Protein AF-A0A958Y8F9-F1 (afdb_monomer_lite)

Structure (mmCIF, N/CA/C/O backbone):
data_AF-A0A958Y8F9-F1
#
_entry.id   AF-A0A958Y8F9-F1
#
loop_
_atom_site.group_PDB
_atom_site.id
_atom_site.type_symbol
_atom_site.label_atom_id
_atom_site.label_alt_id
_atom_site.label_comp_id
_atom_site.label_asym_id
_atom_site.label_entity_id
_atom_site.label_seq_id
_atom_site.pdbx_PDB_ins_code
_atom_site.Cartn_x
_atom_site.Cartn_y
_atom_site.Cartn_z
_atom_site.occupancy
_atom_site.B_iso_or_equiv
_atom_site.auth_seq_id
_atom_site.auth_comp_id
_atom_site.auth_asym_id
_atom_site.auth_atom_id
_atom_site.pdbx_PDB_model_num
ATOM 1 N N . PHE A 1 1 ? 10.062 -0.574 -19.301 1.00 94.81 1 PHE A N 1
ATOM 2 C CA . PHE A 1 1 ? 9.870 -0.902 -20.731 1.00 94.81 1 PHE A CA 1
ATOM 3 C C . PHE A 1 1 ? 10.629 -2.159 -21.139 1.00 94.81 1 PHE A C 1
ATOM 5 O O . PHE A 1 1 ? 10.006 -3.208 -21.161 1.00 94.81 1 PHE A O 1
ATOM 12 N N . LEU A 1 2 ? 11.949 -2.104 -21.381 1.00 96.88 2 LEU A N 1
ATOM 13 C CA . LEU A 1 2 ? 12.707 -3.241 -21.937 1.00 96.88 2 LEU A CA 1
ATOM 14 C C . LEU A 1 2 ? 12.516 -4.544 -21.148 1.00 96.88 2 LEU A C 1
ATOM 16 O O . LEU A 1 2 ? 12.259 -5.566 -21.776 1.00 96.88 2 LEU A O 1
ATOM 20 N N . LYS A 1 3 ? 12.509 -4.477 -19.801 1.00 95.75 3 LYS A N 1
ATOM 21 C CA . LYS A 1 3 ? 12.249 -5.624 -18.908 1.00 95.75 3 LYS A CA 1
ATOM 22 C C . LYS A 1 3 ? 11.084 -6.507 -19.364 1.00 95.75 3 LYS A C 1
ATOM 24 O O . LYS A 1 3 ? 11.204 -7.717 -19.262 1.00 95.75 3 LYS A O 1
ATOM 29 N N . TYR A 1 4 ? 9.992 -5.895 -19.828 1.00 94.12 4 TYR A N 1
ATOM 30 C CA . TYR A 1 4 ? 8.734 -6.577 -20.150 1.00 94.12 4 TYR A CA 1
ATOM 31 C C . TYR A 1 4 ? 8.487 -6.755 -21.656 1.00 94.12 4 TYR A C 1
ATOM 33 O O . TYR A 1 4 ? 7.526 -7.411 -22.034 1.00 94.12 4 TYR A O 1
ATOM 41 N N . TYR A 1 5 ? 9.298 -6.127 -22.517 1.00 95.06 5 TYR A N 1
ATOM 42 C CA . TYR A 1 5 ? 9.046 -6.077 -23.964 1.00 95.06 5 TYR A CA 1
ATOM 43 C C . TYR A 1 5 ? 10.156 -6.728 -24.794 1.00 95.06 5 TYR A C 1
ATOM 45 O O . TYR A 1 5 ? 9.873 -7.260 -25.864 1.00 95.06 5 TYR A O 1
ATOM 53 N N . HIS A 1 6 ? 11.415 -6.689 -24.350 1.00 96.88 6 HIS A N 1
ATOM 54 C CA . HIS A 1 6 ? 12.536 -7.162 -25.161 1.00 96.88 6 HIS A CA 1
ATOM 55 C C . HIS A 1 6 ? 12.620 -8.701 -25.157 1.00 96.88 6 HIS A C 1
ATOM 57 O O . HIS A 1 6 ? 12.839 -9.286 -24.089 1.00 96.88 6 HIS A O 1
ATOM 63 N N . PRO A 1 7 ? 12.558 -9.384 -26.318 1.00 95.12 7 PRO A N 1
ATOM 64 C CA . PRO A 1 7 ? 12.546 -10.848 -26.376 1.00 95.12 7 PRO A CA 1
ATOM 65 C C . PRO A 1 7 ? 13.726 -11.542 -25.691 1.00 95.12 7 PRO A C 1
ATOM 67 O O . PRO A 1 7 ? 13.540 -12.565 -25.036 1.00 95.12 7 PRO A O 1
ATOM 70 N N . ALA A 1 8 ? 14.940 -10.993 -25.793 1.00 96.19 8 ALA A N 1
ATOM 71 C CA . ALA A 1 8 ? 16.106 -11.589 -25.137 1.00 96.19 8 ALA A CA 1
ATOM 72 C C . ALA A 1 8 ? 16.047 -11.494 -23.598 1.00 96.19 8 ALA A C 1
ATOM 74 O O . ALA A 1 8 ? 16.482 -12.411 -22.903 1.00 96.19 8 ALA A O 1
ATOM 75 N N . ILE A 1 9 ? 15.457 -10.422 -23.056 1.00 96.31 9 ILE A N 1
ATOM 76 C CA . ILE A 1 9 ? 15.274 -10.259 -21.607 1.00 96.31 9 ILE A CA 1
ATOM 77 C C . ILE A 1 9 ? 14.148 -11.174 -21.125 1.00 96.31 9 ILE A C 1
ATOM 79 O O . ILE A 1 9 ? 14.299 -11.845 -20.106 1.00 96.31 9 ILE A O 1
ATOM 83 N N . ALA A 1 10 ? 13.050 -11.260 -21.881 1.00 95.44 10 ALA A N 1
ATOM 84 C CA . ALA A 1 10 ? 11.926 -12.141 -21.577 1.00 95.44 10 ALA A CA 1
ATOM 85 C C . ALA A 1 10 ? 12.329 -13.623 -21.500 1.00 95.44 10 ALA A C 1
ATOM 87 O O . ALA A 1 10 ? 11.713 -14.379 -20.756 1.00 95.44 10 ALA A O 1
ATOM 88 N N . LYS A 1 11 ? 13.389 -14.038 -22.207 1.00 95.69 11 LYS A N 1
ATOM 89 C CA . LYS A 1 11 ? 13.972 -15.390 -22.113 1.00 95.69 11 LYS A CA 1
ATOM 90 C C . LYS A 1 11 ? 14.815 -15.629 -20.852 1.00 95.69 11 LYS A C 1
ATOM 92 O O . LYS A 1 11 ? 15.145 -16.773 -20.569 1.00 95.69 11 LYS A O 1
ATOM 97 N N . GLY A 1 12 ? 15.159 -14.580 -20.103 1.00 95.12 12 GLY A N 1
ATOM 98 C CA . GLY A 1 12 ? 16.028 -14.670 -18.926 1.00 95.12 12 GLY A CA 1
ATOM 99 C C . GLY A 1 12 ? 17.527 -14.628 -19.241 1.00 95.12 12 GLY A C 1
ATOM 100 O O . GLY A 1 12 ? 18.334 -14.929 -18.369 1.00 95.12 12 GLY A O 1
ATOM 101 N N . ASN A 1 13 ? 17.926 -14.229 -20.457 1.00 94.75 13 ASN A N 1
ATOM 102 C CA . ASN A 1 13 ? 19.340 -14.220 -20.871 1.00 94.75 13 ASN A CA 1
ATOM 103 C C . ASN A 1 13 ? 20.192 -13.172 -20.134 1.00 94.75 13 ASN A C 1
ATOM 105 O O . ASN A 1 13 ? 21.416 -13.263 -20.118 1.00 94.75 13 ASN A O 1
ATOM 109 N N . TYR A 1 14 ? 19.548 -12.166 -19.544 1.00 96.00 14 TYR A N 1
ATOM 110 C CA . TYR A 1 14 ? 20.197 -11.062 -18.847 1.00 96.00 14 TYR A CA 1
ATOM 111 C C . TYR A 1 14 ? 19.684 -11.008 -17.424 1.00 96.00 14 TYR A C 1
ATOM 113 O O . TYR A 1 14 ? 18.471 -11.035 -17.241 1.00 96.00 14 TYR A O 1
ATOM 121 N N . ASN A 1 15 ? 20.575 -10.838 -16.444 1.00 96.56 15 ASN A N 1
ATOM 122 C CA . ASN A 1 15 ? 20.192 -10.346 -15.122 1.00 96.56 15 ASN A CA 1
ATOM 123 C C . ASN A 1 15 ? 19.896 -8.845 -15.238 1.00 96.56 15 ASN A C 1
ATOM 125 O O . ASN A 1 15 ? 20.815 -8.035 -15.386 1.00 96.56 15 ASN A O 1
ATOM 129 N N . TRP A 1 16 ? 18.615 -8.486 -15.204 1.00 96.50 16 TRP A N 1
ATOM 130 C CA . TRP A 1 16 ? 18.174 -7.138 -15.542 1.00 96.50 16 TRP A CA 1
ATOM 131 C C . TRP A 1 16 ? 18.500 -6.095 -14.470 1.00 96.50 16 TRP A C 1
ATOM 133 O O . TRP A 1 16 ? 18.643 -4.913 -14.776 1.00 96.50 16 TRP A O 1
ATOM 143 N N . ASP A 1 17 ? 18.668 -6.521 -13.221 1.00 96.81 17 ASP A N 1
ATOM 144 C CA . ASP A 1 17 ? 19.103 -5.626 -12.151 1.00 96.81 17 ASP A CA 1
ATOM 145 C C . ASP A 1 17 ? 20.574 -5.246 -12.336 1.00 96.81 17 ASP A C 1
ATOM 147 O O . ASP A 1 17 ? 20.952 -4.087 -12.199 1.00 96.81 17 ASP A O 1
ATOM 151 N N . TYR A 1 18 ? 21.414 -6.208 -12.723 1.00 96.38 18 TYR A N 1
ATOM 152 C CA . TYR A 1 18 ? 22.830 -5.943 -12.972 1.00 96.38 18 TYR A CA 1
ATOM 153 C C . TYR A 1 18 ? 23.041 -5.122 -14.243 1.00 96.38 18 TYR A C 1
ATOM 155 O O . TYR A 1 18 ? 23.964 -4.314 -14.290 1.00 96.38 18 TYR A O 1
ATOM 163 N N . GLU A 1 19 ? 22.175 -5.267 -15.247 1.00 96.81 19 GLU A N 1
ATOM 164 C CA . GLU A 1 19 ? 22.177 -4.380 -16.413 1.00 96.81 19 GLU A CA 1
ATOM 165 C C . GLU A 1 19 ? 21.947 -2.913 -16.026 1.00 96.81 19 GLU A C 1
ATOM 167 O O . GLU A 1 19 ? 22.653 -2.040 -16.533 1.00 96.81 19 GLU A O 1
ATOM 172 N N . LEU A 1 20 ? 21.052 -2.631 -15.067 1.00 96.19 20 LEU A N 1
ATOM 173 C CA . LEU A 1 20 ? 20.892 -1.278 -14.523 1.00 96.19 20 LEU A CA 1
ATOM 174 C C . LEU A 1 20 ? 22.217 -0.759 -13.940 1.00 96.19 20 LEU A C 1
ATOM 176 O O . LEU A 1 20 ? 22.653 0.345 -14.267 1.00 96.19 20 LEU A O 1
ATOM 180 N N . PHE A 1 21 ? 22.894 -1.561 -13.117 1.00 97.06 21 PHE A N 1
ATOM 181 C CA . PHE A 1 21 ? 24.167 -1.166 -12.507 1.00 97.06 21 PHE A CA 1
ATOM 182 C C . PHE A 1 21 ? 25.304 -1.002 -13.524 1.00 97.06 21 PHE A C 1
ATOM 184 O O . PHE A 1 21 ? 26.185 -0.170 -13.317 1.00 97.06 21 PHE A O 1
ATOM 191 N N . ARG A 1 22 ? 25.281 -1.743 -14.639 1.00 96.25 22 ARG A N 1
ATOM 192 C CA . ARG A 1 22 ? 26.258 -1.604 -15.731 1.00 96.25 22 ARG A CA 1
ATOM 193 C C . ARG A 1 22 ? 26.073 -0.308 -16.516 1.00 96.25 22 ARG A C 1
ATOM 195 O O . ARG A 1 22 ? 27.069 0.325 -16.863 1.00 96.25 22 ARG A O 1
ATOM 202 N N . ILE A 1 23 ? 24.832 0.100 -16.800 1.00 96.00 23 ILE A N 1
ATOM 203 C CA . ILE A 1 23 ? 24.584 1.300 -17.612 1.00 96.00 23 ILE A CA 1
ATOM 204 C C . ILE A 1 23 ? 24.716 2.604 -16.815 1.00 96.00 23 ILE A C 1
ATOM 206 O O . ILE A 1 23 ? 25.220 3.596 -17.350 1.00 96.00 23 ILE A O 1
ATOM 210 N N . LEU A 1 24 ? 24.296 2.620 -15.544 1.00 94.50 24 LEU A N 1
ATOM 211 C CA . LEU A 1 24 ? 24.206 3.847 -14.742 1.00 94.50 24 LEU A CA 1
ATOM 212 C C . LEU A 1 24 ? 25.508 4.677 -14.699 1.00 94.50 24 LEU A C 1
ATOM 214 O O . LEU A 1 24 ? 25.417 5.889 -14.906 1.00 94.50 24 LEU A O 1
ATOM 218 N N . PRO A 1 25 ? 26.714 4.100 -14.504 1.00 95.19 25 PRO A N 1
ATOM 219 C CA . PRO A 1 25 ? 27.955 4.877 -14.461 1.00 95.19 25 PRO A CA 1
ATOM 220 C C . PRO A 1 25 ? 28.260 5.639 -15.753 1.00 95.19 25 PRO A C 1
ATOM 222 O O . PRO A 1 25 ? 28.817 6.733 -15.705 1.00 95.19 25 PRO A O 1
ATOM 225 N N . ASN A 1 26 ? 27.913 5.074 -16.912 1.00 96.31 26 ASN A N 1
ATOM 226 C CA . ASN A 1 26 ? 28.088 5.750 -18.197 1.00 96.31 26 ASN A CA 1
ATOM 227 C C . ASN A 1 26 ? 26.972 6.765 -18.433 1.00 96.31 26 ASN A C 1
ATOM 229 O O . ASN A 1 26 ? 27.249 7.870 -18.889 1.00 96.31 26 ASN A O 1
ATOM 233 N N . TYR A 1 27 ? 25.740 6.431 -18.043 1.00 95.69 27 TYR A N 1
ATOM 234 C CA . TYR A 1 27 ? 24.600 7.338 -18.137 1.00 95.69 27 TYR A CA 1
ATOM 235 C C . TYR A 1 27 ? 24.816 8.627 -17.331 1.00 95.69 27 TYR A C 1
ATOM 237 O O . TYR A 1 27 ? 24.486 9.707 -17.801 1.00 95.69 27 TYR A O 1
ATOM 245 N N . GLN A 1 28 ? 25.440 8.547 -16.152 1.00 94.31 28 GLN A N 1
ATOM 246 C CA . GLN A 1 28 ? 25.761 9.722 -15.329 1.00 94.31 28 GLN A CA 1
ATOM 247 C C . GLN A 1 28 ? 26.819 10.653 -15.944 1.00 94.31 28 GLN A C 1
ATOM 249 O O . GLN A 1 28 ? 26.894 11.818 -15.564 1.00 94.31 28 GLN A O 1
ATOM 254 N N . LYS A 1 29 ? 27.651 10.159 -16.869 1.00 96.75 29 LYS A N 1
ATOM 255 C CA . LYS A 1 29 ? 28.723 10.943 -17.515 1.00 96.75 29 LYS A CA 1
ATOM 256 C C . LYS A 1 29 ? 28.253 11.697 -18.760 1.00 96.75 29 LYS A C 1
ATOM 258 O O . LYS A 1 29 ? 29.002 12.523 -19.281 1.00 96.75 29 LYS A O 1
ATOM 263 N N . VAL A 1 30 ? 27.055 11.383 -19.245 1.00 97.50 30 VAL A N 1
ATOM 264 C CA . VAL A 1 30 ? 26.439 12.003 -20.418 1.00 97.50 30 VAL A CA 1
ATOM 265 C C . VAL A 1 30 ? 26.217 13.495 -20.178 1.00 97.50 30 VAL A C 1
ATOM 267 O O . VAL A 1 30 ? 25.724 13.894 -19.124 1.00 97.50 30 VAL A O 1
ATOM 270 N N . LYS A 1 31 ? 26.539 14.325 -21.173 1.00 96.81 31 LYS A N 1
ATOM 271 C CA . LYS A 1 31 ? 26.487 15.791 -21.038 1.00 96.81 31 LYS A CA 1
ATOM 272 C C . LYS A 1 31 ? 25.236 16.427 -21.634 1.00 96.81 31 LYS A C 1
ATOM 274 O O . LYS A 1 31 ? 24.924 17.572 -21.319 1.00 96.81 31 LYS A O 1
ATOM 279 N N . ASN A 1 32 ? 24.547 15.729 -22.532 1.00 96.69 32 ASN A N 1
ATOM 280 C CA . ASN A 1 32 ? 23.395 16.252 -23.263 1.00 96.69 32 ASN A CA 1
ATOM 281 C C . ASN A 1 32 ? 22.471 15.121 -23.753 1.00 96.69 32 ASN A C 1
ATOM 283 O O . ASN A 1 32 ? 22.809 13.940 -23.695 1.00 96.69 32 ASN A O 1
ATOM 287 N N . ASN A 1 33 ? 21.290 15.491 -24.255 1.00 96.75 33 ASN A N 1
ATOM 288 C CA . ASN A 1 33 ? 20.277 14.530 -24.702 1.00 96.75 33 ASN A CA 1
ATOM 289 C C . ASN A 1 33 ? 20.721 13.674 -25.900 1.00 96.75 33 ASN A C 1
ATOM 291 O O . ASN A 1 33 ? 20.252 12.548 -26.024 1.00 96.75 33 ASN A O 1
ATOM 295 N N . LEU A 1 34 ? 21.608 14.177 -26.765 1.00 96.75 34 LEU A N 1
ATOM 296 C CA . LEU A 1 34 ? 22.082 13.416 -27.923 1.00 96.75 34 LEU A CA 1
ATOM 297 C C . LEU A 1 34 ? 22.986 12.263 -27.475 1.00 96.75 34 LEU A C 1
ATOM 299 O O . LEU A 1 34 ? 22.702 11.112 -27.788 1.00 96.75 34 LEU A O 1
ATOM 303 N N . GLU A 1 35 ? 23.995 12.563 -26.654 1.00 98.00 35 GLU A N 1
ATOM 304 C CA . GLU A 1 35 ? 24.877 11.557 -26.044 1.00 98.00 35 GLU A CA 1
ATOM 305 C C . GLU A 1 35 ? 24.084 10.529 -25.215 1.00 98.00 35 GLU A C 1
ATOM 307 O O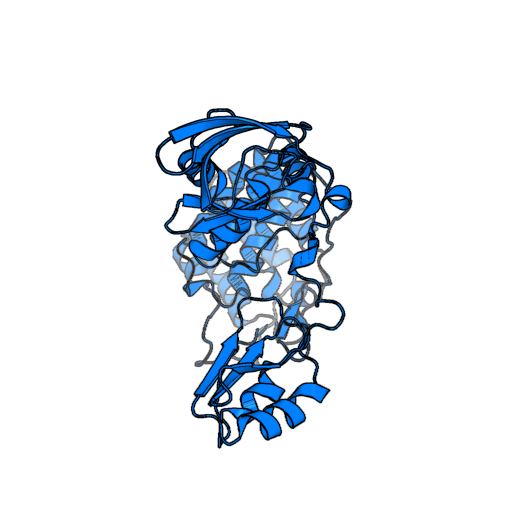 . GLU A 1 35 ? 24.391 9.336 -25.237 1.00 98.00 35 GLU A O 1
ATOM 312 N N . ARG A 1 36 ? 23.030 10.971 -24.507 1.00 97.88 36 ARG A N 1
ATOM 313 C CA . ARG A 1 36 ? 22.116 10.082 -23.769 1.00 97.88 36 ARG A CA 1
ATOM 314 C C . ARG A 1 36 ? 21.470 9.074 -24.708 1.00 97.88 36 ARG A C 1
ATOM 316 O O . ARG A 1 36 ? 21.454 7.879 -24.422 1.00 97.88 36 ARG A O 1
ATOM 323 N N . ASP A 1 37 ? 20.893 9.570 -25.795 1.00 98.50 37 ASP A N 1
ATOM 324 C CA . ASP A 1 37 ? 20.107 8.750 -26.704 1.00 98.50 37 ASP A CA 1
ATOM 325 C C . ASP A 1 37 ? 20.999 7.786 -27.489 1.00 98.50 37 ASP A C 1
ATOM 327 O O . ASP A 1 37 ? 20.625 6.629 -27.666 1.00 98.50 37 ASP A O 1
ATOM 331 N N . GLU A 1 38 ? 22.201 8.216 -27.882 1.00 98.31 38 GLU A N 1
ATOM 332 C CA . GLU A 1 38 ? 23.221 7.352 -28.486 1.00 98.31 38 GLU A CA 1
ATOM 333 C C . GLU A 1 38 ? 23.656 6.232 -27.533 1.00 98.31 38 GLU A C 1
ATOM 335 O O . GLU A 1 38 ? 23.702 5.065 -27.928 1.00 98.31 38 GLU A O 1
ATOM 340 N N . LEU A 1 39 ? 23.911 6.554 -26.258 1.00 98.44 39 LEU A N 1
ATOM 341 C CA . LEU A 1 39 ? 24.232 5.557 -25.236 1.00 98.44 39 LEU A CA 1
ATOM 342 C C . LEU A 1 39 ? 23.103 4.528 -25.077 1.00 98.44 39 LEU A C 1
ATOM 344 O O . LEU A 1 39 ? 23.373 3.327 -25.030 1.00 98.44 39 LEU A O 1
ATOM 348 N N . LEU A 1 40 ? 21.847 4.981 -25.002 1.00 98.31 40 LEU A N 1
ATOM 349 C CA . LEU A 1 40 ? 20.686 4.103 -24.840 1.00 98.31 40 LEU A CA 1
ATOM 350 C C . LEU A 1 40 ? 20.463 3.206 -26.063 1.00 98.31 40 LEU A C 1
ATOM 352 O O . LEU A 1 40 ? 20.200 2.019 -25.891 1.00 98.31 40 LEU A O 1
ATOM 356 N N . VAL A 1 41 ? 20.602 3.736 -27.283 1.00 98.38 41 VAL A N 1
ATOM 357 C CA . VAL A 1 41 ? 20.508 2.940 -28.519 1.00 98.38 41 VAL A CA 1
ATOM 358 C C . VAL A 1 41 ? 21.595 1.869 -28.553 1.00 98.38 41 VAL A C 1
ATOM 360 O O . VAL A 1 41 ? 21.291 0.700 -28.782 1.00 98.38 41 VAL A O 1
ATOM 363 N N . ASN A 1 42 ? 22.846 2.237 -28.266 1.00 98.00 42 ASN A N 1
ATOM 364 C CA . ASN A 1 42 ? 23.960 1.288 -28.244 1.00 98.00 42 ASN A CA 1
ATOM 365 C C . ASN A 1 42 ? 23.765 0.201 -27.183 1.00 98.00 42 ASN A C 1
ATOM 367 O O . ASN A 1 42 ? 24.003 -0.974 -27.454 1.00 98.00 42 ASN A O 1
ATOM 371 N N . TRP A 1 43 ? 23.296 0.571 -25.988 1.00 98.00 43 TRP A N 1
ATOM 372 C CA . TRP A 1 43 ? 22.978 -0.403 -24.948 1.00 98.00 43 TRP A CA 1
ATOM 373 C C . TRP A 1 43 ? 21.880 -1.370 -25.389 1.00 98.00 43 TRP A C 1
ATOM 375 O O . TRP A 1 43 ? 22.066 -2.574 -25.255 1.00 98.00 43 TRP A O 1
ATOM 385 N N . ILE A 1 44 ? 20.787 -0.866 -25.972 1.00 98.06 44 ILE A N 1
ATOM 386 C CA . ILE A 1 44 ? 19.691 -1.703 -26.475 1.00 98.06 44 ILE A CA 1
ATOM 387 C C . ILE A 1 44 ? 20.187 -2.676 -27.551 1.00 98.06 44 ILE A C 1
ATOM 389 O O . ILE A 1 44 ? 19.886 -3.862 -27.470 1.00 98.06 44 ILE A O 1
ATOM 393 N N . ASN A 1 45 ? 20.981 -2.211 -28.516 1.00 96.38 45 ASN A N 1
ATOM 394 C CA . ASN A 1 45 ? 21.507 -3.064 -29.587 1.00 96.38 45 ASN A CA 1
ATOM 395 C C . ASN A 1 45 ? 22.407 -4.194 -29.050 1.00 96.38 45 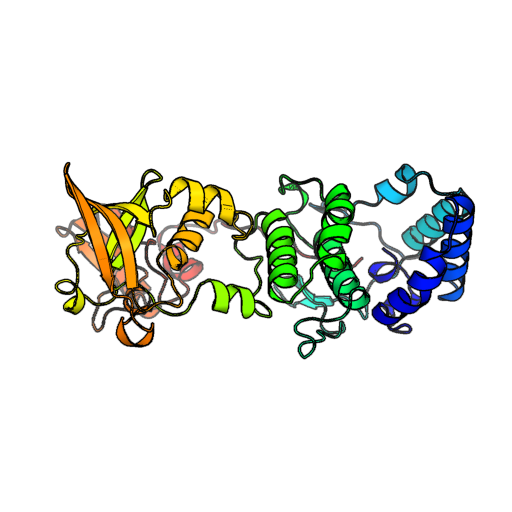ASN A C 1
ATOM 397 O O . ASN A 1 45 ? 22.432 -5.290 -29.607 1.00 96.38 45 ASN A O 1
ATOM 401 N N . ASN A 1 46 ? 23.102 -3.963 -27.932 1.00 96.31 46 ASN A N 1
ATOM 402 C CA . ASN A 1 46 ? 23.939 -4.971 -27.275 1.00 96.31 46 ASN A CA 1
ATOM 403 C C . ASN A 1 46 ? 23.136 -6.038 -26.500 1.00 96.31 46 ASN A C 1
ATOM 405 O O . ASN A 1 46 ? 23.716 -7.027 -26.045 1.00 96.31 46 ASN A O 1
ATOM 409 N N . LEU A 1 47 ? 21.813 -5.880 -26.359 1.00 96.00 47 LEU A N 1
ATOM 410 C CA . LEU A 1 47 ? 20.926 -6.887 -25.755 1.00 96.00 47 LEU A CA 1
ATOM 411 C C . LEU A 1 47 ? 20.542 -8.016 -26.730 1.00 96.00 47 LEU A C 1
ATOM 413 O O . LEU A 1 47 ? 19.806 -8.936 -26.358 1.00 96.00 47 LEU A O 1
ATOM 417 N N . GLY A 1 48 ? 21.039 -7.951 -27.966 1.00 93.12 48 GLY A N 1
ATOM 418 C CA . GLY A 1 48 ? 20.789 -8.921 -29.024 1.00 93.12 48 GLY A CA 1
ATOM 419 C C . GLY A 1 48 ? 19.737 -8.459 -30.030 1.00 93.12 48 GLY A C 1
ATOM 420 O O . GLY A 1 48 ? 18.953 -7.545 -29.780 1.00 93.12 48 GLY A O 1
ATOM 421 N N . GLU A 1 49 ? 19.732 -9.115 -31.188 1.00 92.94 49 GLU A N 1
ATOM 422 C CA . GLU A 1 49 ? 18.816 -8.800 -32.281 1.00 92.94 49 GLU A CA 1
ATOM 423 C C . GLU A 1 49 ? 17.361 -9.153 -31.932 1.00 92.94 49 GLU A C 1
ATOM 425 O O . GLU A 1 49 ? 17.067 -10.173 -31.298 1.00 92.94 49 GLU A O 1
ATOM 430 N N . VAL A 1 50 ? 16.441 -8.280 -32.351 1.00 96.00 50 VAL A N 1
ATOM 431 C CA . VAL A 1 50 ? 14.999 -8.461 -32.181 1.00 96.00 50 VAL A CA 1
ATOM 432 C C . VAL A 1 50 ? 14.389 -8.824 -33.531 1.00 96.00 50 VAL A C 1
ATOM 434 O O . VAL A 1 50 ? 14.224 -7.982 -34.415 1.00 96.00 50 VAL A O 1
ATOM 437 N N . GLU A 1 51 ? 14.036 -10.096 -33.671 1.00 94.44 51 GLU A N 1
ATOM 438 C CA . GLU A 1 51 ? 13.393 -10.623 -34.874 1.00 94.44 51 GLU A CA 1
ATOM 439 C C . GLU A 1 51 ? 11.990 -10.031 -35.087 1.00 94.44 51 GLU A C 1
ATOM 441 O O . GLU A 1 51 ? 11.241 -9.870 -34.116 1.00 94.44 51 GLU A O 1
ATOM 446 N N . PRO A 1 52 ? 11.575 -9.766 -36.342 1.00 95.06 52 PRO A N 1
ATOM 447 C CA . PRO A 1 52 ? 10.220 -9.329 -36.644 1.00 95.06 52 PRO A CA 1
ATOM 448 C C . PRO A 1 52 ? 9.153 -10.314 -36.148 1.00 95.06 52 PRO A C 1
ATOM 450 O O . PRO A 1 52 ? 9.112 -11.482 -36.550 1.00 95.06 52 PRO A O 1
ATOM 453 N N . CYS A 1 53 ? 8.223 -9.836 -35.325 1.00 91.56 53 CYS A N 1
ATOM 454 C CA . CYS A 1 53 ? 7.145 -10.654 -34.790 1.00 91.56 53 CYS A CA 1
ATOM 455 C C . CYS A 1 53 ? 5.943 -10.668 -35.740 1.00 91.56 53 CYS A C 1
ATOM 457 O O . CYS A 1 53 ? 5.123 -9.754 -35.759 1.00 91.56 53 CYS A O 1
ATOM 459 N N . ARG A 1 54 ? 5.803 -11.743 -36.523 1.00 88.56 54 ARG A N 1
ATOM 460 C CA . ARG A 1 54 ? 4.722 -11.877 -37.523 1.00 88.56 54 ARG A CA 1
ATOM 461 C C . ARG A 1 54 ? 3.364 -12.271 -36.936 1.00 88.56 54 ARG A C 1
ATOM 463 O O . ARG A 1 54 ? 2.354 -12.172 -37.622 1.00 88.56 54 ARG A O 1
ATOM 470 N N . SER A 1 55 ? 3.345 -12.755 -35.697 1.00 88.31 55 SER A N 1
ATOM 471 C CA . SER A 1 55 ? 2.158 -13.294 -35.020 1.00 88.31 55 SER A CA 1
ATOM 472 C C . SER A 1 55 ? 1.823 -12.568 -33.716 1.00 88.31 55 SER A C 1
ATOM 474 O O . SER A 1 55 ? 0.974 -13.043 -32.957 1.00 88.31 55 SER A O 1
ATOM 476 N N . CYS A 1 56 ? 2.476 -11.431 -33.446 1.00 89.81 56 CYS A N 1
ATOM 477 C CA . CYS A 1 56 ? 2.221 -10.658 -32.241 1.00 89.81 56 CYS A CA 1
ATOM 478 C C . CYS A 1 56 ? 0.791 -10.124 -32.247 1.00 89.81 56 CYS A C 1
ATOM 480 O O . CYS A 1 56 ? 0.362 -9.435 -33.170 1.00 89.81 56 CYS A O 1
ATOM 482 N N . LYS A 1 57 ? 0.046 -10.445 -31.193 1.00 86.94 57 LYS A N 1
ATOM 483 C CA . LYS A 1 57 ? -1.325 -9.980 -31.006 1.00 86.94 57 LYS A CA 1
ATOM 484 C C . LYS A 1 57 ? -1.330 -8.555 -30.478 1.00 86.94 57 LYS A C 1
ATOM 486 O O . LYS A 1 57 ? -0.492 -8.180 -29.655 1.00 86.94 57 LYS A O 1
ATOM 491 N N . GLU A 1 58 ? -2.301 -7.768 -30.906 1.00 85.31 58 GLU A N 1
ATOM 492 C CA . GLU A 1 58 ? -2.563 -6.477 -30.283 1.00 85.31 58 GLU A CA 1
ATOM 493 C C . GLU A 1 58 ? -3.178 -6.661 -28.893 1.00 85.31 58 GLU A C 1
ATOM 495 O O . GLU A 1 58 ? -3.779 -7.694 -28.578 1.00 85.31 58 GLU A O 1
ATOM 500 N N . THR A 1 59 ? -3.022 -5.645 -28.047 1.00 84.25 59 THR A N 1
ATOM 501 C CA . THR A 1 59 ? -3.720 -5.597 -26.764 1.00 84.25 59 THR A CA 1
ATOM 502 C C . THR A 1 59 ? -5.233 -5.573 -27.016 1.00 84.25 59 THR A C 1
ATOM 504 O O . THR A 1 59 ? -5.683 -4.752 -27.819 1.00 84.25 59 THR A O 1
ATOM 507 N N . PRO A 1 60 ? -6.032 -6.410 -26.326 1.00 86.06 60 PRO A N 1
ATOM 508 C CA . PRO A 1 60 ? -7.478 -6.454 -26.516 1.00 86.06 60 PRO A CA 1
ATOM 509 C C . PRO A 1 60 ? -8.154 -5.079 -26.395 1.00 86.06 60 PRO A C 1
ATOM 511 O O . PRO A 1 60 ? -7.757 -4.230 -25.589 1.00 86.06 60 PRO A O 1
ATOM 514 N N . ASN A 1 61 ? -9.196 -4.857 -27.200 1.00 86.62 61 ASN A N 1
ATOM 515 C CA . ASN A 1 61 ? -9.930 -3.587 -27.220 1.00 86.62 61 ASN A CA 1
ATOM 516 C C . ASN A 1 61 ? -10.721 -3.330 -25.932 1.00 86.62 61 ASN A C 1
ATOM 518 O O . ASN A 1 61 ? -10.933 -2.177 -25.575 1.00 86.62 61 ASN A O 1
ATOM 522 N N . ASP A 1 62 ? -11.113 -4.389 -25.229 1.00 87.31 62 ASP A N 1
ATOM 523 C CA . ASP A 1 62 ? -11.837 -4.366 -23.958 1.00 87.31 62 ASP A CA 1
ATOM 524 C C . ASP A 1 62 ? -10.916 -4.294 -22.726 1.00 87.31 62 ASP A C 1
ATOM 526 O O . ASP A 1 62 ? -11.391 -4.364 -21.590 1.00 87.31 62 ASP A O 1
ATOM 530 N N . ALA A 1 63 ? -9.601 -4.137 -22.921 1.00 89.12 63 ALA A N 1
ATOM 531 C CA . ALA A 1 63 ? -8.663 -3.946 -21.823 1.00 89.12 63 ALA A CA 1
ATOM 532 C C . ALA A 1 63 ? -8.997 -2.656 -21.053 1.00 89.12 63 ALA A C 1
ATOM 534 O O . ALA A 1 63 ? -8.901 -1.556 -21.597 1.00 89.12 63 ALA A O 1
ATOM 535 N N . VAL A 1 64 ? -9.349 -2.803 -19.769 1.00 88.19 64 VAL A N 1
ATOM 536 C CA . VAL A 1 64 ? -9.706 -1.681 -18.877 1.00 88.19 64 VAL A CA 1
ATOM 537 C C . VAL A 1 64 ? -8.547 -0.697 -18.723 1.00 88.19 64 VAL A C 1
ATOM 539 O O . VAL A 1 64 ? -8.753 0.513 -18.693 1.00 88.19 64 VAL A O 1
ATOM 542 N N . LEU A 1 65 ? -7.321 -1.215 -18.651 1.00 89.31 65 LEU A N 1
ATOM 543 C CA . LEU A 1 65 ? -6.105 -0.423 -18.569 1.00 89.31 65 LEU A CA 1
ATOM 544 C C . LEU A 1 65 ? -5.084 -0.964 -19.568 1.00 89.31 65 LEU A C 1
ATOM 546 O O . LEU A 1 65 ? -4.814 -2.165 -19.599 1.00 89.31 65 LEU A O 1
ATOM 550 N N . LYS A 1 66 ? -4.506 -0.068 -20.368 1.00 88.50 66 LYS A N 1
ATOM 551 C CA . LYS A 1 66 ? -3.388 -0.369 -21.270 1.00 88.50 66 LYS A CA 1
ATOM 552 C C . LYS A 1 66 ? -2.096 0.243 -20.709 1.00 88.50 66 LYS A C 1
ATOM 554 O O . LYS A 1 66 ? -2.164 1.263 -20.010 1.00 88.50 66 LYS A O 1
ATOM 559 N N . PRO A 1 67 ? -0.918 -0.337 -20.999 1.00 83.00 67 PRO A N 1
ATOM 560 C CA . PRO A 1 67 ? 0.354 0.306 -20.692 1.00 83.00 67 PRO A CA 1
ATOM 561 C C . PRO A 1 67 ? 0.411 1.705 -21.319 1.00 83.00 67 PRO A C 1
ATOM 563 O O . PRO A 1 67 ? 0.125 1.860 -22.506 1.00 83.00 67 PRO A O 1
ATOM 566 N N . ASP A 1 68 ? 0.778 2.721 -20.534 1.00 88.25 68 ASP A N 1
ATOM 567 C CA . ASP A 1 68 ? 1.012 4.059 -21.079 1.00 88.25 68 ASP A CA 1
ATOM 568 C C . ASP A 1 68 ? 2.408 4.092 -21.710 1.00 88.25 68 ASP A C 1
ATOM 570 O O . ASP A 1 68 ? 3.431 4.052 -21.018 1.00 88.25 68 ASP A O 1
ATOM 574 N N . LEU A 1 69 ? 2.427 4.100 -23.043 1.00 91.75 69 LEU A N 1
ATOM 575 C CA . LEU A 1 69 ? 3.629 4.162 -23.874 1.00 91.75 69 LEU A CA 1
ATOM 576 C C . LEU A 1 69 ? 3.752 5.494 -24.624 1.00 91.75 69 LEU A C 1
ATOM 578 O O . LEU A 1 69 ? 4.673 5.659 -25.422 1.00 91.75 69 LEU A O 1
ATOM 582 N N . ALA A 1 70 ? 2.872 6.465 -24.353 1.00 92.62 70 ALA A N 1
ATOM 583 C CA . ALA A 1 70 ? 2.904 7.762 -25.028 1.00 92.62 70 ALA A CA 1
ATOM 584 C C . ALA A 1 70 ? 4.193 8.548 -24.723 1.00 92.62 70 ALA A C 1
ATOM 586 O O . ALA A 1 70 ? 4.574 9.435 -25.487 1.00 92.62 70 ALA A O 1
ATOM 587 N N . TRP A 1 71 ? 4.888 8.211 -23.631 1.00 93.31 71 TRP A N 1
ATOM 588 C CA . TRP A 1 71 ? 6.188 8.784 -23.285 1.00 93.31 71 TRP A CA 1
ATOM 589 C C . TRP A 1 71 ? 7.248 8.552 -24.376 1.00 93.31 71 TRP A C 1
ATOM 591 O O . TRP A 1 71 ? 8.068 9.434 -24.593 1.00 93.31 71 TRP A O 1
ATOM 601 N N . ILE A 1 72 ? 7.191 7.448 -25.138 1.00 96.44 72 ILE A N 1
ATOM 602 C CA . ILE A 1 72 ? 8.154 7.170 -26.224 1.00 96.44 72 ILE A CA 1
ATOM 603 C C . ILE A 1 72 ? 8.164 8.307 -27.261 1.00 96.44 72 ILE A C 1
ATOM 605 O O . ILE A 1 72 ? 9.220 8.672 -27.779 1.00 96.44 72 ILE A O 1
ATOM 609 N N . ASP A 1 73 ? 6.996 8.894 -27.529 1.00 95.94 73 ASP A N 1
ATOM 610 C CA . ASP A 1 73 ? 6.832 10.005 -28.468 1.00 95.94 73 ASP A CA 1
ATOM 611 C C . ASP A 1 73 ? 6.982 11.382 -27.806 1.00 95.94 73 ASP A C 1
ATOM 613 O O . ASP A 1 73 ? 7.430 12.335 -28.440 1.00 95.94 73 ASP A O 1
ATOM 617 N N . LYS A 1 74 ? 6.618 11.504 -26.525 1.00 94.81 74 LYS A N 1
ATOM 618 C CA . LYS A 1 74 ? 6.566 12.792 -25.811 1.00 94.81 74 LYS A CA 1
ATOM 619 C C . LYS A 1 74 ? 7.869 13.181 -25.112 1.00 94.81 74 LYS A C 1
ATOM 621 O O . LYS A 1 74 ? 8.032 14.343 -24.759 1.00 94.81 74 LYS A O 1
ATOM 626 N N . SER A 1 75 ? 8.799 12.249 -24.910 1.00 93.56 75 SER A N 1
ATOM 627 C CA . SER A 1 75 ? 10.041 12.497 -24.164 1.00 93.56 75 SER A CA 1
ATOM 628 C C . SER A 1 75 ? 11.095 13.319 -24.918 1.00 93.56 75 SER A C 1
ATOM 630 O O . SER A 1 75 ? 12.139 13.626 -24.344 1.00 93.56 75 SER A O 1
ATOM 632 N N . GLY A 1 76 ? 10.861 13.672 -26.189 1.00 95.56 76 GLY A N 1
ATOM 633 C CA . GLY A 1 76 ? 11.827 14.433 -26.989 1.00 95.56 76 GLY A CA 1
ATOM 634 C C . GLY A 1 76 ? 13.109 13.651 -27.292 1.00 95.56 76 GLY A C 1
ATOM 635 O O . GLY A 1 76 ? 14.185 14.241 -27.373 1.00 95.56 76 GLY A O 1
ATOM 636 N N . PHE A 1 77 ? 13.004 12.324 -27.408 1.00 97.75 77 PHE A N 1
ATOM 637 C CA . PHE A 1 77 ? 14.111 11.469 -27.825 1.00 97.75 77 PHE A CA 1
ATOM 638 C C . PHE A 1 77 ? 14.494 11.708 -29.288 1.00 97.75 77 PHE A C 1
ATOM 640 O O . PHE A 1 77 ? 13.694 12.157 -30.112 1.00 97.75 77 PHE A O 1
ATOM 647 N N . SER A 1 78 ? 15.733 11.362 -29.620 1.00 98.19 78 SER A N 1
ATOM 648 C CA . SER A 1 78 ? 16.215 11.294 -30.989 1.00 98.19 78 SER A CA 1
ATOM 649 C C . SER A 1 78 ? 15.368 10.324 -31.815 1.00 98.19 78 SER A C 1
ATOM 651 O O . SER A 1 78 ? 14.851 9.318 -31.318 1.00 98.19 78 SER A O 1
ATOM 653 N N . LYS A 1 79 ? 15.282 10.581 -33.127 1.00 98.12 79 LYS A N 1
ATOM 654 C CA . LYS A 1 79 ? 14.573 9.692 -34.062 1.00 98.12 79 LYS A CA 1
ATOM 655 C C . LYS A 1 79 ? 15.082 8.251 -33.989 1.00 98.12 79 LYS A C 1
ATOM 657 O O . LYS A 1 79 ? 14.282 7.331 -34.144 1.00 98.12 79 LYS A O 1
ATOM 662 N N . ALA A 1 80 ? 16.383 8.062 -33.754 1.00 98.31 80 ALA A N 1
ATOM 663 C CA . ALA A 1 80 ? 16.992 6.746 -33.615 1.00 98.31 80 ALA A CA 1
ATOM 664 C C . ALA A 1 80 ? 16.416 6.002 -32.403 1.00 98.31 80 ALA A C 1
ATOM 666 O O . ALA A 1 80 ? 15.843 4.929 -32.572 1.00 98.31 80 ALA A O 1
ATOM 667 N N . LEU A 1 81 ? 16.459 6.607 -31.211 1.00 98.56 81 LEU A N 1
ATOM 668 C CA . LEU A 1 81 ? 15.956 5.973 -29.992 1.00 98.56 81 LEU A CA 1
ATOM 669 C C . LEU A 1 81 ? 14.442 5.723 -30.047 1.00 98.56 81 LEU A C 1
ATOM 671 O O . LEU A 1 81 ? 13.997 4.622 -29.719 1.00 98.56 81 LEU A O 1
ATOM 675 N N . THR A 1 82 ? 13.649 6.694 -30.515 1.00 98.44 82 THR A N 1
ATOM 676 C CA . THR A 1 82 ? 12.198 6.510 -30.700 1.00 98.44 82 THR A CA 1
ATOM 677 C C . THR A 1 82 ? 11.906 5.338 -31.641 1.00 98.44 82 THR A C 1
ATOM 679 O O . THR A 1 82 ? 11.046 4.510 -31.339 1.00 98.44 82 THR A O 1
ATOM 682 N N . SER A 1 83 ? 12.636 5.230 -32.758 1.00 98.19 83 SER A N 1
ATOM 683 C CA . SER A 1 83 ? 12.455 4.137 -33.724 1.00 98.19 83 SER A CA 1
ATOM 684 C C . SER A 1 83 ? 12.843 2.785 -33.128 1.00 98.19 83 SER A C 1
ATOM 686 O O . SER A 1 83 ? 12.089 1.826 -33.277 1.00 98.19 83 SER A O 1
ATOM 688 N N . THR A 1 84 ? 13.953 2.713 -32.388 1.00 98.38 84 THR A N 1
ATOM 689 C CA . THR A 1 84 ? 14.387 1.498 -31.683 1.00 98.38 84 THR A CA 1
ATOM 690 C C . THR A 1 84 ? 13.336 1.024 -30.673 1.00 98.38 84 THR A C 1
ATOM 692 O O . THR A 1 84 ? 12.961 -0.148 -30.669 1.00 98.38 84 THR A O 1
ATOM 695 N N . LEU A 1 85 ? 12.799 1.924 -29.842 1.00 98.31 85 LEU A N 1
ATOM 696 C CA . LEU A 1 85 ? 11.780 1.576 -28.844 1.00 98.31 85 LEU A CA 1
ATOM 697 C C . LEU A 1 85 ? 10.464 1.123 -29.493 1.00 98.31 85 LEU A C 1
ATOM 699 O O . LEU A 1 85 ? 9.882 0.127 -29.059 1.00 98.31 85 LEU A O 1
ATOM 703 N N . LYS A 1 86 ? 10.016 1.803 -30.557 1.00 97.19 86 LYS A N 1
ATOM 704 C CA . LYS A 1 86 ? 8.821 1.403 -31.320 1.00 97.19 86 LYS A CA 1
ATOM 705 C C . LYS A 1 86 ? 9.004 0.066 -32.026 1.00 97.19 86 LYS A C 1
ATOM 707 O O . LYS A 1 86 ? 8.079 -0.743 -32.041 1.00 97.19 86 LYS A O 1
ATOM 712 N N . TYR A 1 87 ? 10.193 -0.195 -32.563 1.00 97.38 87 TYR A N 1
ATOM 713 C CA . TYR A 1 87 ? 10.514 -1.486 -33.160 1.00 97.38 87 TYR A CA 1
ATOM 714 C C . TYR A 1 87 ? 10.428 -2.610 -32.118 1.00 97.38 87 TYR A C 1
ATOM 716 O O . TYR A 1 87 ? 9.807 -3.637 -32.378 1.00 97.38 87 TYR A O 1
ATOM 724 N N . ILE A 1 88 ? 10.945 -2.397 -30.903 1.00 97.25 88 ILE A N 1
ATOM 725 C CA . ILE A 1 88 ? 10.798 -3.361 -29.800 1.00 97.25 88 ILE A CA 1
ATOM 726 C C . ILE A 1 88 ? 9.333 -3.533 -29.396 1.00 97.25 88 ILE A C 1
ATOM 728 O O . ILE A 1 88 ? 8.898 -4.653 -29.162 1.00 97.25 88 ILE A O 1
ATOM 732 N N . GLN A 1 89 ? 8.549 -2.456 -29.327 1.00 94.62 89 GLN A N 1
ATOM 733 C CA . GLN A 1 89 ? 7.122 -2.535 -28.998 1.00 94.62 89 GLN A CA 1
ATOM 734 C C . GLN A 1 89 ? 6.340 -3.389 -30.012 1.00 94.62 89 GLN A C 1
ATOM 736 O O . GLN A 1 89 ? 5.512 -4.219 -29.618 1.00 94.62 89 GLN A O 1
ATOM 741 N N . ALA A 1 90 ? 6.597 -3.179 -31.306 1.00 94.00 90 ALA A N 1
ATOM 742 C CA . ALA A 1 90 ? 5.954 -3.909 -32.396 1.00 94.00 90 ALA A CA 1
ATOM 743 C C . ALA A 1 90 ? 6.376 -5.387 -32.431 1.00 94.00 90 ALA A C 1
ATOM 745 O O . ALA A 1 90 ? 5.561 -6.252 -32.739 1.00 94.00 90 ALA A O 1
ATOM 746 N N . ASN A 1 91 ? 7.624 -5.675 -32.052 1.00 95.12 91 ASN A N 1
ATOM 747 C CA . ASN A 1 91 ? 8.231 -7.007 -32.092 1.00 95.12 91 ASN A CA 1
ATOM 748 C C . ASN A 1 91 ? 8.476 -7.593 -30.691 1.00 95.12 91 ASN A C 1
ATOM 750 O O . ASN A 1 91 ? 9.447 -8.315 -30.456 1.00 95.12 91 ASN A O 1
ATOM 754 N N . ARG A 1 92 ? 7.615 -7.230 -29.737 1.00 93.25 92 ARG A N 1
ATOM 755 C CA . ARG A 1 92 ? 7.787 -7.563 -28.320 1.00 93.25 92 ARG A CA 1
ATOM 756 C C . ARG A 1 92 ? 7.623 -9.052 -28.038 1.00 93.25 92 ARG A C 1
ATOM 758 O O . ARG A 1 92 ? 6.937 -9.767 -28.765 1.00 93.25 92 ARG A O 1
ATOM 765 N N . SER A 1 93 ? 8.186 -9.507 -26.921 1.00 92.44 93 SER A N 1
ATOM 766 C CA . SER A 1 93 ? 7.886 -10.841 -26.394 1.00 92.44 93 SER A CA 1
ATOM 767 C C . SER A 1 93 ? 6.400 -10.999 -26.084 1.00 92.44 93 SER A C 1
ATOM 769 O O . SER A 1 93 ? 5.802 -10.125 -25.461 1.00 92.44 93 SER A O 1
ATOM 771 N N . GLN A 1 94 ? 5.841 -12.151 -26.448 1.00 90.56 94 GLN A N 1
ATOM 772 C CA . GLN A 1 94 ? 4.517 -12.597 -26.026 1.00 90.56 94 GLN A CA 1
ATOM 773 C C . GLN A 1 94 ? 4.582 -14.042 -25.530 1.00 90.56 94 GLN A C 1
ATOM 775 O O . GLN A 1 94 ? 5.382 -14.845 -26.011 1.00 90.56 94 GLN A O 1
ATOM 780 N N . GLY A 1 95 ? 3.718 -14.383 -24.582 1.00 89.06 95 GLY A N 1
ATOM 781 C CA . GLY A 1 95 ? 3.665 -15.679 -23.928 1.00 89.06 95 GLY A CA 1
ATOM 782 C C . GLY A 1 95 ? 4.590 -15.728 -22.721 1.00 89.06 95 GLY A C 1
ATOM 783 O O . GLY A 1 95 ? 4.595 -14.818 -21.898 1.00 89.06 95 GLY A O 1
ATOM 784 N N . ASN A 1 96 ? 5.339 -16.821 -22.594 1.00 92.00 96 ASN A N 1
ATOM 785 C CA . ASN A 1 96 ? 6.184 -17.063 -21.430 1.00 92.00 96 ASN A CA 1
ATOM 786 C C . ASN A 1 96 ? 7.237 -15.963 -21.267 1.00 92.00 96 ASN A C 1
ATOM 788 O O . ASN A 1 96 ? 7.929 -15.603 -22.219 1.00 92.00 96 ASN A O 1
ATOM 792 N N . HIS A 1 97 ? 7.379 -15.480 -20.037 1.00 96.06 97 HIS A N 1
ATOM 793 C CA . HIS A 1 97 ? 8.296 -14.409 -19.693 1.00 96.06 97 HIS A CA 1
ATOM 794 C C . HIS A 1 97 ? 9.017 -14.745 -18.385 1.00 96.06 97 HIS A C 1
ATOM 796 O O . HIS A 1 97 ? 8.394 -15.142 -17.405 1.00 96.06 97 HIS A O 1
ATOM 802 N N . TYR A 1 98 ? 10.338 -14.572 -18.357 1.00 96.69 98 TYR A N 1
ATOM 803 C CA . TYR A 1 98 ? 11.178 -14.913 -17.212 1.00 96.69 98 TYR A CA 1
ATOM 804 C C . TYR A 1 98 ? 10.854 -14.041 -15.993 1.00 96.69 98 TYR A C 1
ATOM 806 O O . TYR A 1 98 ? 10.632 -14.557 -14.910 1.00 96.69 98 TYR A O 1
ATOM 814 N N . TYR A 1 99 ? 10.771 -12.720 -16.161 1.00 96.12 99 TYR A N 1
ATOM 815 C CA . TYR A 1 99 ? 10.573 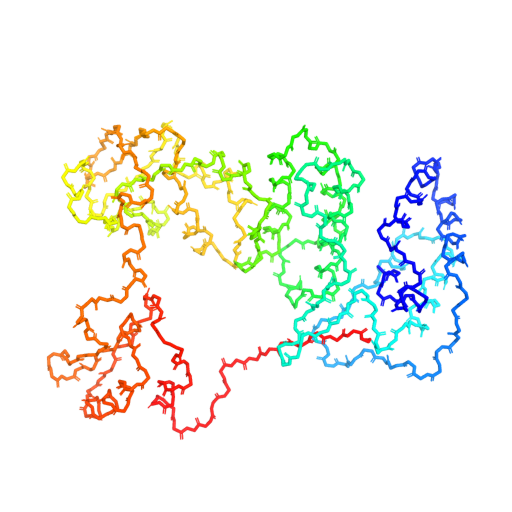-11.788 -15.037 1.00 96.12 99 TYR A CA 1
ATOM 816 C C . TYR A 1 99 ? 9.133 -11.582 -14.558 1.00 96.12 99 TYR A C 1
ATOM 818 O O . TYR A 1 99 ? 8.943 -10.958 -13.518 1.00 96.12 99 TYR A O 1
ATOM 826 N N . ILE A 1 100 ? 8.125 -12.020 -15.314 1.00 95.75 100 ILE A N 1
ATOM 827 C CA . ILE A 1 100 ? 6.726 -11.781 -14.957 1.00 95.75 100 ILE A CA 1
ATOM 828 C C . ILE A 1 100 ? 5.861 -12.952 -15.405 1.00 95.75 100 ILE A C 1
ATOM 830 O O . ILE A 1 100 ? 5.858 -13.337 -16.571 1.00 95.75 100 ILE A O 1
ATOM 834 N N . SER A 1 101 ? 5.085 -13.484 -14.472 1.00 95.00 101 SER A N 1
ATOM 835 C CA . SER A 1 101 ? 4.037 -14.464 -14.725 1.00 95.00 101 SER A CA 1
ATOM 836 C C . SER A 1 101 ? 2.699 -13.971 -14.151 1.00 95.00 101 SER A C 1
ATOM 838 O O . SER A 1 101 ? 2.608 -12.870 -13.604 1.00 95.00 101 SER A O 1
ATOM 840 N N . MET A 1 102 ? 1.631 -14.751 -14.320 1.00 93.94 102 MET A N 1
ATOM 841 C CA . MET A 1 102 ? 0.324 -14.465 -13.723 1.00 93.94 102 MET A CA 1
ATOM 842 C C . MET A 1 102 ? -0.112 -15.660 -12.888 1.00 93.94 102 MET A C 1
ATOM 844 O O . MET A 1 102 ? -0.248 -16.766 -13.420 1.00 93.94 102 MET A O 1
ATOM 848 N N . ASN A 1 103 ? -0.406 -15.422 -11.609 1.00 93.88 103 ASN A N 1
ATOM 849 C CA . ASN A 1 103 ? -0.871 -16.457 -10.693 1.00 93.88 103 ASN A CA 1
ATOM 850 C C . ASN A 1 103 ? -2.102 -17.200 -11.259 1.00 93.88 103 ASN A C 1
ATOM 852 O O . ASN A 1 103 ? -3.026 -16.556 -11.776 1.00 93.88 103 ASN A O 1
ATOM 856 N N . PRO A 1 104 ? -2.171 -18.542 -11.165 1.00 91.25 104 PRO A N 1
ATOM 857 C CA . PRO A 1 104 ? -3.349 -19.301 -11.578 1.00 91.25 104 PRO A CA 1
ATOM 858 C C . PRO A 1 104 ? -4.627 -18.826 -10.868 1.00 91.25 104 PRO A C 1
ATOM 860 O O . PRO A 1 104 ? -4.609 -18.464 -9.694 1.00 91.25 104 PRO A O 1
ATOM 863 N N . GLY A 1 105 ? -5.755 -18.823 -11.582 1.00 88.69 105 GLY A N 1
ATOM 864 C CA . GLY A 1 105 ? -7.035 -18.349 -11.048 1.00 88.69 105 GLY A CA 1
ATOM 865 C C . GLY A 1 105 ? -7.116 -16.824 -10.960 1.00 88.69 105 GLY A C 1
ATOM 866 O O . GLY A 1 105 ? -7.698 -16.208 -11.844 1.00 88.69 105 GLY A O 1
ATOM 867 N N . VAL A 1 106 ? -6.520 -16.228 -9.922 1.00 87.25 106 VAL A N 1
ATOM 868 C CA . VAL A 1 106 ? -6.656 -14.790 -9.601 1.00 87.25 106 VAL A CA 1
ATOM 869 C C . VAL A 1 106 ? -5.955 -13.857 -10.592 1.00 87.25 106 VAL A C 1
ATOM 871 O O . VAL A 1 106 ? -6.331 -12.696 -10.696 1.00 87.25 106 VAL A O 1
ATOM 874 N N . LYS A 1 107 ? -4.955 -14.353 -11.338 1.00 91.31 107 LYS A N 1
ATOM 875 C CA . LYS A 1 107 ? -4.205 -13.594 -12.359 1.00 91.31 107 LYS A CA 1
ATOM 876 C C . LYS A 1 107 ? -3.526 -12.321 -11.837 1.00 91.31 107 LYS A C 1
ATOM 878 O O . LYS A 1 107 ? -3.361 -11.359 -12.585 1.00 91.31 107 LYS A O 1
ATOM 883 N N . ASN A 1 108 ? -3.087 -12.346 -10.579 1.00 91.69 108 ASN A N 1
ATOM 884 C CA . ASN A 1 108 ? -2.186 -11.336 -10.027 1.00 91.69 108 ASN A CA 1
ATOM 885 C C . ASN A 1 108 ? -0.780 -11.500 -10.626 1.00 91.69 108 ASN A C 1
ATOM 887 O O . ASN A 1 108 ? -0.350 -12.649 -10.790 1.00 91.69 108 ASN A O 1
ATOM 891 N N . PRO A 1 109 ? -0.060 -10.396 -10.898 1.00 93.69 109 PRO A N 1
ATOM 892 C CA . PRO A 1 109 ? 1.309 -10.453 -11.394 1.00 93.69 109 PRO A CA 1
ATOM 893 C C . PRO A 1 109 ? 2.222 -11.161 -10.389 1.00 93.69 109 PRO A C 1
ATOM 895 O O . PRO A 1 109 ? 2.094 -10.978 -9.178 1.00 93.69 109 PRO A O 1
ATOM 898 N N . ASP A 1 110 ? 3.138 -11.970 -10.902 1.00 95.06 110 ASP A N 1
ATOM 899 C CA . ASP A 1 110 ? 4.114 -12.725 -10.125 1.00 95.06 110 ASP A CA 1
ATOM 900 C C . ASP A 1 110 ? 5.532 -12.457 -10.641 1.00 95.06 110 ASP A C 1
ATOM 902 O O . ASP A 1 110 ? 5.843 -12.693 -11.808 1.00 95.06 110 ASP A O 1
ATOM 906 N N . PHE A 1 111 ? 6.386 -11.975 -9.740 1.00 95.69 111 PHE A N 1
ATOM 907 C CA . PHE A 1 111 ? 7.763 -11.565 -10.006 1.00 95.69 111 PHE A CA 1
ATOM 908 C C . PHE A 1 111 ? 8.784 -12.522 -9.368 1.00 95.69 111 PHE A C 1
ATOM 910 O O . PHE A 1 111 ? 9.882 -12.097 -9.033 1.00 95.69 111 PHE A O 1
ATOM 917 N N . THR A 1 112 ? 8.444 -13.803 -9.176 1.00 94.94 112 THR A N 1
ATOM 918 C CA . THR A 1 112 ? 9.269 -14.800 -8.453 1.00 94.94 112 THR A CA 1
ATOM 919 C C . THR A 1 112 ? 10.747 -14.853 -8.883 1.00 94.94 112 THR A C 1
ATOM 921 O O . THR A 1 112 ? 11.615 -15.132 -8.060 1.00 94.94 112 THR A O 1
ATOM 924 N N . ASN A 1 113 ? 11.063 -14.557 -10.148 1.00 95.31 113 ASN A N 1
ATOM 925 C CA . ASN A 1 113 ? 12.443 -14.566 -10.653 1.00 95.31 113 ASN A CA 1
ATOM 926 C C . ASN A 1 113 ? 13.229 -13.264 -10.390 1.00 95.31 113 ASN A C 1
ATOM 928 O O . ASN A 1 113 ? 14.396 -13.158 -10.774 1.00 95.31 113 ASN A O 1
ATOM 932 N N . GLU A 1 114 ? 12.624 -12.266 -9.747 1.00 95.38 114 GLU A N 1
ATOM 933 C CA . GLU A 1 114 ? 13.325 -11.094 -9.230 1.00 95.38 114 GLU A CA 1
ATOM 934 C C . GLU A 1 114 ? 13.915 -11.407 -7.848 1.00 95.38 114 GLU A C 1
ATOM 936 O O . GLU A 1 114 ? 13.195 -11.732 -6.907 1.00 95.38 114 GLU A O 1
ATOM 941 N N . ASN A 1 115 ? 15.238 -11.279 -7.693 1.00 95.31 115 ASN A N 1
ATOM 942 C CA . ASN A 1 115 ? 15.877 -11.482 -6.390 1.00 95.31 115 ASN A CA 1
ATOM 943 C C . ASN A 1 115 ? 15.332 -10.448 -5.376 1.00 95.31 115 ASN A C 1
ATOM 945 O O . ASN A 1 115 ? 15.335 -9.252 -5.700 1.00 95.31 115 ASN A O 1
ATOM 949 N N . PRO A 1 116 ? 14.864 -10.868 -4.183 1.00 93.25 116 PRO A N 1
ATOM 950 C CA . PRO A 1 116 ? 14.286 -9.959 -3.196 1.00 93.25 116 PRO A CA 1
ATOM 951 C C . PRO A 1 116 ? 15.329 -9.166 -2.399 1.00 93.25 116 PRO A C 1
ATOM 953 O O . PRO A 1 116 ? 14.968 -8.181 -1.766 1.00 93.25 116 PRO A O 1
ATOM 956 N N . TYR A 1 117 ? 16.601 -9.588 -2.394 1.00 95.25 117 TYR A N 1
ATOM 957 C CA . TYR A 1 117 ? 17.685 -8.957 -1.626 1.00 95.25 117 TYR A CA 1
ATOM 958 C C . TYR A 1 117 ? 17.380 -8.771 -0.125 1.00 95.25 117 TYR A C 1
ATOM 960 O O . TYR A 1 117 ? 17.857 -7.829 0.497 1.00 95.25 117 TYR A O 1
ATOM 968 N N . SER A 1 118 ? 16.629 -9.694 0.487 1.00 91.50 118 SER A N 1
ATOM 969 C CA . SER A 1 118 ? 16.059 -9.544 1.841 1.00 91.50 118 SER A CA 1
ATOM 970 C C . SER A 1 118 ? 17.067 -9.351 2.982 1.00 91.50 118 SER A C 1
ATOM 972 O O . SER A 1 118 ? 16.667 -8.975 4.075 1.00 91.50 118 SER A O 1
ATOM 974 N N . GLN A 1 119 ? 18.353 -9.633 2.757 1.00 92.25 119 GLN A N 1
ATOM 975 C CA . GLN A 1 119 ? 19.418 -9.425 3.749 1.00 92.25 119 GLN A CA 1
ATOM 976 C C . GLN A 1 119 ? 20.005 -8.004 3.708 1.00 92.25 119 GLN A C 1
ATOM 978 O O . GLN A 1 119 ? 20.806 -7.645 4.565 1.00 92.25 119 GLN A O 1
ATOM 983 N N . MET A 1 120 ? 19.645 -7.197 2.706 1.00 94.25 120 MET A N 1
ATOM 984 C CA . MET A 1 120 ? 20.109 -5.822 2.556 1.00 94.25 120 MET A CA 1
ATOM 985 C C . MET A 1 120 ? 19.065 -4.855 3.116 1.00 94.25 120 MET A C 1
ATOM 987 O O . MET A 1 120 ? 18.256 -4.307 2.370 1.00 94.25 120 MET A O 1
ATOM 991 N N . THR A 1 121 ? 19.064 -4.666 4.432 1.00 92.06 121 THR A N 1
ATOM 992 C CA . THR A 1 121 ? 18.027 -3.869 5.103 1.00 92.06 121 THR A CA 1
ATOM 993 C C . THR A 1 121 ? 18.157 -2.369 4.780 1.00 92.06 121 THR A C 1
ATOM 995 O O . THR A 1 121 ? 17.182 -1.707 4.429 1.00 92.06 121 THR A O 1
ATOM 998 N N . TYR A 1 122 ? 19.396 -1.869 4.698 1.00 96.38 122 TYR A N 1
ATOM 999 C CA . TYR A 1 122 ? 19.728 -0.540 4.179 1.00 96.38 122 TYR A CA 1
ATOM 1000 C C . TYR A 1 122 ? 20.857 -0.615 3.133 1.00 96.38 122 TYR A C 1
ATOM 1002 O O . TYR A 1 122 ? 22.037 -0.479 3.469 1.00 96.38 122 TYR A O 1
ATOM 1010 N N . PRO A 1 123 ? 20.523 -0.879 1.855 1.00 96.06 123 PRO A N 1
ATOM 1011 C CA . PRO A 1 123 ? 21.519 -1.057 0.806 1.00 96.06 123 PRO A CA 1
ATOM 1012 C C . PRO A 1 123 ? 22.079 0.276 0.296 1.00 96.06 123 PRO A C 1
ATOM 1014 O O . PRO A 1 123 ? 21.556 1.348 0.608 1.00 96.06 123 PRO A O 1
ATOM 1017 N N . ASP A 1 124 ? 23.113 0.218 -0.550 1.00 96.31 124 ASP A N 1
ATOM 1018 C CA . ASP A 1 124 ? 23.651 1.392 -1.244 1.00 96.31 124 ASP A CA 1
ATOM 1019 C C . ASP A 1 124 ? 22.624 2.081 -2.170 1.00 96.31 124 ASP A C 1
ATOM 1021 O O . ASP A 1 124 ? 21.549 1.558 -2.478 1.00 96.31 124 ASP A O 1
ATOM 1025 N N . ALA A 1 125 ? 22.966 3.283 -2.644 1.00 94.69 125 ALA A N 1
ATOM 1026 C CA . ALA A 1 125 ? 22.081 4.088 -3.483 1.00 94.69 125 ALA A CA 1
ATOM 1027 C C . ALA A 1 125 ? 21.666 3.394 -4.797 1.00 94.69 125 ALA A C 1
ATOM 1029 O O . ALA A 1 125 ? 20.567 3.647 -5.287 1.00 94.69 125 ALA A O 1
ATOM 1030 N N . GLY A 1 126 ? 22.502 2.515 -5.359 1.00 95.94 126 GLY A N 1
ATOM 1031 C CA . GLY A 1 126 ? 22.181 1.763 -6.571 1.00 95.94 126 GLY A CA 1
ATOM 1032 C C . GLY A 1 126 ? 21.024 0.798 -6.335 1.00 95.94 126 GLY A C 1
ATOM 1033 O O . GLY A 1 126 ? 20.042 0.806 -7.077 1.00 95.94 126 GLY A O 1
ATOM 1034 N N . PHE A 1 127 ? 21.085 0.022 -5.258 1.00 97.38 127 PHE A N 1
ATOM 1035 C CA . PHE A 1 127 ? 20.013 -0.901 -4.878 1.00 97.38 127 PHE A CA 1
ATOM 1036 C C . PHE A 1 127 ? 18.747 -0.190 -4.380 1.00 97.38 127 PHE A C 1
ATOM 1038 O O . PHE A 1 127 ? 17.641 -0.642 -4.680 1.00 97.38 127 PHE A O 1
ATOM 1045 N N . ARG A 1 128 ? 18.871 0.958 -3.700 1.00 97.62 128 ARG A N 1
ATOM 1046 C CA . ARG A 1 128 ? 17.700 1.794 -3.372 1.00 97.62 128 ARG A CA 1
ATOM 1047 C C . ARG A 1 128 ? 17.001 2.293 -4.642 1.00 97.62 128 ARG A C 1
ATOM 1049 O O . ARG A 1 128 ? 15.779 2.198 -4.750 1.00 97.62 128 ARG A O 1
ATOM 1056 N N . LEU A 1 129 ? 17.760 2.752 -5.641 1.00 97.25 129 LEU A N 1
ATOM 1057 C CA . LEU A 1 129 ? 17.209 3.125 -6.949 1.00 97.25 129 LEU A CA 1
ATOM 1058 C C . LEU A 1 129 ? 16.587 1.935 -7.680 1.00 97.25 129 LEU A C 1
ATOM 1060 O O . LEU A 1 129 ? 15.526 2.083 -8.282 1.00 97.25 129 LEU A O 1
ATOM 1064 N N . LEU A 1 130 ? 17.200 0.752 -7.603 1.00 97.94 130 LEU A N 1
ATOM 1065 C CA . LEU A 1 130 ? 16.622 -0.464 -8.167 1.00 97.94 130 LEU A CA 1
ATOM 1066 C C . LEU A 1 130 ? 15.240 -0.756 -7.567 1.00 97.94 130 LEU A C 1
ATOM 1068 O O . LEU A 1 130 ? 14.305 -1.038 -8.318 1.00 97.94 130 LEU A O 1
ATOM 1072 N N . ALA A 1 131 ? 15.097 -0.666 -6.242 1.00 97.38 131 ALA A N 1
ATOM 1073 C CA . ALA A 1 131 ? 13.824 -0.884 -5.560 1.00 97.38 131 ALA A CA 1
ATOM 1074 C C . ALA A 1 131 ? 12.758 0.125 -6.021 1.00 97.38 131 ALA A C 1
ATOM 1076 O O . ALA A 1 131 ? 11.658 -0.279 -6.404 1.00 97.38 131 ALA A O 1
ATOM 1077 N N . LEU A 1 132 ? 13.114 1.414 -6.095 1.00 98.31 132 LEU A N 1
ATOM 1078 C CA . LEU A 1 132 ? 12.249 2.460 -6.647 1.00 98.31 132 LEU A CA 1
ATOM 1079 C C . LEU A 1 132 ? 11.828 2.149 -8.091 1.00 98.31 132 LEU A C 1
ATOM 1081 O O . LEU A 1 132 ? 10.649 2.230 -8.431 1.00 98.31 132 LEU A O 1
ATOM 1085 N N . TYR A 1 133 ? 12.776 1.770 -8.950 1.00 97.88 133 TYR A N 1
ATOM 1086 C CA . TYR A 1 133 ? 12.509 1.500 -10.362 1.00 97.88 133 TYR A CA 1
ATOM 1087 C C . TYR A 1 133 ? 11.620 0.275 -10.533 1.00 97.88 133 TYR A C 1
ATOM 1089 O O . TYR A 1 133 ? 10.694 0.308 -11.345 1.00 97.88 133 TYR A O 1
ATOM 1097 N N . ARG A 1 134 ? 11.858 -0.793 -9.767 1.00 97.12 134 ARG A N 1
ATOM 1098 C CA . ARG A 1 134 ? 10.995 -1.976 -9.761 1.00 97.12 134 ARG A CA 1
ATOM 1099 C C . ARG A 1 134 ? 9.584 -1.607 -9.318 1.00 97.12 134 ARG A C 1
ATOM 1101 O O . ARG A 1 134 ? 8.657 -1.850 -10.083 1.00 97.12 134 ARG A O 1
ATOM 1108 N N . TYR A 1 135 ? 9.425 -0.949 -8.169 1.00 97.25 135 TYR A N 1
ATOM 1109 C CA . TYR A 1 135 ? 8.107 -0.564 -7.663 1.00 97.25 135 TYR A CA 1
ATOM 1110 C C . TYR A 1 135 ? 7.346 0.329 -8.651 1.00 97.25 135 TYR A C 1
ATOM 1112 O O . TYR A 1 135 ? 6.211 0.027 -9.020 1.00 97.25 135 TYR A O 1
ATOM 1120 N N . TRP A 1 136 ? 8.001 1.369 -9.176 1.00 97.12 136 TRP A N 1
ATOM 1121 C CA . TRP A 1 136 ? 7.397 2.257 -10.166 1.00 97.12 136 TRP A CA 1
ATOM 1122 C C . TRP A 1 136 ? 6.917 1.498 -11.411 1.00 97.12 136 TRP A C 1
ATOM 1124 O O . TRP A 1 136 ? 5.812 1.747 -11.896 1.00 97.12 136 TRP A O 1
ATOM 1134 N N . ASN A 1 137 ? 7.707 0.536 -11.904 1.00 95.94 137 ASN A N 1
ATOM 1135 C CA . ASN A 1 137 ? 7.337 -0.291 -13.053 1.00 95.94 137 ASN A CA 1
ATOM 1136 C C . ASN A 1 137 ? 6.213 -1.292 -12.724 1.00 95.94 137 ASN A C 1
ATOM 1138 O O . ASN A 1 137 ? 5.331 -1.491 -13.555 1.00 95.94 137 ASN A O 1
ATOM 1142 N N . ILE A 1 138 ? 6.185 -1.882 -11.527 1.00 94.94 138 ILE A N 1
ATOM 1143 C CA . ILE A 1 138 ? 5.080 -2.757 -11.100 1.00 94.94 138 ILE A CA 1
ATOM 1144 C C . ILE A 1 138 ? 3.756 -1.994 -11.193 1.00 94.94 138 ILE A C 1
ATOM 1146 O O . ILE A 1 138 ? 2.804 -2.477 -11.809 1.00 94.94 138 ILE A O 1
ATOM 1150 N N . ILE A 1 139 ? 3.717 -0.766 -10.671 1.00 94.88 139 ILE A N 1
ATOM 1151 C CA . ILE A 1 139 ? 2.516 0.068 -10.733 1.00 94.88 139 ILE A CA 1
ATOM 1152 C C . ILE A 1 139 ? 2.205 0.514 -12.166 1.00 94.88 139 ILE A C 1
ATOM 1154 O O . ILE A 1 139 ? 1.062 0.417 -12.610 1.00 94.88 139 ILE A O 1
ATOM 1158 N N . GLN A 1 140 ? 3.217 0.933 -12.930 1.00 93.56 140 GLN A N 1
ATOM 1159 C CA . GLN A 1 140 ? 3.034 1.407 -14.303 1.00 93.56 140 GLN A CA 1
ATOM 1160 C C . GLN A 1 140 ? 2.474 0.330 -15.249 1.00 93.56 140 GLN A C 1
ATOM 1162 O O . GLN A 1 140 ? 1.742 0.657 -16.183 1.00 93.56 140 GLN A O 1
ATOM 1167 N N . TYR A 1 141 ? 2.825 -0.941 -15.063 1.00 91.81 141 TYR A N 1
ATOM 1168 C CA . TYR A 1 141 ? 2.468 -1.988 -16.026 1.00 91.81 141 TYR A CA 1
ATOM 1169 C C . TYR A 1 141 ? 1.409 -2.967 -15.508 1.00 91.81 141 TYR A C 1
ATOM 1171 O O . TYR A 1 141 ? 0.703 -3.547 -16.330 1.00 91.81 141 TYR A O 1
ATOM 1179 N N . PHE A 1 142 ? 1.256 -3.135 -14.189 1.00 91.94 142 PHE A N 1
ATOM 1180 C CA . PHE A 1 142 ? 0.442 -4.223 -13.632 1.00 91.94 142 PHE A CA 1
ATOM 1181 C C . PHE A 1 142 ? -0.542 -3.822 -12.530 1.00 91.94 142 PHE A C 1
ATOM 1183 O O . PHE A 1 142 ? -1.369 -4.651 -12.151 1.00 91.94 142 PHE A O 1
ATOM 1190 N N . TYR A 1 143 ? -0.510 -2.588 -12.018 1.00 91.94 143 TYR A N 1
ATOM 1191 C CA . TYR A 1 143 ? -1.491 -2.167 -11.018 1.00 91.94 143 TYR A CA 1
ATOM 1192 C C . TYR A 1 143 ? -2.860 -1.900 -11.673 1.00 91.94 143 TYR A C 1
ATOM 1194 O O . TYR A 1 143 ? -2.962 -1.029 -12.543 1.00 91.94 143 TYR A O 1
ATOM 1202 N N . PRO A 1 144 ? -3.933 -2.612 -11.268 1.00 90.12 144 PRO A N 1
ATOM 1203 C CA . PRO A 1 144 ? -5.218 -2.576 -11.973 1.00 90.12 144 PRO A CA 1
ATOM 1204 C C . PRO A 1 144 ? -5.936 -1.224 -11.868 1.00 90.12 144 PRO A C 1
ATOM 1206 O O . PRO A 1 144 ? -6.733 -0.874 -12.738 1.00 90.12 144 PRO A O 1
ATOM 1209 N N . ASN A 1 145 ? -5.619 -0.438 -10.837 1.00 90.62 145 ASN A N 1
ATOM 1210 C CA . ASN A 1 145 ? -6.339 0.783 -10.484 1.00 90.62 145 ASN A CA 1
ATOM 1211 C C . ASN A 1 145 ? -5.504 2.055 -10.672 1.00 90.62 145 ASN A C 1
ATOM 1213 O O . ASN A 1 145 ? -5.854 3.094 -10.125 1.00 90.62 145 ASN A O 1
ATOM 1217 N N . ARG A 1 146 ? -4.414 2.021 -11.457 1.00 90.81 146 ARG A N 1
ATOM 1218 C CA . ARG A 1 146 ? -3.557 3.208 -11.675 1.00 90.81 146 ARG A CA 1
ATOM 1219 C C . ARG A 1 146 ? -4.342 4.416 -12.203 1.00 90.81 146 ARG A C 1
ATOM 1221 O O . ARG A 1 146 ? -4.045 5.545 -11.863 1.00 90.81 146 ARG A O 1
ATOM 1228 N N . HIS A 1 147 ? -5.367 4.189 -13.019 1.00 89.00 147 HIS A N 1
ATOM 1229 C CA . HIS A 1 147 ? -6.224 5.255 -13.550 1.00 89.00 147 HIS A CA 1
ATOM 1230 C C . HIS A 1 147 ? -7.128 5.924 -12.493 1.00 89.00 147 HIS A C 1
ATOM 1232 O O . HIS A 1 147 ? -7.770 6.921 -12.803 1.00 89.00 147 HIS A O 1
ATOM 1238 N N . LEU A 1 148 ? -7.200 5.369 -11.278 1.00 90.00 148 LEU A N 1
ATOM 1239 C CA . LEU A 1 148 ? -7.963 5.903 -10.147 1.00 90.00 148 LEU A CA 1
ATOM 1240 C C . LEU A 1 148 ? -7.078 6.635 -9.129 1.00 90.00 148 LEU A C 1
ATOM 1242 O O . LEU A 1 148 ? -7.603 7.178 -8.163 1.00 90.00 148 LEU A O 1
ATOM 1246 N N . THR A 1 149 ? -5.751 6.616 -9.291 1.00 88.38 149 THR A N 1
ATOM 1247 C CA . THR A 1 149 ? -4.845 7.281 -8.350 1.00 88.38 149 THR A CA 1
ATOM 1248 C C . THR A 1 149 ? -4.827 8.784 -8.597 1.00 88.38 149 THR A C 1
ATOM 1250 O O . THR A 1 149 ? -4.732 9.213 -9.743 1.00 88.38 149 THR A O 1
ATOM 1253 N N . ASP A 1 150 ? -4.832 9.582 -7.527 1.00 88.44 150 ASP A N 1
ATOM 1254 C CA . ASP A 1 150 ? -4.826 11.053 -7.619 1.00 88.44 150 ASP A CA 1
ATOM 1255 C C . ASP A 1 150 ? -3.534 11.612 -8.237 1.00 88.44 150 ASP A C 1
ATOM 1257 O O . ASP A 1 150 ? -3.514 12.708 -8.798 1.00 88.44 150 ASP A O 1
ATOM 1261 N N . LYS A 1 151 ? -2.430 10.876 -8.085 1.00 91.25 151 LYS A N 1
ATOM 1262 C CA . LYS A 1 151 ? -1.096 11.310 -8.489 1.00 91.25 151 LYS A CA 1
ATOM 1263 C C . LYS A 1 151 ? -0.803 10.913 -9.930 1.00 91.25 151 LYS A C 1
ATOM 1265 O O . LYS A 1 151 ? -1.032 9.767 -10.317 1.00 91.25 151 LYS A O 1
ATOM 1270 N N . ASP A 1 152 ? -0.214 11.833 -10.697 1.00 91.50 152 ASP A N 1
ATOM 1271 C CA . ASP A 1 152 ? 0.356 11.488 -11.997 1.00 91.50 152 ASP A CA 1
ATOM 1272 C C . ASP A 1 152 ? 1.549 10.545 -11.796 1.00 91.50 152 ASP A C 1
ATOM 1274 O O . ASP A 1 152 ? 2.626 10.911 -11.305 1.00 91.50 152 ASP A O 1
ATOM 1278 N N . TRP A 1 153 ? 1.356 9.286 -12.178 1.00 93.56 153 TRP A N 1
ATOM 1279 C CA . TRP A 1 153 ? 2.394 8.282 -12.014 1.00 93.56 153 TRP A CA 1
ATOM 1280 C C . TRP A 1 153 ? 3.649 8.604 -12.837 1.00 93.56 153 TRP A C 1
ATOM 1282 O O . TRP A 1 153 ? 4.755 8.240 -12.432 1.00 93.56 153 TRP A O 1
ATOM 1292 N N . ASN A 1 154 ? 3.519 9.347 -13.942 1.00 90.62 154 ASN A N 1
ATOM 1293 C CA . ASN A 1 154 ? 4.649 9.724 -14.789 1.00 90.62 154 ASN A CA 1
ATOM 1294 C C . ASN A 1 154 ? 5.597 10.728 -14.107 1.00 90.62 154 ASN A C 1
ATOM 1296 O O . ASN A 1 154 ? 6.795 10.708 -14.395 1.00 90.62 154 ASN A O 1
ATOM 1300 N N . THR A 1 155 ? 5.121 11.555 -13.167 1.00 92.81 155 THR A N 1
ATOM 1301 C CA . THR A 1 155 ? 5.984 12.494 -12.416 1.00 92.81 155 THR A CA 1
ATOM 1302 C C . THR A 1 155 ? 6.629 11.842 -11.198 1.00 92.81 155 THR A C 1
ATOM 1304 O O . THR A 1 155 ? 7.743 12.205 -10.811 1.00 92.81 155 THR A O 1
ATOM 1307 N N . THR A 1 156 ? 5.971 10.821 -10.644 1.00 95.69 156 THR A N 1
ATOM 1308 C CA . THR A 1 156 ? 6.328 10.167 -9.377 1.00 95.69 156 THR A CA 1
ATOM 1309 C C . THR A 1 156 ? 7.793 9.728 -9.337 1.00 95.69 156 THR A C 1
ATOM 1311 O O . THR A 1 156 ? 8.484 9.952 -8.345 1.00 95.69 156 THR A O 1
ATOM 1314 N N . LEU A 1 157 ? 8.322 9.165 -10.427 1.00 95.06 157 LEU A N 1
ATOM 1315 C CA . LEU A 1 157 ? 9.709 8.702 -10.447 1.00 95.06 157 LEU A CA 1
ATOM 1316 C C . LEU A 1 157 ? 10.716 9.840 -10.202 1.00 95.06 157 LEU A C 1
ATOM 1318 O O . LEU A 1 157 ? 11.642 9.685 -9.407 1.00 95.06 157 LEU A O 1
ATOM 1322 N N . SER A 1 158 ? 10.517 10.993 -10.848 1.00 95.44 158 SER A N 1
ATOM 1323 C CA . SER A 1 158 ? 11.397 12.160 -10.699 1.00 95.44 158 SER A CA 1
ATOM 1324 C C . SER A 1 158 ? 11.361 12.762 -9.291 1.00 95.44 158 SER A C 1
ATOM 1326 O O . SER A 1 158 ? 12.380 13.243 -8.804 1.00 95.44 158 SER A O 1
ATOM 1328 N N . GLU A 1 159 ? 10.217 12.669 -8.612 1.00 97.25 159 GLU A N 1
ATOM 1329 C CA . GLU A 1 159 ? 10.029 13.167 -7.248 1.00 97.25 159 GLU A CA 1
ATOM 1330 C C . GLU A 1 159 ? 10.708 12.276 -6.196 1.00 97.25 159 GLU A C 1
ATOM 1332 O O . GLU A 1 159 ? 11.226 12.776 -5.194 1.00 97.25 159 GLU A O 1
ATOM 1337 N N . TYR A 1 160 ? 10.716 10.954 -6.406 1.00 98.31 160 TYR A N 1
ATOM 1338 C CA . TYR A 1 160 ? 11.250 9.995 -5.432 1.00 98.31 160 TYR A CA 1
ATOM 1339 C C . TYR A 1 160 ? 12.719 9.634 -5.646 1.00 98.31 160 TYR A C 1
ATOM 1341 O O . TYR A 1 160 ? 13.375 9.258 -4.676 1.00 98.31 160 TYR A O 1
ATOM 1349 N N . ILE A 1 161 ? 13.280 9.799 -6.851 1.00 98.06 161 ILE A N 1
ATOM 1350 C CA . ILE A 1 161 ? 14.717 9.566 -7.085 1.00 98.06 161 ILE A CA 1
ATOM 1351 C C . ILE A 1 161 ? 15.590 10.323 -6.060 1.00 98.06 161 ILE A C 1
ATOM 1353 O O . ILE A 1 161 ? 16.410 9.674 -5.405 1.00 98.06 161 ILE A O 1
ATOM 1357 N N . PRO A 1 162 ? 15.415 11.645 -5.836 1.00 98.06 162 PRO A N 1
ATOM 1358 C CA . PRO A 1 162 ? 16.208 12.368 -4.844 1.00 98.06 162 PRO A CA 1
ATOM 1359 C C . PRO A 1 162 ? 16.003 11.852 -3.418 1.00 98.06 162 PRO A C 1
ATOM 1361 O O . PRO A 1 162 ? 16.958 11.807 -2.651 1.00 98.06 162 PRO A O 1
ATOM 1364 N N . GLN A 1 163 ? 14.785 11.444 -3.055 1.00 98.19 163 GLN A N 1
ATOM 1365 C CA . GLN A 1 163 ? 14.479 10.942 -1.710 1.00 98.19 163 GLN A CA 1
ATOM 1366 C C . GLN A 1 163 ? 15.200 9.616 -1.436 1.00 98.19 163 GLN A C 1
ATOM 1368 O O . GLN A 1 163 ? 15.827 9.454 -0.395 1.00 98.19 163 GLN A O 1
ATOM 1373 N N . PHE A 1 164 ? 15.191 8.697 -2.404 1.00 98.38 164 PHE A N 1
ATOM 1374 C CA . PHE A 1 164 ? 15.858 7.400 -2.288 1.00 98.38 164 PHE A CA 1
ATOM 1375 C C . PHE A 1 164 ? 17.386 7.517 -2.295 1.00 98.38 164 PHE A C 1
ATOM 1377 O O . PHE A 1 164 ? 18.065 6.808 -1.552 1.00 98.38 164 PHE A O 1
ATOM 1384 N N . ILE A 1 165 ? 17.948 8.410 -3.116 1.00 96.75 165 ILE A N 1
ATOM 1385 C CA . ILE A 1 165 ? 19.399 8.643 -3.142 1.00 96.75 165 ILE A CA 1
ATOM 1386 C C . ILE A 1 165 ? 19.857 9.269 -1.822 1.00 96.75 165 ILE A C 1
ATOM 1388 O O . ILE A 1 165 ? 20.836 8.800 -1.242 1.00 96.75 165 ILE A O 1
ATOM 1392 N N . ASN A 1 166 ? 19.134 10.284 -1.339 1.00 97.31 166 ASN A N 1
ATOM 1393 C CA . ASN A 1 166 ? 19.546 11.096 -0.194 1.00 97.31 166 ASN A CA 1
ATOM 1394 C C . ASN A 1 166 ? 19.129 10.542 1.173 1.00 97.31 166 ASN A C 1
ATOM 1396 O O . ASN A 1 166 ? 19.522 11.138 2.174 1.00 97.31 166 ASN A O 1
ATOM 1400 N N . ALA A 1 167 ? 18.364 9.445 1.235 1.00 98.12 167 ALA A N 1
ATOM 1401 C CA . ALA A 1 167 ? 18.088 8.749 2.489 1.00 98.12 167 ALA A CA 1
ATOM 1402 C C . ALA A 1 167 ? 19.414 8.432 3.198 1.00 98.12 167 ALA A C 1
ATOM 1404 O O . ALA A 1 167 ? 20.304 7.826 2.597 1.00 98.12 167 ALA A O 1
ATOM 1405 N N . LYS A 1 168 ? 19.561 8.895 4.444 1.00 97.44 168 LYS A N 1
ATOM 1406 C CA . LYS A 1 168 ? 20.822 8.830 5.207 1.00 97.44 168 LYS A CA 1
ATOM 1407 C C . LYS A 1 168 ? 20.931 7.594 6.088 1.00 97.44 168 LYS A C 1
ATOM 1409 O O . LYS A 1 168 ? 22.025 7.247 6.529 1.00 97.44 168 LYS A O 1
ATOM 1414 N N . ASN A 1 169 ? 19.806 6.951 6.356 1.00 97.81 169 ASN A N 1
ATOM 1415 C CA . ASN A 1 169 ? 19.680 5.786 7.213 1.00 97.81 169 ASN A CA 1
ATOM 1416 C C . ASN A 1 169 ? 18.498 4.926 6.747 1.00 97.81 169 ASN A C 1
ATOM 1418 O O . ASN A 1 169 ? 17.715 5.320 5.880 1.00 97.81 169 ASN A O 1
ATOM 1422 N N . GLU A 1 170 ? 18.390 3.751 7.352 1.00 98.00 170 GLU A N 1
ATOM 1423 C CA . GLU A 1 170 ? 17.340 2.771 7.098 1.00 98.00 170 GLU A CA 1
ATOM 1424 C C . GLU A 1 170 ? 15.933 3.347 7.299 1.00 98.00 170 GLU A C 1
ATOM 1426 O O . GLU A 1 170 ? 15.108 3.246 6.399 1.00 98.00 170 GLU A O 1
ATOM 1431 N N . LEU A 1 171 ? 15.686 4.071 8.398 1.00 98.25 171 LEU A N 1
ATOM 1432 C CA . LEU A 1 171 ? 14.389 4.703 8.664 1.00 98.25 171 LEU A CA 1
ATOM 1433 C C . LEU A 1 171 ? 13.963 5.668 7.546 1.00 98.25 171 LEU A C 1
ATOM 1435 O O . LEU A 1 171 ? 12.818 5.637 7.106 1.00 98.25 171 LEU A O 1
ATOM 1439 N N . GLU A 1 172 ? 14.859 6.541 7.082 1.00 98.44 172 GLU A N 1
ATOM 1440 C CA . GLU A 1 172 ? 14.563 7.467 5.981 1.00 98.44 172 GLU A CA 1
ATOM 1441 C C . GLU A 1 172 ? 14.254 6.723 4.673 1.00 98.44 172 GLU A C 1
ATOM 1443 O O . GLU A 1 172 ? 13.379 7.148 3.918 1.00 98.44 172 GLU A O 1
ATOM 1448 N N . TYR A 1 173 ? 14.929 5.599 4.420 1.00 98.50 173 TYR A N 1
ATOM 1449 C CA . TYR A 1 173 ? 14.669 4.751 3.259 1.00 98.50 173 TYR A CA 1
ATOM 1450 C C . TYR A 1 173 ? 13.310 4.040 3.354 1.00 98.50 173 TYR A C 1
ATOM 1452 O O . TYR A 1 173 ? 12.523 4.094 2.406 1.00 98.50 173 TYR A O 1
ATOM 1460 N N . GLU A 1 174 ? 12.990 3.443 4.504 1.00 98.31 174 GLU A N 1
ATOM 1461 C CA . GLU A 1 174 ? 11.689 2.819 4.755 1.00 98.31 174 GLU A CA 1
ATOM 1462 C C . GLU A 1 174 ? 10.541 3.832 4.631 1.00 98.31 174 GLU A C 1
ATOM 1464 O O . GLU A 1 174 ? 9.513 3.541 4.013 1.00 98.31 174 GLU A O 1
ATOM 1469 N N . LEU A 1 175 ? 10.719 5.048 5.169 1.00 98.31 175 LEU A N 1
ATOM 1470 C CA . LEU A 1 175 ? 9.738 6.131 5.064 1.00 98.31 175 LEU A CA 1
ATOM 1471 C C . LEU A 1 175 ? 9.531 6.571 3.611 1.00 98.31 175 LEU A C 1
ATOM 1473 O O . LEU A 1 175 ? 8.388 6.765 3.199 1.00 98.31 175 LEU A O 1
ATOM 1477 N N . ALA A 1 176 ? 10.600 6.683 2.817 1.00 98.31 176 ALA A N 1
ATOM 1478 C CA . ALA A 1 176 ? 10.487 6.978 1.389 1.00 98.31 176 ALA A CA 1
ATOM 1479 C C . ALA A 1 176 ? 9.719 5.873 0.641 1.00 98.31 176 ALA A C 1
ATOM 1481 O O . ALA A 1 176 ? 8.886 6.174 -0.218 1.00 98.31 176 ALA A O 1
ATOM 1482 N N . MET A 1 177 ? 9.947 4.604 1.001 1.00 98.00 177 MET A N 1
ATOM 1483 C CA . MET A 1 177 ? 9.266 3.457 0.402 1.00 98.00 177 MET A CA 1
ATOM 1484 C C . MET A 1 177 ? 7.773 3.409 0.751 1.00 98.00 177 MET A C 1
ATOM 1486 O O . MET A 1 177 ? 6.934 3.297 -0.142 1.00 98.00 177 MET A O 1
ATOM 1490 N N . ILE A 1 178 ? 7.398 3.534 2.028 1.00 98.19 178 ILE A N 1
ATOM 1491 C CA . ILE A 1 178 ? 5.974 3.528 2.395 1.00 98.19 178 ILE A CA 1
ATOM 1492 C C . ILE A 1 178 ? 5.242 4.762 1.854 1.00 98.19 178 ILE A C 1
ATOM 1494 O O . ILE A 1 178 ? 4.057 4.673 1.540 1.00 98.19 178 ILE A O 1
ATOM 1498 N N . GLN A 1 179 ? 5.934 5.894 1.683 1.00 97.81 179 GLN A N 1
ATOM 1499 C CA . GLN A 1 179 ? 5.338 7.105 1.121 1.00 97.81 179 GLN A CA 1
ATOM 1500 C C . GLN A 1 179 ? 4.983 6.939 -0.366 1.00 97.81 179 GLN A C 1
ATOM 1502 O O . GLN A 1 179 ? 3.854 7.244 -0.748 1.00 97.81 179 GLN A O 1
ATOM 1507 N N . ILE A 1 180 ? 5.881 6.386 -1.197 1.00 97.94 180 ILE A N 1
ATOM 1508 C CA . ILE A 1 180 ? 5.542 6.090 -2.602 1.00 97.94 180 ILE A CA 1
ATOM 1509 C C . ILE A 1 180 ? 4.457 5.009 -2.709 1.00 97.94 180 ILE A C 1
ATOM 1511 O O . ILE A 1 180 ? 3.616 5.068 -3.604 1.00 97.94 180 ILE A O 1
ATOM 1515 N N . ILE A 1 181 ? 4.410 4.059 -1.768 1.00 97.56 181 ILE A N 1
ATOM 1516 C CA . ILE A 1 181 ? 3.316 3.083 -1.686 1.00 97.56 181 ILE A CA 1
ATOM 1517 C C . ILE A 1 181 ? 1.985 3.768 -1.341 1.00 97.56 181 ILE A C 1
ATOM 1519 O O . ILE A 1 181 ? 0.955 3.481 -1.946 1.00 97.56 181 ILE A O 1
ATOM 1523 N N . ALA A 1 182 ? 1.984 4.726 -0.416 1.00 96.75 182 ALA A N 1
ATOM 1524 C CA . ALA A 1 182 ? 0.783 5.468 -0.039 1.00 96.75 182 ALA A CA 1
ATOM 1525 C C . ALA A 1 182 ? 0.246 6.386 -1.155 1.00 96.75 182 ALA A C 1
ATOM 1527 O O . ALA A 1 182 ? -0.923 6.796 -1.108 1.00 96.75 182 ALA A O 1
ATOM 1528 N N . ASP A 1 183 ? 1.055 6.701 -2.169 1.00 96.25 183 ASP A N 1
ATOM 1529 C CA . ASP A 1 183 ? 0.622 7.474 -3.336 1.00 96.25 183 ASP A CA 1
ATOM 1530 C C . ASP A 1 183 ? -0.334 6.690 -4.250 1.00 96.25 183 ASP A C 1
ATOM 1532 O O . ASP A 1 183 ? -1.144 7.314 -4.934 1.00 96.25 183 ASP A O 1
ATOM 1536 N N . VAL A 1 184 ? -0.343 5.348 -4.199 1.00 95.94 184 VAL A N 1
ATOM 1537 C CA . VAL A 1 184 ? -1.284 4.529 -4.995 1.00 95.94 184 VAL A CA 1
ATOM 1538 C C . VAL A 1 184 ? -2.692 4.427 -4.396 1.00 95.94 184 VAL A C 1
ATOM 1540 O O . VAL A 1 184 ? -3.584 3.866 -5.032 1.00 95.94 184 VAL A O 1
ATOM 1543 N N . LYS A 1 185 ? -2.896 4.955 -3.178 1.00 95.06 185 LYS A N 1
ATOM 1544 C CA . LYS A 1 185 ? -4.187 4.979 -2.461 1.00 95.06 185 LYS A CA 1
ATOM 1545 C C . LYS A 1 185 ? -4.869 3.603 -2.394 1.00 95.06 185 LYS A C 1
ATOM 1547 O O . LYS A 1 185 ? -6.053 3.463 -2.684 1.00 95.06 185 LYS A O 1
ATOM 1552 N N . ASP A 1 186 ? -4.127 2.580 -1.977 1.00 95.25 186 ASP A N 1
ATOM 1553 C CA . ASP A 1 186 ? -4.654 1.223 -1.795 1.00 95.25 186 ASP A CA 1
ATOM 1554 C C . ASP A 1 186 ? -4.368 0.718 -0.382 1.00 95.25 186 ASP A C 1
ATOM 1556 O O . ASP A 1 186 ? -3.218 0.677 0.044 1.00 95.25 186 ASP A O 1
ATOM 1560 N N . THR A 1 187 ? -5.412 0.315 0.342 1.00 95.19 187 THR A N 1
ATOM 1561 C CA . THR A 1 187 ? -5.287 -0.277 1.684 1.00 95.19 187 THR A CA 1
ATOM 1562 C C . THR A 1 187 ? -4.531 -1.613 1.684 1.00 95.19 187 THR A C 1
ATOM 1564 O O . THR A 1 187 ? -4.000 -2.008 2.717 1.00 95.19 187 THR A O 1
ATOM 1567 N N . HIS A 1 188 ? -4.448 -2.314 0.550 1.00 93.75 188 HIS A N 1
ATOM 1568 C CA . HIS A 1 188 ? -3.705 -3.574 0.432 1.00 93.75 188 HIS A CA 1
ATOM 1569 C C . HIS A 1 188 ? -2.244 -3.378 0.007 1.00 93.75 188 HIS A C 1
ATOM 1571 O O . HIS A 1 188 ? -1.452 -4.322 0.087 1.00 93.75 188 HIS A O 1
ATOM 1577 N N . ALA A 1 189 ? -1.869 -2.176 -0.436 1.00 94.94 189 ALA A N 1
ATOM 1578 C CA . ALA A 1 189 ? -0.493 -1.849 -0.778 1.00 94.94 189 ALA A CA 1
ATOM 1579 C C . ALA A 1 189 ? 0.231 -1.361 0.482 1.00 94.94 189 ALA A C 1
ATOM 1581 O O . ALA A 1 189 ? -0.047 -0.279 0.985 1.00 94.94 189 ALA A O 1
ATOM 1582 N N . ASN A 1 190 ? 1.146 -2.163 1.023 1.00 94.75 190 ASN A N 1
ATOM 1583 C CA . ASN A 1 190 ? 1.863 -1.826 2.252 1.00 94.75 190 ASN A CA 1
ATOM 1584 C C . ASN A 1 190 ? 3.257 -2.470 2.281 1.00 94.75 190 ASN A C 1
ATOM 1586 O O . ASN A 1 190 ? 3.575 -3.333 1.459 1.00 94.75 190 ASN A O 1
ATOM 1590 N N . LEU A 1 191 ? 4.072 -2.074 3.257 1.00 93.69 191 LEU A N 1
ATOM 1591 C CA . LEU A 1 191 ? 5.287 -2.781 3.639 1.00 93.69 191 LEU A CA 1
ATOM 1592 C C . LEU A 1 191 ? 4.933 -3.911 4.608 1.00 93.69 191 LEU A C 1
ATOM 1594 O O . LEU A 1 191 ? 4.834 -3.714 5.818 1.00 93.69 191 LEU A O 1
ATOM 1598 N N . TRP A 1 192 ? 4.751 -5.110 4.057 1.00 89.62 192 TRP A N 1
ATOM 1599 C CA . TRP A 1 192 ? 4.557 -6.336 4.841 1.00 89.62 192 TRP A CA 1
ATOM 1600 C C . TRP A 1 192 ? 5.864 -6.866 5.463 1.00 89.62 192 TRP A C 1
ATOM 1602 O O . TRP A 1 192 ? 5.826 -7.758 6.306 1.00 89.62 192 TRP A O 1
ATOM 1612 N N . GLY A 1 193 ? 7.008 -6.302 5.066 1.00 89.81 193 GLY A N 1
ATOM 1613 C CA . GLY A 1 193 ? 8.339 -6.511 5.635 1.00 89.81 193 GLY A CA 1
ATOM 1614 C C . GLY A 1 193 ? 9.271 -5.351 5.258 1.00 89.81 193 GLY A C 1
ATOM 1615 O O . GLY A 1 193 ? 8.890 -4.515 4.437 1.00 89.81 193 GLY A O 1
ATOM 1616 N N . GLY A 1 194 ? 10.468 -5.296 5.856 1.00 90.12 194 GLY A N 1
ATOM 1617 C CA . GLY A 1 194 ? 11.425 -4.195 5.649 1.00 90.12 194 GLY A CA 1
ATOM 1618 C C . GLY A 1 194 ? 10.908 -2.850 6.170 1.00 90.12 194 GLY A C 1
ATOM 1619 O O . GLY A 1 194 ? 10.999 -1.845 5.475 1.00 90.12 194 GLY A O 1
ATOM 1620 N N . ASN A 1 195 ? 10.249 -2.870 7.330 1.00 95.44 195 ASN A N 1
ATOM 1621 C CA . ASN A 1 195 ? 9.701 -1.697 8.012 1.00 95.44 195 ASN A CA 1
ATOM 1622 C C . ASN A 1 195 ? 10.088 -1.670 9.501 1.00 95.44 195 ASN A C 1
ATOM 1624 O O . ASN A 1 195 ? 9.352 -1.119 10.325 1.00 95.44 195 ASN A O 1
ATOM 1628 N N . ASP A 1 196 ? 11.167 -2.353 9.880 1.00 96.06 196 ASP A N 1
ATOM 1629 C CA . ASP A 1 196 ? 11.548 -2.553 11.273 1.00 96.06 196 ASP A CA 1
ATOM 1630 C C . ASP A 1 196 ? 11.956 -1.246 11.952 1.00 96.06 196 ASP A C 1
ATOM 1632 O O . ASP A 1 196 ? 11.591 -1.048 13.113 1.00 96.06 196 ASP A O 1
ATOM 1636 N N . GLN A 1 197 ? 12.581 -0.301 11.244 1.00 97.62 197 GLN A N 1
ATOM 1637 C CA . GLN A 1 197 ? 12.885 1.009 11.821 1.00 97.62 197 GLN A CA 1
ATOM 1638 C C . GLN A 1 197 ? 11.635 1.878 11.986 1.00 97.62 197 GLN A C 1
ATOM 1640 O O . GLN A 1 197 ? 11.509 2.592 12.986 1.00 97.62 197 GLN A O 1
ATOM 1645 N N . ILE A 1 198 ? 10.659 1.792 11.076 1.00 97.25 198 ILE A N 1
ATOM 1646 C CA . ILE A 1 198 ? 9.328 2.386 11.263 1.00 97.25 198 ILE A CA 1
ATOM 1647 C C . ILE A 1 198 ? 8.665 1.786 12.510 1.00 97.25 198 ILE A C 1
ATOM 1649 O O . ILE A 1 198 ? 8.125 2.534 13.331 1.00 97.25 198 ILE A O 1
ATOM 1653 N N . GLN A 1 199 ? 8.715 0.460 12.689 1.00 96.38 199 GLN A N 1
ATOM 1654 C CA . GLN A 1 199 ? 8.158 -0.196 13.877 1.00 96.38 199 GLN A CA 1
ATOM 1655 C C . GLN A 1 199 ? 8.891 0.221 15.157 1.00 96.38 199 GLN A C 1
ATOM 1657 O O . GLN A 1 199 ? 8.234 0.525 16.153 1.00 96.38 199 GLN A O 1
ATOM 1662 N N . ALA A 1 200 ? 10.222 0.304 15.130 1.00 96.62 200 ALA A N 1
ATOM 1663 C CA . ALA A 1 200 ? 11.037 0.760 16.251 1.00 96.62 200 ALA A CA 1
ATOM 1664 C C . ALA A 1 200 ? 10.720 2.215 16.625 1.00 96.62 200 ALA A C 1
ATOM 1666 O O . ALA A 1 200 ? 10.562 2.528 17.805 1.00 96.62 200 ALA A O 1
ATOM 1667 N N . LYS A 1 201 ? 10.537 3.094 15.628 1.00 95.88 201 LYS A N 1
ATOM 1668 C CA . LYS A 1 201 ? 10.123 4.489 15.834 1.00 95.88 201 LYS A CA 1
ATOM 1669 C C . LYS A 1 201 ? 8.737 4.597 16.471 1.00 95.88 201 LYS A C 1
ATOM 1671 O O . LYS A 1 201 ? 8.537 5.463 17.320 1.00 95.88 201 LYS A O 1
ATOM 1676 N N . ARG A 1 202 ? 7.784 3.758 16.051 1.00 95.38 202 ARG A N 1
ATOM 1677 C CA . ARG A 1 202 ? 6.444 3.680 16.660 1.00 95.38 202 ARG A CA 1
ATOM 1678 C C . ARG A 1 202 ? 6.502 3.135 18.092 1.00 95.38 202 ARG A C 1
ATOM 1680 O O . ARG A 1 202 ? 5.641 3.461 18.899 1.00 95.38 202 ARG A O 1
ATOM 1687 N N . GLY A 1 203 ? 7.520 2.341 18.417 1.00 96.75 203 GLY A N 1
ATOM 1688 C CA . GLY A 1 203 ? 7.705 1.709 19.723 1.00 96.75 203 GLY A CA 1
ATOM 1689 C C . GLY A 1 203 ? 6.960 0.387 19.837 1.00 96.75 203 GLY A C 1
ATOM 1690 O O . GLY A 1 203 ? 6.520 -0.152 18.838 1.00 96.75 203 GLY A O 1
ATOM 1691 N N . ASP A 1 204 ? 6.811 -0.196 21.016 1.00 96.62 204 ASP A N 1
ATOM 1692 C CA . ASP A 1 204 ? 6.138 -1.497 21.176 1.00 96.62 204 ASP A CA 1
ATOM 1693 C C . ASP A 1 204 ? 5.294 -1.605 22.453 1.00 96.62 204 ASP A C 1
ATOM 1695 O O . ASP A 1 204 ? 4.811 -2.688 22.799 1.00 96.62 204 ASP A O 1
ATOM 1699 N N . HIS A 1 205 ? 5.070 -0.466 23.109 1.00 97.75 205 HIS A N 1
ATOM 1700 C CA . HIS A 1 205 ? 4.127 -0.321 24.203 1.00 97.75 205 HIS A CA 1
ATOM 1701 C C . HIS A 1 205 ? 2.841 0.335 23.702 1.00 97.75 205 HIS A C 1
ATOM 1703 O O . HIS A 1 205 ? 2.868 1.300 22.937 1.00 97.75 205 HIS A O 1
ATOM 1709 N N . TYR A 1 206 ? 1.714 -0.206 24.146 1.00 97.38 206 TYR A N 1
ATOM 1710 C CA . TYR A 1 206 ? 0.367 0.134 23.709 1.00 97.38 206 TYR A CA 1
ATOM 1711 C C . TYR A 1 206 ? -0.495 0.531 24.913 1.00 97.38 206 TYR A C 1
ATOM 1713 O O . TYR A 1 206 ? -0.250 0.053 26.026 1.00 97.38 206 TYR A O 1
ATOM 1721 N N . PRO A 1 207 ? -1.511 1.385 24.725 1.00 96.69 207 PRO A N 1
ATOM 1722 C CA . PRO A 1 207 ? -2.410 1.769 25.807 1.00 96.69 207 PRO A CA 1
ATOM 1723 C C . PRO A 1 207 ? -3.347 0.613 26.199 1.00 96.69 207 PRO A C 1
ATOM 1725 O O . PRO A 1 207 ? -3.631 -0.252 25.371 1.00 96.69 207 PRO A O 1
ATOM 1728 N N . PRO A 1 208 ? -3.898 0.609 27.428 1.00 96.00 208 PRO A N 1
ATOM 1729 C CA . PRO A 1 208 ? -4.923 -0.358 27.831 1.00 96.00 208 PRO A CA 1
ATOM 1730 C C . PRO A 1 208 ? -6.283 -0.119 27.149 1.00 96.00 208 PRO A C 1
ATOM 1732 O O . PRO A 1 208 ? -7.146 -0.999 27.156 1.00 96.00 208 PRO A O 1
ATOM 1735 N N . VAL A 1 209 ? -6.472 1.061 26.551 1.00 96.81 209 VAL A N 1
ATOM 1736 C CA . VAL A 1 209 ? -7.684 1.464 25.828 1.00 96.81 209 VAL A CA 1
ATOM 1737 C C . VAL A 1 209 ? -7.590 1.165 24.336 1.00 96.81 209 VAL A C 1
ATOM 1739 O O . VAL A 1 209 ? -6.537 1.334 23.724 1.00 96.81 209 VAL A O 1
ATOM 1742 N N . HIS A 1 210 ? -8.717 0.791 23.740 1.00 95.94 210 HIS A N 1
ATOM 1743 C CA . HIS A 1 210 ? -8.911 0.845 22.300 1.00 95.94 210 HIS A CA 1
ATOM 1744 C C . HIS A 1 210 ? -9.451 2.230 21.914 1.00 95.94 210 HIS A C 1
ATOM 1746 O O . HIS A 1 210 ? -10.301 2.796 22.608 1.00 95.94 210 HIS A O 1
ATOM 1752 N N . VAL A 1 211 ? -8.934 2.779 20.812 1.00 97.31 211 VAL A N 1
ATOM 1753 C CA . VAL A 1 211 ? -9.353 4.074 20.272 1.00 97.31 211 VAL A CA 1
ATOM 1754 C C . VAL A 1 211 ? -9.687 3.980 18.788 1.00 97.31 211 VAL A C 1
ATOM 1756 O O . VAL A 1 211 ? -9.043 3.260 18.018 1.00 97.31 211 VAL A O 1
ATOM 1759 N N . ARG A 1 212 ? -10.661 4.779 18.360 1.00 96.94 212 ARG A N 1
ATOM 1760 C CA . ARG A 1 212 ? -11.039 4.938 16.952 1.00 96.94 212 ARG A CA 1
ATOM 1761 C C . ARG A 1 212 ? -11.346 6.389 16.630 1.00 96.94 212 ARG A C 1
ATOM 1763 O O . ARG A 1 212 ? -11.656 7.180 17.515 1.00 96.94 212 ARG A O 1
ATOM 1770 N N . PHE A 1 213 ? -11.357 6.715 15.344 1.00 98.06 213 PHE A N 1
ATOM 1771 C CA . PHE A 1 213 ? -11.906 7.988 14.902 1.00 98.06 213 PHE A CA 1
ATOM 1772 C C . PHE A 1 213 ? -13.426 7.908 14.755 1.00 98.06 213 PHE A C 1
ATOM 1774 O O . PHE A 1 213 ? -13.942 7.084 13.999 1.00 98.06 213 PHE A O 1
ATOM 1781 N N . ALA A 1 214 ? -14.136 8.783 15.461 1.00 96.69 214 ALA A N 1
ATOM 1782 C CA . ALA A 1 214 ? -15.567 9.016 15.302 1.00 96.69 214 ALA A CA 1
ATOM 1783 C C . ALA A 1 214 ? -15.787 10.522 15.148 1.00 96.69 214 ALA A C 1
ATOM 1785 O O . ALA A 1 214 ? -15.258 11.301 15.936 1.00 96.69 214 ALA A O 1
ATOM 1786 N N . GLU A 1 215 ? -16.500 10.936 14.096 1.00 94.69 215 GLU A N 1
ATOM 1787 C CA . GLU A 1 215 ? -16.696 12.361 13.772 1.00 94.69 215 GLU A CA 1
ATOM 1788 C C . GLU A 1 215 ? -15.370 13.155 13.746 1.00 94.69 215 GLU A C 1
ATOM 1790 O O . GLU A 1 215 ? -15.273 14.265 14.262 1.00 94.69 215 GLU A O 1
ATOM 1795 N N . ASN A 1 216 ? -14.326 12.552 13.160 1.00 94.25 216 ASN A N 1
ATOM 1796 C CA . ASN A 1 216 ? -12.954 13.077 13.072 1.00 94.25 216 ASN A CA 1
ATOM 1797 C C . ASN A 1 216 ? -12.229 13.303 14.412 1.00 94.25 216 ASN A C 1
ATOM 1799 O O . ASN A 1 216 ? -11.164 13.911 14.425 1.00 94.25 216 ASN A O 1
ATOM 1803 N N . LYS A 1 217 ? -12.747 12.778 15.525 1.00 97.88 217 LYS A N 1
ATOM 1804 C CA . LYS A 1 217 ? -12.119 12.854 16.851 1.00 97.88 217 LYS A CA 1
ATOM 1805 C C . LYS A 1 217 ? -11.580 11.492 17.268 1.00 97.88 217 LYS A C 1
ATOM 1807 O O . LYS A 1 217 ? -12.220 10.481 16.984 1.00 97.88 217 LYS A O 1
ATOM 1812 N N . LEU A 1 218 ? -10.435 11.459 17.952 1.00 98.62 218 LEU A N 1
ATOM 1813 C CA . LEU A 1 218 ? -9.878 10.225 18.511 1.00 98.62 218 LEU A CA 1
ATOM 1814 C C . LEU A 1 218 ? -10.610 9.881 19.813 1.00 98.62 218 LEU A C 1
ATOM 1816 O O . LEU A 1 218 ? -10.393 10.518 20.840 1.00 98.62 218 LEU A O 1
ATOM 1820 N N . VAL A 1 219 ? -11.505 8.899 19.750 1.00 98.56 219 VAL A N 1
ATOM 1821 C CA . VAL A 1 219 ? -12.412 8.523 20.839 1.00 98.56 219 VAL A CA 1
ATOM 1822 C C . VAL A 1 219 ? -12.008 7.176 21.417 1.00 98.56 219 VAL A C 1
ATOM 1824 O O . VAL A 1 219 ? -11.755 6.234 20.665 1.00 98.56 219 VAL A O 1
ATOM 1827 N N . VAL A 1 220 ? -12.005 7.072 22.745 1.00 98.19 220 VAL A N 1
ATOM 1828 C CA . VAL A 1 220 ? -11.923 5.790 23.454 1.00 98.19 220 VAL A CA 1
ATOM 1829 C C . VAL A 1 220 ? -13.231 5.038 23.253 1.00 98.19 220 VAL A C 1
ATOM 1831 O O . VAL A 1 220 ? -14.280 5.484 23.714 1.00 98.19 220 VAL A O 1
ATOM 1834 N N . ASP A 1 221 ? -13.201 3.901 22.569 1.00 96.00 221 ASP A N 1
ATOM 1835 C CA . ASP A 1 221 ? -14.403 3.110 22.301 1.00 96.00 221 ASP A CA 1
ATOM 1836 C C . ASP A 1 221 ? -14.463 1.793 23.078 1.00 96.00 221 ASP A C 1
ATOM 1838 O O . ASP A 1 221 ? -15.562 1.264 23.244 1.00 96.00 221 ASP A O 1
ATOM 1842 N N . ASP A 1 222 ? -13.341 1.305 23.616 1.00 95.00 222 ASP A N 1
ATOM 1843 C CA . ASP A 1 222 ? -13.302 0.138 24.512 1.00 95.00 222 ASP A CA 1
ATOM 1844 C C . ASP A 1 222 ? -11.961 0.027 25.260 1.00 95.00 222 ASP A C 1
ATOM 1846 O O . ASP A 1 222 ? -11.101 0.902 25.184 1.00 95.00 222 ASP A O 1
ATOM 1850 N N . PHE A 1 223 ? -11.777 -1.076 25.979 1.00 94.81 223 PHE A N 1
ATOM 1851 C CA . PHE A 1 223 ? -10.531 -1.519 26.588 1.00 94.81 223 PHE A CA 1
ATOM 1852 C C . PHE A 1 223 ? -10.135 -2.870 25.996 1.00 94.81 223 PHE A C 1
ATOM 1854 O O . PHE A 1 223 ? -10.972 -3.770 25.885 1.00 94.81 223 PHE A O 1
ATOM 1861 N N . PHE A 1 224 ? -8.852 -3.042 25.665 1.00 93.00 224 PHE A N 1
ATOM 1862 C CA . PHE A 1 224 ? -8.361 -4.329 25.160 1.00 93.00 224 PHE A CA 1
ATOM 1863 C C . PHE A 1 224 ? -8.610 -5.438 26.192 1.00 93.00 224 PHE A C 1
ATOM 1865 O O . PHE A 1 224 ? -9.237 -6.455 25.884 1.00 93.00 224 PHE A O 1
ATOM 1872 N N . ASN A 1 225 ? -8.242 -5.164 27.447 1.00 91.88 225 ASN A N 1
ATOM 1873 C CA . ASN A 1 225 ? -8.548 -5.997 28.600 1.00 91.88 225 ASN A CA 1
ATOM 1874 C C . ASN A 1 225 ? -9.496 -5.250 29.565 1.00 91.88 225 ASN A C 1
ATOM 1876 O O . ASN A 1 225 ? -9.089 -4.235 30.135 1.00 91.88 225 ASN A O 1
ATOM 1880 N N . PRO A 1 226 ? -10.732 -5.738 29.803 1.00 89.06 226 PRO A N 1
ATOM 1881 C CA . PRO A 1 226 ? -11.683 -5.108 30.722 1.00 89.06 226 PRO A CA 1
ATOM 1882 C C . PRO A 1 226 ? -11.154 -4.950 32.149 1.00 89.06 226 PRO A C 1
ATOM 1884 O O . PRO A 1 226 ? -11.511 -3.984 32.823 1.00 89.06 226 PRO A O 1
ATOM 1887 N N . ASP A 1 227 ? -10.278 -5.854 32.592 1.00 91.50 227 ASP A N 1
ATOM 1888 C CA . ASP A 1 227 ? -9.698 -5.823 33.938 1.00 91.50 227 ASP A CA 1
ATOM 1889 C C . ASP A 1 227 ? -8.737 -4.637 34.125 1.00 91.50 227 ASP A C 1
ATOM 1891 O O . ASP A 1 227 ? -8.454 -4.228 35.249 1.00 91.50 227 ASP A O 1
ATOM 1895 N N . MET A 1 228 ? -8.273 -4.028 33.027 1.00 92.38 228 MET A N 1
ATOM 1896 C CA . MET A 1 228 ? -7.429 -2.830 33.039 1.00 92.38 228 MET A CA 1
ATOM 1897 C C . MET A 1 228 ? -8.225 -1.523 33.051 1.00 92.38 228 MET A C 1
ATOM 1899 O O . MET A 1 228 ? -7.640 -0.445 33.068 1.00 92.38 228 MET A O 1
ATOM 1903 N N . LYS A 1 229 ? -9.560 -1.569 33.099 1.00 93.69 229 LYS A N 1
ATOM 1904 C CA . LYS A 1 229 ? -10.384 -0.351 33.131 1.00 93.69 229 LYS A CA 1
ATOM 1905 C C . LYS A 1 229 ? -10.072 0.560 34.324 1.00 93.69 229 LYS A C 1
ATOM 1907 O O . LYS A 1 229 ? -10.222 1.771 34.222 1.00 93.69 229 LYS A O 1
ATOM 1912 N N . SER A 1 230 ? -9.633 -0.006 35.447 1.00 93.38 230 SER A N 1
ATOM 1913 C CA . SER A 1 230 ? -9.244 0.745 36.647 1.00 93.38 230 SER A CA 1
ATOM 1914 C C . SER A 1 230 ? -7.816 1.303 36.599 1.00 93.38 230 SER A C 1
ATOM 1916 O O . SER A 1 230 ? -7.437 2.047 37.501 1.00 93.38 230 SER A O 1
ATOM 1918 N N . SER A 1 231 ? -7.014 0.968 35.578 1.00 93.94 231 SER A N 1
ATOM 1919 C CA . SER A 1 231 ? -5.614 1.402 35.476 1.00 93.94 231 SER A CA 1
ATOM 1920 C C . SER A 1 231 ? -5.436 2.795 34.863 1.00 93.94 231 SER A C 1
ATOM 1922 O O . SER A 1 231 ? -4.302 3.239 34.708 1.00 93.94 231 SER A O 1
ATOM 1924 N N . THR A 1 232 ? -6.525 3.461 34.478 1.00 96.44 232 THR A N 1
ATOM 1925 C CA . THR A 1 232 ? -6.536 4.789 33.852 1.00 96.44 232 THR A CA 1
ATOM 1926 C C . THR A 1 232 ? -7.802 5.551 34.243 1.00 96.44 232 THR A C 1
ATOM 1928 O O . THR A 1 232 ? -8.783 4.947 34.684 1.00 96.44 232 THR A O 1
ATOM 1931 N N . LYS A 1 233 ? -7.799 6.882 34.106 1.00 95.75 233 LYS A N 1
ATOM 1932 C CA . LYS A 1 233 ? -8.992 7.718 34.305 1.00 95.75 233 LYS A CA 1
ATOM 1933 C C . LYS A 1 233 ? -9.866 7.794 33.053 1.00 95.75 233 LYS A C 1
ATOM 1935 O O . LYS A 1 233 ? -11.003 8.254 33.168 1.00 95.75 233 LYS A O 1
ATOM 1940 N N . LEU A 1 234 ? -9.355 7.358 31.898 1.00 97.56 234 LEU A N 1
ATOM 1941 C CA . LEU A 1 234 ? -10.107 7.310 30.648 1.00 97.56 234 LEU A CA 1
ATOM 1942 C C . LEU A 1 234 ? -11.364 6.446 30.780 1.00 97.56 234 LEU A C 1
ATOM 1944 O O . LEU A 1 234 ? -11.369 5.394 31.423 1.00 97.56 234 LEU A O 1
ATOM 1948 N N . LYS A 1 235 ? -12.429 6.864 30.107 1.00 96.94 235 LYS A N 1
ATOM 1949 C CA . LYS A 1 235 ? -13.679 6.122 29.961 1.00 96.94 235 LYS A CA 1
ATOM 1950 C C . LYS A 1 235 ? -14.057 6.012 28.490 1.00 96.94 235 LYS A C 1
ATOM 1952 O O . LYS A 1 235 ? -13.647 6.808 27.652 1.00 96.94 235 LYS A O 1
ATOM 1957 N N . ILE A 1 236 ? -14.882 5.012 28.184 1.00 97.69 236 ILE A N 1
ATOM 1958 C CA . ILE A 1 236 ? -15.506 4.888 26.863 1.00 97.69 236 ILE A CA 1
ATOM 1959 C C . ILE A 1 236 ? -16.307 6.165 26.585 1.00 97.69 236 ILE A C 1
ATOM 1961 O O . ILE A 1 236 ? -17.135 6.556 27.407 1.00 97.69 236 ILE A O 1
ATOM 1965 N N . GLY A 1 237 ? -16.063 6.779 25.430 1.00 97.88 237 GLY A N 1
ATOM 1966 C CA . GLY A 1 237 ? -16.632 8.058 25.009 1.00 97.88 237 GLY A CA 1
ATOM 1967 C C . GLY A 1 237 ? -15.681 9.249 25.150 1.00 97.88 237 GLY A C 1
ATOM 1968 O O . GLY A 1 237 ? -15.932 10.273 24.517 1.00 97.88 237 GLY A O 1
ATOM 1969 N N . ASP A 1 238 ? -14.585 9.123 25.906 1.00 98.62 238 ASP A N 1
ATOM 1970 C CA . ASP A 1 238 ? -13.626 10.217 26.079 1.00 98.62 238 ASP A CA 1
ATOM 1971 C C . ASP A 1 238 ? -12.900 10.538 24.771 1.00 98.62 238 ASP A C 1
ATOM 1973 O O . ASP A 1 238 ? -12.536 9.644 24.000 1.00 98.62 238 ASP A O 1
ATOM 1977 N N . ILE A 1 239 ? -12.665 11.830 24.535 1.00 98.75 239 ILE A N 1
ATOM 1978 C CA . ILE A 1 239 ? -12.005 12.331 23.326 1.00 98.75 239 ILE A CA 1
ATOM 1979 C C . ILE A 1 239 ? -10.575 12.729 23.665 1.00 98.75 239 ILE A C 1
ATOM 1981 O O . ILE A 1 239 ? -10.362 13.702 24.385 1.00 98.75 239 ILE A O 1
ATOM 1985 N N . ILE A 1 240 ? -9.591 12.036 23.105 1.00 98.81 240 ILE A N 1
ATOM 1986 C CA . ILE A 1 240 ? -8.179 12.402 23.229 1.00 98.81 240 ILE A CA 1
ATOM 1987 C C . ILE A 1 240 ? -7.883 13.527 22.237 1.00 98.81 240 ILE A C 1
ATOM 1989 O O . ILE A 1 240 ? -8.086 13.372 21.035 1.00 98.81 240 ILE A O 1
ATOM 1993 N N . THR A 1 241 ? -7.403 14.662 22.743 1.00 98.69 241 THR A N 1
ATOM 1994 C CA . THR A 1 241 ? -7.124 15.864 21.941 1.00 98.69 241 THR A CA 1
ATOM 1995 C C . THR A 1 241 ? -5.634 16.102 21.737 1.00 98.69 241 THR A C 1
ATOM 1997 O O . THR A 1 241 ? -5.245 16.620 20.694 1.00 98.69 241 THR A O 1
ATOM 2000 N N . HIS A 1 242 ? -4.789 15.716 22.700 1.00 98.81 242 HIS A N 1
ATOM 2001 C CA . HIS A 1 242 ? -3.337 15.872 22.594 1.00 98.81 242 HIS A CA 1
ATOM 2002 C C . HIS A 1 242 ? -2.597 14.627 23.073 1.00 98.81 242 HIS A C 1
ATOM 2004 O O . HIS A 1 242 ? -3.001 13.991 24.047 1.00 98.81 242 HIS A O 1
ATOM 2010 N N . ILE A 1 243 ? -1.468 14.341 22.426 1.00 98.69 243 ILE A N 1
ATOM 2011 C CA . ILE A 1 243 ? -0.547 13.252 22.760 1.00 98.69 243 ILE A CA 1
ATOM 2012 C C . ILE A 1 243 ? 0.849 13.867 22.887 1.00 98.69 243 ILE A C 1
ATOM 2014 O O . ILE A 1 243 ? 1.339 14.510 21.958 1.00 98.69 243 ILE A O 1
ATOM 2018 N N . ASN A 1 244 ? 1.467 13.743 24.062 1.00 97.88 244 ASN A N 1
ATOM 2019 C CA . ASN A 1 244 ? 2.702 14.435 24.448 1.00 97.88 244 ASN A CA 1
ATOM 2020 C C . ASN A 1 244 ? 2.662 15.943 24.125 1.00 97.88 244 ASN A C 1
ATOM 2022 O O . ASN A 1 244 ? 3.613 16.511 23.592 1.00 97.88 244 ASN A O 1
ATOM 2026 N N . GLY A 1 245 ? 1.518 16.583 24.387 1.00 98.19 245 GLY A N 1
ATOM 2027 C CA . GLY A 1 245 ? 1.290 18.007 24.113 1.00 98.19 245 GLY A CA 1
ATOM 2028 C C . GLY A 1 245 ? 1.062 18.373 22.638 1.00 98.19 245 GLY A C 1
ATOM 2029 O O . GLY A 1 245 ? 0.779 19.532 22.351 1.00 98.19 245 GLY A O 1
ATOM 2030 N N . THR A 1 246 ? 1.136 17.420 21.703 1.00 98.56 246 THR A N 1
ATOM 2031 C CA . THR A 1 246 ? 0.869 17.663 20.275 1.00 98.56 246 THR A CA 1
ATOM 2032 C C . THR A 1 246 ? -0.603 17.383 19.956 1.00 98.56 246 THR A C 1
ATOM 2034 O O . THR A 1 246 ? -1.080 16.306 20.322 1.00 98.56 246 THR A O 1
ATOM 2037 N N . PRO A 1 247 ? -1.328 18.298 19.279 1.00 98.69 247 PRO A N 1
ATOM 2038 C CA . PRO A 1 247 ? -2.702 18.053 18.843 1.00 98.69 247 PRO A CA 1
ATOM 2039 C C . PRO A 1 247 ? -2.810 16.819 17.944 1.00 98.69 247 PRO A C 1
ATOM 2041 O O . PRO A 1 247 ? -1.970 16.615 17.061 1.00 98.69 247 PRO A O 1
ATOM 2044 N N . VAL A 1 248 ? -3.856 16.015 18.135 1.00 98.62 248 VAL A N 1
ATOM 2045 C CA . VAL A 1 248 ? -4.098 14.805 17.331 1.00 98.62 248 VAL A CA 1
ATOM 2046 C C . VAL A 1 248 ? -4.207 15.139 15.841 1.00 98.62 248 VAL A C 1
ATOM 2048 O O . VAL A 1 248 ? -3.651 14.426 15.010 1.00 98.62 248 VAL A O 1
ATOM 2051 N N . GLU A 1 249 ? -4.844 16.252 15.485 1.00 98.12 249 GLU A N 1
ATOM 2052 C CA . GLU A 1 249 ? -5.011 16.695 14.098 1.00 98.12 249 GLU A CA 1
ATOM 2053 C C . GLU A 1 249 ? -3.662 16.944 13.413 1.00 98.12 249 GLU A C 1
ATOM 2055 O O . GLU A 1 249 ? -3.465 16.552 12.262 1.00 98.12 249 GLU A O 1
ATOM 2060 N N . LYS A 1 250 ? -2.699 17.515 14.147 1.00 98.44 250 LYS A N 1
ATOM 2061 C CA . LYS A 1 250 ? -1.339 17.744 13.650 1.00 98.44 250 LYS A CA 1
ATOM 2062 C C . LYS A 1 250 ? -0.595 16.424 13.433 1.00 98.44 250 LYS A C 1
ATOM 2064 O O . LYS A 1 250 ? 0.065 16.251 12.412 1.00 98.44 250 LYS A O 1
ATOM 2069 N N . LEU A 1 251 ? -0.749 15.459 14.345 1.00 98.00 251 LEU A N 1
ATOM 2070 C CA . LEU A 1 251 ? -0.178 14.118 14.170 1.00 98.00 251 LEU A CA 1
ATOM 2071 C C . LEU A 1 251 ? -0.759 13.417 12.938 1.00 98.00 251 LEU A C 1
ATOM 2073 O O . LEU A 1 251 ? -0.028 12.716 12.235 1.00 98.00 251 LEU A O 1
ATOM 2077 N N . ILE A 1 252 ? -2.048 13.618 12.653 1.00 97.94 252 ILE A N 1
ATOM 2078 C CA . ILE A 1 252 ? -2.676 13.096 11.438 1.00 97.94 252 ILE A CA 1
ATOM 2079 C C . ILE A 1 252 ? -2.051 13.736 10.201 1.00 97.94 252 ILE A C 1
ATOM 2081 O O . ILE A 1 252 ? -1.601 13.019 9.307 1.00 97.94 252 ILE A O 1
ATOM 2085 N N . GLU A 1 253 ? -1.988 15.066 10.161 1.00 97.75 253 GLU A N 1
ATOM 2086 C CA . GLU A 1 253 ? -1.449 15.827 9.034 1.00 97.75 253 GLU A CA 1
ATOM 2087 C C . GLU A 1 253 ? -0.008 15.419 8.693 1.00 97.75 253 GLU A C 1
ATOM 2089 O O . GLU A 1 253 ? 0.304 15.157 7.529 1.00 97.75 253 GLU A O 1
ATOM 2094 N N . GLU A 1 254 ? 0.848 15.291 9.708 1.00 96.94 254 GLU A N 1
ATOM 2095 C CA . GLU A 1 254 ? 2.268 14.972 9.543 1.00 96.94 254 GLU A CA 1
ATOM 2096 C C . GLU A 1 254 ? 2.511 13.520 9.102 1.00 96.94 254 GLU A C 1
ATOM 2098 O O . GLU A 1 254 ? 3.454 13.246 8.349 1.00 96.94 254 GLU A O 1
ATOM 2103 N N . ASN A 1 255 ? 1.672 12.580 9.553 1.00 96.88 255 ASN A N 1
ATOM 2104 C CA . ASN A 1 255 ? 1.932 11.149 9.387 1.00 96.88 255 ASN A CA 1
ATOM 2105 C C . ASN A 1 255 ? 1.072 10.464 8.321 1.00 96.88 255 ASN A C 1
ATOM 2107 O O . ASN A 1 255 ? 1.454 9.389 7.863 1.00 96.88 255 ASN A O 1
ATOM 2111 N N . GLN A 1 256 ? -0.046 11.050 7.878 1.00 96.69 256 GLN A N 1
ATOM 2112 C CA . GLN A 1 256 ? -0.995 10.401 6.956 1.00 96.69 256 GLN A CA 1
ATOM 2113 C C . GLN A 1 256 ? -0.366 9.894 5.649 1.00 96.69 256 GLN A C 1
ATOM 2115 O O . GLN A 1 256 ? -0.837 8.916 5.071 1.00 96.69 256 GLN A O 1
ATOM 2120 N N . LYS A 1 257 ? 0.719 10.526 5.190 1.00 96.38 257 LYS A N 1
ATOM 2121 C CA . LYS A 1 257 ? 1.463 10.121 3.989 1.00 96.38 257 LYS A CA 1
ATOM 2122 C C . LYS A 1 257 ? 2.189 8.778 4.129 1.00 96.38 257 LYS A C 1
ATOM 2124 O O . LYS A 1 257 ? 2.622 8.231 3.127 1.00 96.38 257 LYS A O 1
ATOM 2129 N N . TYR A 1 258 ? 2.302 8.242 5.342 1.00 97.38 258 TYR A N 1
ATOM 2130 C CA . TYR A 1 258 ? 2.897 6.933 5.624 1.00 97.38 258 TYR A CA 1
ATOM 2131 C C . TYR A 1 258 ? 1.844 5.844 5.900 1.00 97.38 258 TYR A C 1
ATOM 2133 O O . TYR A 1 258 ? 2.195 4.755 6.350 1.00 97.38 258 TYR A O 1
ATOM 2141 N N . TYR A 1 259 ? 0.559 6.131 5.652 1.00 97.06 259 TYR A N 1
ATOM 2142 C CA . TYR A 1 259 ? -0.554 5.191 5.816 1.00 97.06 259 TYR A CA 1
ATOM 2143 C C . TYR A 1 259 ? -1.288 5.013 4.477 1.00 97.06 259 TYR A C 1
ATOM 2145 O O . TYR A 1 259 ? -2.213 5.778 4.164 1.00 97.06 259 TYR A O 1
ATOM 2153 N N . PRO A 1 260 ? -0.876 4.025 3.662 1.00 96.25 260 PRO A N 1
ATOM 2154 C CA . PRO A 1 260 ? -1.587 3.661 2.443 1.00 96.25 260 PRO A CA 1
ATOM 2155 C C . PRO A 1 260 ? -3.027 3.262 2.756 1.00 96.25 260 PRO A C 1
ATOM 2157 O O . PRO A 1 260 ? -3.281 2.428 3.622 1.00 96.25 260 PRO A O 1
ATOM 2160 N N . ALA A 1 261 ? -3.985 3.878 2.068 1.00 96.50 261 ALA A N 1
ATOM 2161 C CA . ALA A 1 261 ? -5.393 3.565 2.249 1.00 96.50 261 ALA A CA 1
ATOM 2162 C C . ALA A 1 261 ? -6.231 4.021 1.057 1.00 96.50 261 ALA A C 1
ATOM 2164 O O . ALA A 1 261 ? -5.958 5.073 0.473 1.00 96.50 261 ALA A O 1
ATOM 2165 N N . SER A 1 262 ? -7.302 3.278 0.772 1.00 95.88 262 SER A N 1
ATOM 2166 C CA . SER A 1 262 ? -8.250 3.573 -0.311 1.00 95.88 262 SER A CA 1
ATOM 2167 C C . SER A 1 262 ? -9.207 4.728 -0.026 1.00 95.88 262 SER A C 1
ATOM 2169 O O . SER A 1 262 ? -9.884 5.200 -0.932 1.00 95.88 262 SER A O 1
ATOM 2171 N N . ASN A 1 263 ? -9.303 5.188 1.223 1.00 95.25 263 ASN A N 1
ATOM 2172 C CA . ASN A 1 263 ? -10.093 6.359 1.605 1.00 95.25 263 ASN A CA 1
ATOM 2173 C C . ASN A 1 263 ? -9.677 6.882 2.989 1.00 95.25 263 ASN A C 1
ATOM 2175 O O . ASN A 1 263 ? -8.964 6.209 3.739 1.00 95.25 263 ASN A O 1
ATOM 2179 N N . VAL A 1 264 ? -10.144 8.089 3.329 1.00 95.50 264 VAL A N 1
ATOM 2180 C CA . VAL A 1 264 ? -9.828 8.764 4.599 1.00 95.50 264 VAL A CA 1
ATOM 2181 C C . VAL A 1 264 ? -10.267 7.953 5.829 1.00 95.50 264 VAL A C 1
ATOM 2183 O O . VAL A 1 264 ? -9.415 7.738 6.689 1.00 95.50 264 VAL A O 1
ATOM 2186 N N . PRO A 1 265 ? -11.509 7.426 5.932 1.00 96.50 265 PRO A N 1
ATOM 2187 C CA . PRO A 1 265 ? -11.905 6.619 7.091 1.00 96.50 265 PRO A CA 1
ATOM 2188 C C . PRO A 1 265 ? -11.013 5.394 7.319 1.00 96.50 265 PRO A C 1
ATOM 2190 O O . PRO A 1 265 ? -10.662 5.084 8.455 1.00 96.50 265 PRO A O 1
ATOM 2193 N N . THR A 1 266 ? -10.601 4.721 6.242 1.00 96.44 266 THR A N 1
ATOM 2194 C CA . THR A 1 266 ? -9.708 3.558 6.332 1.00 96.44 266 THR A CA 1
ATOM 2195 C C . THR A 1 266 ? -8.309 3.962 6.789 1.00 96.44 266 THR A C 1
ATOM 2197 O O . THR A 1 266 ? -7.734 3.294 7.643 1.00 96.44 266 THR A O 1
ATOM 2200 N N . ARG A 1 267 ? -7.789 5.097 6.304 1.00 97.19 267 ARG A N 1
ATOM 2201 C CA . ARG A 1 267 ? -6.513 5.645 6.782 1.00 97.19 267 ARG A CA 1
ATOM 2202 C C . ARG A 1 267 ? -6.560 5.937 8.277 1.00 97.19 267 ARG A C 1
ATOM 2204 O O . ARG A 1 267 ? -5.668 5.531 9.007 1.00 97.19 267 ARG A O 1
ATOM 2211 N N . LEU A 1 268 ? -7.617 6.612 8.729 1.00 97.88 268 LEU A N 1
ATOM 2212 C CA . LEU A 1 268 ? -7.809 6.958 10.135 1.00 97.88 268 LEU A CA 1
ATOM 2213 C C . LEU A 1 268 ? -7.927 5.711 11.022 1.00 97.88 268 LEU A C 1
ATOM 2215 O O . LEU A 1 268 ? -7.348 5.690 12.105 1.00 97.88 268 LEU A O 1
ATOM 2219 N N . ARG A 1 269 ? -8.606 4.654 10.553 1.00 96.06 269 ARG A N 1
ATOM 2220 C CA . ARG A 1 269 ? -8.641 3.345 11.228 1.00 96.06 269 ARG A CA 1
ATOM 2221 C C . ARG A 1 269 ? -7.237 2.767 11.426 1.00 96.06 269 ARG A C 1
ATOM 2223 O O . ARG A 1 269 ? -6.946 2.249 12.496 1.00 96.06 269 ARG A O 1
ATOM 2230 N N . ASP A 1 270 ? -6.384 2.829 10.408 1.00 95.81 270 ASP A N 1
ATOM 2231 C CA . ASP A 1 270 ? -5.033 2.264 10.493 1.00 95.81 270 ASP A CA 1
ATOM 2232 C C . ASP A 1 270 ? -4.124 3.135 11.373 1.00 95.81 270 ASP A C 1
ATOM 2234 O O . ASP A 1 270 ? -3.365 2.617 12.185 1.00 95.81 270 ASP A O 1
ATOM 2238 N N . MET A 1 271 ? -4.268 4.462 11.293 1.00 97.38 271 MET A N 1
ATOM 2239 C CA . MET A 1 271 ? -3.555 5.402 12.162 1.00 97.38 271 MET A CA 1
ATOM 2240 C C . MET A 1 271 ? -3.929 5.234 13.635 1.00 97.38 271 MET A C 1
ATOM 2242 O O . MET A 1 271 ? -3.043 5.281 14.487 1.00 97.38 271 MET A O 1
ATOM 2246 N N . SER A 1 272 ? -5.210 5.016 13.962 1.00 97.12 272 SER A N 1
ATOM 2247 C CA . SER A 1 272 ? -5.658 4.936 15.360 1.00 97.12 272 SER A CA 1
ATOM 2248 C C . SER A 1 272 ? -4.981 3.808 16.145 1.00 97.12 272 SER A C 1
ATOM 2250 O O . SER A 1 272 ? -4.805 3.943 17.353 1.00 97.12 272 SER A O 1
ATOM 2252 N N . GLN A 1 273 ? -4.529 2.745 15.470 1.00 93.12 273 GLN A N 1
ATOM 2253 C CA . GLN A 1 273 ? -3.800 1.631 16.089 1.00 93.12 273 GLN A CA 1
ATOM 2254 C C . GLN A 1 273 ? -2.408 2.025 16.604 1.00 93.12 273 GLN A C 1
ATOM 2256 O O . GLN A 1 273 ? -1.900 1.397 17.534 1.00 93.12 273 GLN A O 1
ATOM 2261 N N . ASP A 1 274 ? -1.802 3.060 16.015 1.00 95.31 274 ASP A N 1
ATOM 2262 C CA . ASP A 1 274 ? -0.427 3.483 16.289 1.00 95.31 274 ASP A CA 1
ATOM 2263 C C . ASP A 1 274 ? -0.339 4.835 17.027 1.00 95.31 274 ASP A C 1
ATOM 2265 O O . ASP A 1 274 ? 0.716 5.151 17.568 1.00 95.31 274 ASP A O 1
ATOM 2269 N N . MET A 1 275 ? -1.417 5.634 17.101 1.00 96.38 275 MET A N 1
ATOM 2270 C CA . MET A 1 275 ? -1.372 7.009 17.650 1.00 96.38 275 MET A CA 1
ATOM 2271 C C . MET A 1 275 ? -0.857 7.108 19.091 1.00 96.38 275 MET A C 1
ATOM 2273 O O . MET A 1 275 ? -0.162 8.061 19.428 1.00 96.38 275 MET A O 1
ATOM 2277 N N . LEU A 1 276 ? -1.204 6.137 19.937 1.00 97.00 276 LEU A N 1
ATOM 2278 C CA . LEU A 1 276 ? -0.820 6.099 21.355 1.00 97.00 276 LEU A CA 1
ATOM 2279 C C . LEU A 1 276 ? 0.338 5.132 21.635 1.00 97.00 276 LEU A C 1
ATOM 2281 O O . LEU A 1 276 ? 0.678 4.894 22.794 1.00 97.00 276 LEU A O 1
ATOM 2285 N N . ARG A 1 277 ? 0.915 4.541 20.586 1.00 95.94 277 ARG A N 1
ATOM 2286 C CA . ARG A 1 277 ? 2.031 3.607 20.695 1.00 95.94 277 ARG A CA 1
ATOM 2287 C C . ARG A 1 277 ? 3.318 4.376 20.995 1.00 95.94 277 ARG A C 1
ATOM 2289 O O . ARG A 1 277 ? 3.512 5.489 20.506 1.00 95.94 277 ARG A O 1
ATOM 2296 N N . SER A 1 278 ? 4.184 3.804 21.826 1.00 97.12 278 SER A N 1
ATOM 2297 C CA . SER A 1 278 ? 5.444 4.446 22.209 1.00 97.12 278 SER A CA 1
ATOM 2298 C C . SER A 1 278 ? 6.530 3.434 22.559 1.00 97.12 278 SER A C 1
ATOM 2300 O O . SER A 1 278 ? 6.265 2.267 22.860 1.00 97.12 278 SER A O 1
ATOM 2302 N N . SER A 1 279 ? 7.787 3.876 22.498 1.00 96.00 279 SER A N 1
ATOM 2303 C CA . SER A 1 279 ? 8.933 3.139 23.045 1.00 96.00 279 SER A CA 1
ATOM 2304 C C . SER A 1 279 ? 9.050 3.310 24.564 1.00 96.00 279 SER A C 1
ATOM 2306 O O . SER A 1 279 ? 9.648 2.467 25.228 1.00 96.00 279 SER A O 1
ATOM 2308 N N . SER A 1 280 ? 8.447 4.371 25.106 1.00 96.56 280 SER A N 1
ATOM 2309 C CA . SER A 1 280 ? 8.271 4.613 26.541 1.00 96.56 280 SER A CA 1
ATOM 2310 C C . SER A 1 280 ? 7.132 3.756 27.104 1.00 96.56 280 SER A C 1
ATOM 2312 O O . SER A 1 280 ? 6.161 3.469 26.406 1.00 96.56 280 SER A O 1
ATOM 2314 N N . ASP A 1 281 ? 7.209 3.410 28.389 1.00 96.69 281 ASP A N 1
ATOM 2315 C CA . ASP A 1 281 ? 6.146 2.718 29.133 1.00 96.69 281 ASP A CA 1
ATOM 2316 C C . ASP A 1 281 ? 4.995 3.651 29.549 1.00 96.69 281 ASP A C 1
ATOM 2318 O O . ASP A 1 281 ? 4.056 3.232 30.228 1.00 96.69 281 ASP A O 1
ATOM 2322 N N . LYS A 1 282 ? 5.051 4.920 29.140 1.00 97.56 282 LYS A N 1
ATOM 2323 C CA . LYS A 1 282 ? 3.992 5.909 29.336 1.00 97.56 282 LYS A CA 1
ATOM 2324 C C . LYS A 1 282 ? 3.928 6.948 28.219 1.00 97.56 282 LYS A C 1
ATOM 2326 O O . LYS A 1 282 ? 4.937 7.240 27.569 1.00 97.56 282 LYS A O 1
ATOM 2331 N N . VAL A 1 283 ? 2.752 7.552 28.063 1.00 98.06 283 VAL A N 1
ATOM 2332 C CA . VAL A 1 283 ? 2.483 8.700 27.185 1.00 98.06 283 VAL A CA 1
ATOM 2333 C C . VAL A 1 283 ? 1.603 9.712 27.914 1.00 98.06 283 VAL A C 1
ATOM 2335 O O . VAL A 1 283 ? 0.636 9.333 28.569 1.00 98.06 283 VAL A O 1
ATOM 2338 N N . THR A 1 284 ? 1.917 11.002 27.819 1.00 98.62 284 THR A N 1
ATOM 2339 C CA . THR A 1 284 ? 1.061 12.039 28.408 1.00 98.62 284 THR A CA 1
ATOM 2340 C C . THR A 1 284 ? -0.063 12.358 27.433 1.00 98.62 284 THR A C 1
ATOM 2342 O O . THR A 1 284 ? 0.198 12.737 26.291 1.00 98.62 284 THR A O 1
ATOM 2345 N N . ILE A 1 285 ? -1.313 12.238 27.868 1.00 98.75 285 ILE A N 1
ATOM 2346 C CA . ILE A 1 285 ? -2.487 12.573 27.058 1.00 98.75 285 ILE A CA 1
ATOM 2347 C C . ILE A 1 285 ? -3.288 13.704 27.685 1.00 98.75 285 ILE A C 1
ATOM 2349 O O . ILE A 1 285 ? -3.417 13.792 28.906 1.00 98.75 285 ILE A O 1
ATOM 2353 N N . THR A 1 286 ? -3.879 14.531 26.830 1.00 98.81 286 THR A N 1
ATOM 2354 C CA . THR A 1 286 ? -4.954 15.452 27.205 1.00 98.81 286 THR A CA 1
ATOM 2355 C C . THR A 1 286 ? -6.231 14.977 26.537 1.00 98.81 286 THR A C 1
ATOM 2357 O O . THR A 1 286 ? -6.235 14.709 25.334 1.00 98.81 286 THR A O 1
ATOM 2360 N N . PHE A 1 287 ? -7.309 14.867 27.306 1.00 98.69 287 PHE A N 1
ATOM 2361 C CA . PHE A 1 287 ? -8.589 14.362 26.827 1.00 98.69 287 PHE A CA 1
ATOM 2362 C C . PHE A 1 287 ? -9.765 15.132 27.426 1.00 98.69 287 PHE A C 1
ATOM 2364 O O . PHE A 1 287 ? -9.629 15.814 28.441 1.00 98.69 287 PHE A O 1
ATOM 2371 N N . ILE A 1 288 ? -10.916 15.044 26.768 1.00 98.56 288 ILE A N 1
ATOM 2372 C CA . ILE A 1 288 ? -12.177 15.629 27.213 1.00 98.56 288 ILE A CA 1
ATOM 2373 C C . ILE A 1 288 ? -13.042 14.503 27.774 1.00 98.56 288 ILE A C 1
ATOM 2375 O O . ILE A 1 288 ? -13.370 13.563 27.047 1.00 98.56 288 ILE A O 1
ATOM 2379 N N . HIS A 1 289 ? -13.411 14.631 29.047 1.00 97.31 289 HIS A N 1
ATOM 2380 C CA . HIS A 1 289 ? -14.422 13.816 29.711 1.00 97.31 289 HIS A CA 1
ATOM 2381 C C . HIS A 1 289 ? -15.660 14.688 29.944 1.00 97.31 289 HIS A C 1
ATOM 2383 O O . HIS A 1 289 ? -15.590 15.675 30.680 1.00 97.31 289 HIS A O 1
ATOM 2389 N N . ASP A 1 290 ? -16.773 14.361 29.285 1.00 93.62 290 ASP A N 1
ATOM 2390 C CA . ASP A 1 290 ? -17.967 15.210 29.181 1.00 93.62 290 ASP A CA 1
ATOM 2391 C C . ASP A 1 290 ? -17.640 16.623 28.652 1.00 93.62 290 ASP A C 1
ATOM 2393 O O . ASP A 1 290 ? -17.538 16.836 27.444 1.00 93.62 290 ASP A O 1
ATOM 2397 N N . THR A 1 291 ? -17.447 17.595 29.548 1.00 93.81 291 THR A N 1
ATOM 2398 C CA . THR A 1 291 ? -17.068 18.987 29.235 1.00 93.81 291 THR A CA 1
ATOM 2399 C C . THR A 1 291 ? -15.733 19.404 29.850 1.00 93.81 291 THR A C 1
ATOM 2401 O O . THR A 1 291 ? -15.272 20.523 29.625 1.00 93.81 291 THR A O 1
ATOM 2404 N N . GLN A 1 292 ? -15.103 18.527 30.633 1.00 97.38 292 GLN A N 1
ATOM 2405 C CA . GLN A 1 292 ? -13.881 18.827 31.367 1.00 97.38 292 GLN A CA 1
ATOM 2406 C C . GLN A 1 292 ? -12.660 18.338 30.599 1.00 97.38 292 GLN A C 1
ATOM 2408 O O . GLN A 1 292 ? -12.590 17.182 30.185 1.00 97.38 292 GLN A O 1
ATOM 2413 N N . GLN A 1 293 ? -11.670 19.215 30.458 1.00 98.00 293 GLN A N 1
ATOM 2414 C CA . GLN A 1 293 ? -10.363 18.837 29.947 1.00 98.00 293 GLN A CA 1
ATOM 2415 C C . GLN A 1 293 ? -9.507 18.285 31.089 1.00 98.00 293 GLN A C 1
ATOM 2417 O O . GLN A 1 293 ? -9.297 18.956 32.100 1.00 98.00 293 GLN A O 1
ATOM 2422 N N . LEU A 1 294 ? -8.998 17.073 30.908 1.00 98.31 294 LEU A N 1
ATOM 2423 C CA . LEU A 1 294 ? -8.159 16.361 31.862 1.00 98.31 294 LEU A CA 1
ATOM 2424 C C . LEU A 1 294 ? -6.828 15.983 31.210 1.00 98.31 294 LEU A C 1
ATOM 2426 O O . LEU A 1 294 ? -6.723 15.877 29.987 1.00 98.31 294 LEU A O 1
ATOM 2430 N N . THR A 1 295 ? -5.816 15.753 32.043 1.00 98.25 295 THR A N 1
ATOM 2431 C CA . THR A 1 295 ? -4.496 15.279 31.618 1.00 98.25 295 THR A CA 1
ATOM 2432 C C . THR A 1 295 ? -4.079 14.090 32.476 1.00 98.25 295 THR A C 1
ATOM 2434 O O . THR A 1 295 ? -4.299 14.075 33.693 1.00 98.25 295 THR A O 1
ATOM 2437 N N . GLU A 1 296 ? -3.478 13.089 31.842 1.00 97.81 296 GLU A N 1
ATOM 2438 C CA . GLU A 1 296 ? -2.984 11.876 32.490 1.00 97.81 296 GLU A CA 1
ATOM 2439 C C . GLU A 1 296 ? -1.686 11.402 31.830 1.00 97.81 296 GLU A C 1
ATOM 2441 O O . GLU A 1 296 ? -1.562 11.411 30.606 1.00 97.81 296 GLU A O 1
ATOM 2446 N N . ASP A 1 297 ? -0.737 10.944 32.648 1.00 98.12 297 ASP A N 1
ATOM 2447 C CA . ASP A 1 297 ? 0.362 10.093 32.192 1.00 98.12 297 ASP A CA 1
ATOM 2448 C C . ASP A 1 297 ? -0.175 8.663 32.057 1.00 98.12 297 ASP A C 1
ATOM 2450 O O . ASP A 1 297 ? -0.211 7.899 33.024 1.00 98.12 297 ASP A O 1
ATOM 2454 N N . LEU A 1 298 ? -0.642 8.321 30.856 1.00 98.12 298 LEU A N 1
ATOM 2455 C CA . LEU A 1 298 ? -1.221 7.022 30.549 1.00 98.12 298 LEU A CA 1
ATOM 2456 C C . LEU A 1 298 ? -0.116 5.967 30.499 1.00 98.12 298 LEU A C 1
ATOM 2458 O O . LEU A 1 298 ? 0.791 6.043 29.666 1.00 98.12 298 LEU A O 1
ATOM 2462 N N . LYS A 1 299 ? -0.214 4.959 31.367 1.00 97.88 299 LYS A N 1
ATOM 2463 C CA . LYS A 1 299 ? 0.679 3.798 31.344 1.00 97.88 299 LYS A CA 1
ATOM 2464 C C . LYS A 1 299 ? 0.428 2.950 30.096 1.00 97.88 299 LYS A C 1
ATOM 2466 O O . LYS A 1 299 ? -0.717 2.665 29.748 1.00 97.88 299 LYS A O 1
ATOM 2471 N N . LEU A 1 300 ? 1.509 2.524 29.459 1.00 97.88 300 LEU A N 1
ATOM 2472 C CA . LEU A 1 300 ? 1.531 1.670 28.282 1.00 97.88 300 LEU A CA 1
ATOM 2473 C C . LEU A 1 300 ? 2.126 0.299 28.630 1.00 97.88 300 LEU A C 1
ATOM 2475 O O . LEU A 1 300 ? 2.888 0.138 29.583 1.00 97.88 300 LEU A O 1
ATOM 2479 N N . TYR A 1 301 ? 1.763 -0.707 27.844 1.00 96.88 301 TYR A N 1
ATOM 2480 C CA . TYR A 1 301 ? 2.056 -2.109 28.118 1.00 96.88 301 TYR A CA 1
ATOM 2481 C C . TYR A 1 301 ? 2.531 -2.815 26.857 1.00 96.88 301 TYR A C 1
ATOM 2483 O O . TYR A 1 301 ? 2.135 -2.467 25.744 1.00 96.88 301 TYR A O 1
ATOM 2491 N N . LYS A 1 302 ? 3.337 -3.863 27.025 1.00 95.69 302 LYS A N 1
ATOM 2492 C CA . LYS A 1 302 ? 3.601 -4.798 25.932 1.00 95.69 302 LYS A CA 1
ATOM 2493 C C . LYS A 1 302 ? 2.294 -5.469 25.494 1.00 95.69 302 LYS A C 1
ATOM 2495 O O . LYS A 1 302 ? 1.371 -5.668 26.287 1.00 95.69 302 LYS A O 1
ATOM 2500 N N . LYS A 1 303 ? 2.211 -5.790 24.203 1.00 92.44 303 LYS A N 1
ATOM 2501 C CA . LYS A 1 303 ? 0.987 -6.263 23.534 1.00 92.44 303 LYS A CA 1
ATOM 2502 C C . LYS A 1 303 ? 0.393 -7.540 24.149 1.00 92.44 303 LYS A C 1
ATOM 2504 O O . LYS A 1 303 ? -0.824 -7.713 24.156 1.00 92.44 303 LYS A O 1
ATOM 2509 N N . ASP A 1 304 ? 1.248 -8.421 24.654 1.00 90.81 304 ASP A N 1
ATOM 2510 C CA . ASP A 1 304 ? 0.917 -9.683 25.323 1.00 90.81 304 ASP A CA 1
ATOM 2511 C C . ASP A 1 304 ? 0.176 -9.492 26.655 1.00 90.81 304 ASP A C 1
ATOM 2513 O O . ASP A 1 304 ? -0.638 -10.337 27.022 1.00 90.81 304 ASP A O 1
ATOM 2517 N N . LEU A 1 305 ? 0.371 -8.358 27.334 1.00 92.88 305 LEU A N 1
ATOM 2518 C CA . LEU A 1 305 ? -0.303 -8.039 28.598 1.00 92.88 305 LEU A CA 1
ATOM 2519 C C . LEU A 1 305 ? -1.722 -7.466 28.421 1.00 92.88 305 LEU A C 1
ATOM 2521 O O . LEU A 1 305 ? -2.459 -7.352 29.399 1.00 92.88 305 LEU A O 1
ATOM 2525 N N . LEU A 1 306 ? -2.110 -7.092 27.198 1.00 92.25 306 LEU A N 1
ATOM 2526 C CA . LEU A 1 306 ? -3.361 -6.373 26.918 1.00 92.25 306 LEU A CA 1
ATOM 2527 C C . LEU A 1 306 ? -4.512 -7.262 26.427 1.00 92.25 306 LEU A C 1
ATOM 2529 O O . LEU A 1 306 ? -5.615 -6.758 26.260 1.00 92.25 306 LEU A O 1
ATOM 2533 N N . ASP A 1 307 ? -4.270 -8.542 26.121 1.00 90.94 307 ASP A N 1
ATOM 2534 C CA . ASP A 1 307 ? -5.157 -9.349 25.256 1.00 90.94 307 ASP A CA 1
ATOM 2535 C C . ASP A 1 307 ? -5.563 -8.574 23.984 1.00 90.94 307 ASP A C 1
ATOM 2537 O O . ASP A 1 307 ? -6.721 -8.522 23.576 1.00 90.94 307 ASP A O 1
ATOM 2541 N N . TYR A 1 308 ? -4.575 -7.941 23.343 1.00 87.81 308 TYR A N 1
ATOM 2542 C CA . TYR A 1 308 ? -4.773 -6.963 22.266 1.00 87.81 308 TYR A CA 1
ATOM 2543 C C . TYR A 1 308 ? -5.685 -7.450 21.125 1.00 87.81 308 TYR A C 1
ATOM 2545 O O . TYR A 1 308 ? -6.383 -6.668 20.484 1.00 87.81 308 TYR A O 1
ATOM 2553 N N . TYR A 1 309 ? -5.688 -8.757 20.849 1.00 87.62 309 TYR A N 1
ATOM 2554 C CA . TYR A 1 309 ? -6.468 -9.351 19.763 1.00 87.62 309 TYR A CA 1
ATOM 2555 C C . TYR A 1 309 ? -7.845 -9.879 20.188 1.00 87.62 309 TYR A C 1
ATOM 2557 O O . TYR A 1 309 ? -8.509 -10.529 19.381 1.00 87.62 309 TYR A O 1
ATOM 2565 N N . ARG A 1 310 ? -8.297 -9.619 21.422 1.00 86.75 310 ARG A N 1
ATOM 2566 C CA . ARG A 1 310 ? -9.579 -10.101 21.962 1.00 86.75 310 ARG A CA 1
ATOM 2567 C C . ARG A 1 310 ? -10.761 -9.869 21.022 1.00 86.75 310 ARG A C 1
ATOM 2569 O O . ARG A 1 310 ? -11.587 -10.757 20.846 1.00 86.75 310 ARG A O 1
ATOM 2576 N N . TRP A 1 311 ? -10.827 -8.705 20.383 1.00 79.31 311 TRP A N 1
ATOM 2577 C CA . TRP A 1 311 ? -11.901 -8.339 19.454 1.00 79.31 311 TRP A CA 1
ATOM 2578 C C . TRP A 1 311 ? -11.992 -9.196 18.193 1.00 79.31 311 TRP A C 1
ATOM 2580 O O . TRP A 1 311 ? -13.084 -9.383 17.658 1.00 79.31 311 TRP A O 1
ATOM 2590 N N . TYR A 1 312 ? -10.860 -9.726 17.733 1.00 82.38 312 TYR A N 1
ATOM 2591 C CA . TYR A 1 312 ? -10.790 -10.579 16.547 1.00 82.38 312 TYR A CA 1
ATOM 2592 C C . TYR A 1 312 ? -11.086 -12.044 16.869 1.00 82.38 312 TYR A C 1
ATOM 2594 O O . TYR A 1 312 ? -11.262 -12.851 15.959 1.00 82.38 312 TYR A O 1
ATOM 2602 N N . LYS A 1 313 ? -11.128 -12.403 18.157 1.00 85.94 313 LYS A N 1
ATOM 2603 C CA . LYS A 1 313 ? -11.414 -13.765 18.590 1.00 85.94 313 LYS A CA 1
ATOM 2604 C C . LYS A 1 313 ? -12.933 -13.986 18.651 1.00 85.94 313 LYS A C 1
ATOM 2606 O O . LYS A 1 313 ? -13.664 -13.124 19.154 1.00 85.94 313 LYS A O 1
ATOM 2611 N N . PRO A 1 314 ? -13.420 -15.153 18.197 1.00 85.94 314 PRO A N 1
ATOM 2612 C CA . PRO A 1 314 ? -14.784 -15.572 18.479 1.00 85.94 314 PRO A CA 1
ATOM 2613 C C . PRO A 1 314 ? -14.986 -15.652 19.993 1.00 85.94 314 PRO A C 1
ATOM 2615 O O . PRO A 1 314 ? -14.109 -16.115 20.724 1.00 85.94 314 PRO A O 1
ATOM 2618 N N . GLU A 1 315 ? -16.152 -15.236 20.478 1.00 87.38 315 GLU A N 1
ATOM 2619 C CA . GLU A 1 315 ? -16.465 -15.375 21.901 1.00 87.38 315 GLU A CA 1
ATOM 2620 C C . GLU A 1 315 ? -16.638 -16.855 22.274 1.00 87.38 315 GLU A C 1
ATOM 2622 O O . GLU A 1 315 ? -17.377 -17.565 21.580 1.00 87.38 315 GLU A O 1
ATOM 2627 N N . PRO A 1 316 ? -16.015 -17.340 23.365 1.00 82.75 316 PRO A N 1
ATOM 2628 C CA . PRO A 1 316 ? -16.266 -18.684 23.868 1.00 82.75 316 PRO A CA 1
ATOM 2629 C C . PRO A 1 316 ? -17.760 -18.863 24.159 1.00 82.75 316 PRO A C 1
ATOM 2631 O O . PRO A 1 316 ? -18.330 -18.143 24.974 1.00 82.75 316 PRO A O 1
ATOM 2634 N N . ASN A 1 317 ? -18.402 -19.811 23.471 1.00 86.69 317 ASN A N 1
ATOM 2635 C CA . ASN A 1 317 ? -19.853 -20.063 23.517 1.00 86.69 317 ASN A CA 1
ATOM 2636 C C . ASN A 1 317 ? -20.747 -18.935 22.960 1.00 86.69 317 ASN A C 1
ATOM 2638 O O . ASN A 1 317 ? -21.970 -18.988 23.113 1.00 86.69 317 ASN A O 1
ATOM 2642 N N . GLY A 1 318 ? -20.168 -17.937 22.287 1.00 89.06 318 GLY A N 1
ATOM 2643 C CA . GLY A 1 318 ? -20.922 -16.894 21.600 1.00 89.06 318 GLY A CA 1
ATOM 2644 C C . GLY A 1 318 ? -21.776 -17.483 20.478 1.00 89.06 318 GLY A 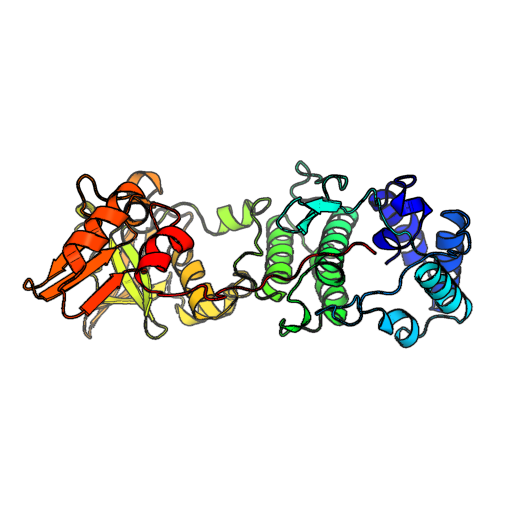C 1
ATOM 2645 O O . GLY A 1 318 ? -21.287 -18.248 19.643 1.00 89.06 318 GLY A O 1
ATOM 2646 N N . LYS A 1 319 ? -23.065 -17.129 20.448 1.00 94.31 319 LYS A N 1
ATOM 2647 C CA . LYS A 1 319 ? -23.964 -17.527 19.359 1.00 94.31 319 LYS A CA 1
ATOM 2648 C C . LYS A 1 319 ? -23.736 -16.631 18.146 1.00 94.31 319 LYS A C 1
ATOM 2650 O O . LYS A 1 319 ? -23.682 -15.411 18.274 1.00 94.31 319 LYS A O 1
ATOM 2655 N N . SER A 1 320 ? -23.686 -17.230 16.963 1.00 95.69 320 SER A N 1
ATOM 2656 C CA . SER A 1 320 ? -23.617 -16.502 15.693 1.00 95.69 320 SER A CA 1
ATOM 2657 C C . SER A 1 320 ? -24.949 -15.874 15.284 1.00 95.69 320 SER A C 1
ATOM 2659 O O . SER A 1 320 ? -24.971 -14.976 14.445 1.00 95.69 320 SER A O 1
ATOM 2661 N N . TYR A 1 321 ? -26.060 -16.302 15.890 1.00 96.69 321 TYR A N 1
ATOM 2662 C CA . TYR A 1 321 ? -27.382 -15.760 15.613 1.00 96.69 321 TYR A CA 1
ATOM 2663 C C . TYR A 1 321 ? -28.335 -15.851 16.814 1.00 96.69 321 TYR A C 1
ATOM 2665 O O . TYR A 1 321 ? -28.173 -16.687 17.707 1.00 96.69 321 TYR A O 1
ATOM 2673 N N . LYS A 1 322 ? -29.344 -14.976 16.839 1.00 96.94 322 LYS A N 1
ATOM 2674 C CA . LYS A 1 322 ? -30.441 -14.965 17.822 1.00 96.94 322 LYS A CA 1
ATOM 2675 C C . LYS A 1 322 ? -31.685 -14.277 17.257 1.00 96.94 322 LYS A C 1
ATOM 2677 O O . LYS A 1 322 ? -31.594 -13.564 16.263 1.00 96.94 322 LYS A O 1
ATOM 2682 N N . LEU A 1 323 ? -32.830 -14.467 17.912 1.00 97.25 323 LEU A N 1
ATOM 2683 C CA . LEU A 1 323 ? -34.029 -13.661 17.681 1.00 97.25 323 LEU A CA 1
ATOM 2684 C C . LEU A 1 323 ? -34.059 -12.487 18.667 1.00 97.25 323 LEU A C 1
ATOM 2686 O O . LEU A 1 323 ? -33.793 -12.669 19.854 1.00 97.25 323 LEU A O 1
ATOM 2690 N N . LEU A 1 324 ? -34.384 -11.299 18.168 1.00 96.38 324 LEU A N 1
ATOM 2691 C CA . LEU A 1 324 ? -34.698 -10.104 18.944 1.00 96.38 324 LEU A CA 1
ATOM 2692 C C . LEU A 1 324 ? -36.219 -9.949 18.974 1.00 96.38 324 LEU A C 1
ATOM 2694 O O . LEU A 1 324 ? -36.867 -9.980 17.922 1.00 96.38 324 LEU A O 1
ATOM 2698 N N . ASP A 1 325 ? -36.780 -9.868 20.180 1.00 92.44 325 ASP A N 1
ATOM 2699 C CA . ASP A 1 325 ? -38.222 -9.764 20.442 1.00 92.44 325 ASP A CA 1
ATOM 2700 C C . ASP A 1 325 ? -39.071 -10.771 19.646 1.00 92.44 325 ASP A C 1
ATOM 2702 O O . ASP A 1 325 ? -40.182 -10.471 19.213 1.00 92.44 325 ASP A O 1
ATOM 2706 N N . ASN A 1 326 ? -38.511 -11.962 19.392 1.00 89.75 326 ASN A N 1
ATOM 2707 C CA . ASN A 1 326 ? -39.081 -13.048 18.580 1.00 89.75 326 ASN A CA 1
ATOM 2708 C C . ASN A 1 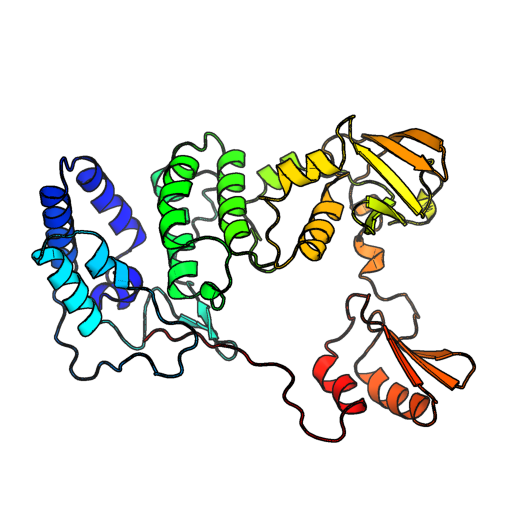326 ? -39.545 -12.658 17.163 1.00 89.75 326 ASN A C 1
ATOM 2710 O O . ASN A 1 326 ? -40.208 -13.450 16.499 1.00 89.75 326 ASN A O 1
ATOM 2714 N N . THR A 1 327 ? -39.203 -11.465 16.680 1.00 95.88 327 THR A N 1
ATOM 2715 C CA . THR A 1 327 ? -39.704 -10.932 15.404 1.00 95.88 327 THR A CA 1
ATOM 2716 C C . THR A 1 327 ? -38.592 -10.515 14.458 1.00 95.88 327 THR A C 1
ATOM 2718 O O . THR A 1 327 ? -38.829 -10.475 13.253 1.00 95.88 327 THR A O 1
ATOM 2721 N N . ILE A 1 328 ? -37.387 -10.250 14.963 1.00 98.06 328 ILE A N 1
ATOM 2722 C CA . ILE A 1 328 ? -36.241 -9.825 14.160 1.00 98.06 328 ILE A CA 1
ATOM 2723 C C . ILE A 1 328 ? -35.119 -10.855 14.307 1.00 98.06 328 ILE A C 1
ATOM 2725 O O . ILE A 1 328 ? -34.688 -11.161 15.416 1.00 98.06 328 ILE A O 1
ATOM 2729 N N . GLY A 1 329 ? -34.620 -11.390 13.195 1.00 97.75 329 GLY A N 1
ATOM 2730 C CA . GLY A 1 329 ? -33.405 -12.201 13.191 1.00 97.75 329 GLY A CA 1
ATOM 2731 C C . GLY A 1 329 ? -32.169 -11.320 13.344 1.00 97.75 329 GLY A C 1
ATOM 2732 O O . GLY A 1 329 ? -32.063 -10.287 12.698 1.00 97.75 329 GLY A O 1
ATOM 2733 N N . TYR A 1 330 ? -31.211 -11.704 14.176 1.00 97.62 330 TYR A N 1
ATOM 2734 C CA . TYR A 1 330 ? -29.900 -11.062 14.260 1.00 97.62 330 TYR A CA 1
ATOM 2735 C C . TYR A 1 330 ? -28.820 -12.103 13.994 1.00 97.62 330 TYR A C 1
ATOM 2737 O O . TYR A 1 330 ? -28.758 -13.106 14.704 1.00 97.62 330 TYR A O 1
ATOM 2745 N N . VAL A 1 331 ? -27.958 -11.861 13.009 1.00 96.75 331 VAL A N 1
ATOM 2746 C CA . VAL A 1 331 ? -26.784 -12.690 12.708 1.00 96.75 331 VAL A CA 1
ATOM 2747 C C . VAL A 1 331 ? -25.523 -11.838 12.774 1.00 96.75 331 VAL A C 1
ATOM 2749 O O . VAL A 1 331 ? -25.484 -10.734 12.240 1.00 96.75 331 VAL A O 1
ATOM 2752 N N . THR A 1 332 ? -24.481 -12.357 13.416 1.00 95.44 332 THR A N 1
ATOM 2753 C CA . THR A 1 332 ? -23.146 -11.755 13.471 1.00 95.44 332 THR A CA 1
ATOM 2754 C C . THR A 1 332 ? -22.135 -12.684 12.826 1.00 95.44 332 THR A C 1
ATOM 2756 O O . THR A 1 332 ? -22.160 -13.895 13.053 1.00 95.44 332 THR A O 1
ATOM 2759 N N . LEU A 1 333 ? -21.202 -12.125 12.053 1.00 94.25 333 LEU A N 1
ATOM 2760 C CA . LEU A 1 333 ? -20.119 -12.928 11.486 1.00 94.25 333 LEU A CA 1
ATOM 2761 C C . LEU A 1 333 ? -19.010 -13.244 12.499 1.00 94.25 333 LEU A C 1
ATOM 2763 O O . LEU A 1 333 ? -18.176 -14.105 12.226 1.00 94.25 333 LEU A O 1
ATOM 2767 N N . LYS A 1 334 ? -19.019 -12.613 13.683 1.00 93.25 334 LYS A N 1
ATOM 2768 C CA . LYS A 1 334 ? -17.977 -12.785 14.710 1.00 93.25 334 LYS A CA 1
ATOM 2769 C C . LYS A 1 334 ? -17.805 -14.237 15.147 1.00 93.25 334 LYS A C 1
ATOM 2771 O O . LYS A 1 334 ? -16.685 -14.681 15.345 1.00 93.25 334 LYS A O 1
ATOM 2776 N N . ASN A 1 335 ? -18.907 -14.973 15.277 1.00 94.69 335 ASN A N 1
ATOM 2777 C CA . ASN A 1 335 ? -18.937 -16.349 15.783 1.00 94.69 335 ASN A CA 1
ATOM 2778 C C . ASN A 1 335 ? -19.481 -17.354 14.756 1.00 94.69 335 ASN A C 1
ATOM 2780 O O . ASN A 1 335 ? -19.691 -18.515 15.102 1.00 94.69 335 ASN A O 1
ATOM 2784 N N . ILE A 1 336 ? -19.762 -16.911 13.524 1.00 95.12 336 ILE A N 1
ATOM 2785 C CA . ILE A 1 336 ? -20.445 -17.731 12.519 1.00 95.12 336 ILE A CA 1
ATOM 2786 C C . ILE A 1 336 ? -19.584 -18.887 12.031 1.00 95.12 336 ILE A C 1
ATOM 2788 O O . ILE A 1 336 ? -18.400 -18.723 11.733 1.00 95.12 336 ILE A O 1
ATOM 2792 N N . LYS A 1 337 ? -20.223 -20.042 11.886 1.00 95.25 337 LYS A N 1
ATOM 2793 C CA . LYS A 1 337 ? -19.665 -21.227 11.243 1.00 95.25 337 LYS A CA 1
ATOM 2794 C C . LYS A 1 337 ? -20.502 -21.619 10.031 1.00 95.25 337 LYS A C 1
ATOM 2796 O O . LYS A 1 337 ? -21.639 -21.175 9.872 1.00 95.25 337 LYS A O 1
ATOM 2801 N N . GLN A 1 338 ? -19.946 -22.448 9.150 1.00 94.75 338 GLN A N 1
ATOM 2802 C CA . GLN A 1 338 ? -20.656 -22.866 7.936 1.00 94.75 338 GLN A CA 1
ATOM 2803 C C . GLN A 1 338 ? -21.925 -23.662 8.270 1.00 94.75 338 GLN A C 1
ATOM 2805 O O . GLN A 1 338 ? -22.967 -23.456 7.648 1.00 94.75 338 GLN A O 1
ATOM 2810 N N . GLU A 1 339 ? -21.862 -24.501 9.304 1.00 95.06 339 GLU A N 1
ATOM 2811 C CA . GLU A 1 339 ? -22.972 -25.302 9.820 1.00 95.06 339 GLU A CA 1
ATOM 2812 C C . GLU A 1 339 ? -24.108 -24.476 10.446 1.00 95.06 339 GLU A C 1
ATOM 2814 O O . GLU A 1 339 ? -25.230 -24.974 10.562 1.00 95.06 339 GLU A O 1
ATOM 2819 N N . ASP A 1 340 ? -23.867 -23.208 10.795 1.00 95.50 340 ASP A N 1
ATOM 2820 C CA . ASP A 1 340 ? -24.910 -22.335 11.338 1.00 95.50 340 ASP A CA 1
ATOM 2821 C C . ASP A 1 340 ? -25.893 -21.881 10.255 1.00 95.50 340 ASP A C 1
ATOM 2823 O O . ASP A 1 340 ? -27.053 -21.601 10.551 1.00 95.50 340 ASP A O 1
ATOM 2827 N N . VAL A 1 341 ? -25.464 -21.812 8.988 1.00 95.19 341 VAL A N 1
ATOM 2828 C CA . VAL A 1 341 ? -26.259 -21.213 7.904 1.00 95.19 341 VAL A CA 1
ATOM 2829 C C . VAL A 1 341 ? -27.617 -21.909 7.717 1.00 95.19 341 VAL A C 1
ATOM 2831 O O . VAL A 1 341 ? -28.628 -21.205 7.700 1.00 95.19 341 VAL A O 1
ATOM 2834 N N . PRO A 1 342 ? -27.725 -23.252 7.632 1.00 95.12 342 PRO A N 1
ATOM 2835 C CA . PRO A 1 342 ? -29.029 -23.918 7.558 1.00 95.12 342 PRO A CA 1
ATOM 2836 C C . PRO A 1 342 ? -29.924 -23.648 8.778 1.00 95.12 342 PRO A C 1
ATOM 2838 O O . PRO A 1 342 ? -31.142 -23.518 8.635 1.00 95.12 342 PRO A O 1
ATOM 2841 N N . LEU A 1 343 ? -29.334 -23.532 9.973 1.00 96.44 343 LEU A N 1
ATOM 2842 C CA . LEU A 1 343 ? -30.069 -23.257 11.209 1.00 96.44 343 LEU A CA 1
ATOM 2843 C C . LEU A 1 343 ? -30.598 -21.820 11.237 1.00 96.44 343 LEU A C 1
ATOM 2845 O O . LEU A 1 343 ? -31.764 -21.612 11.567 1.00 96.44 343 LEU A O 1
ATOM 2849 N N . ILE A 1 344 ? -29.782 -20.853 10.809 1.00 96.31 344 ILE A N 1
ATOM 2850 C CA . ILE A 1 344 ? -30.164 -19.449 10.621 1.00 96.31 344 ILE A CA 1
ATOM 2851 C C . ILE A 1 344 ? -31.338 -19.356 9.646 1.00 96.31 344 ILE A C 1
ATOM 2853 O O . ILE A 1 344 ? -32.362 -18.762 9.980 1.00 96.31 344 ILE A O 1
ATOM 2857 N N . LYS A 1 345 ? -31.236 -20.008 8.476 1.00 94.75 345 LYS A N 1
ATOM 2858 C CA . LYS A 1 345 ? -32.307 -20.029 7.464 1.00 94.75 345 LYS A CA 1
ATOM 2859 C C . LYS A 1 345 ? -33.624 -20.542 8.047 1.00 94.75 345 LYS A C 1
ATOM 2861 O O . LYS A 1 345 ? -34.677 -19.955 7.810 1.00 94.75 345 LYS A O 1
ATOM 2866 N N . LYS A 1 346 ? -33.569 -21.622 8.834 1.00 95.44 346 LYS A N 1
ATOM 2867 C CA . LYS A 1 346 ? -34.747 -22.197 9.496 1.00 95.44 346 LYS A CA 1
ATOM 2868 C C . LYS A 1 346 ? -35.311 -21.276 10.578 1.00 95.44 346 LYS A C 1
ATOM 2870 O O . LYS A 1 346 ? -36.527 -21.136 10.662 1.00 95.44 346 LYS A O 1
ATOM 2875 N N . ALA A 1 347 ? -34.454 -20.683 11.406 1.00 95.50 347 ALA A N 1
ATOM 2876 C CA . ALA A 1 347 ? -34.862 -19.838 12.524 1.00 95.50 347 ALA A CA 1
ATOM 2877 C C . ALA A 1 347 ? -35.446 -18.495 12.065 1.00 95.50 347 ALA A C 1
ATOM 2879 O O . ALA A 1 347 ? -36.339 -17.966 12.719 1.00 95.50 347 ALA A O 1
ATOM 2880 N N . PHE A 1 348 ? -34.948 -17.938 10.958 1.00 96.56 348 PHE A N 1
ATOM 2881 C CA . PHE A 1 348 ? -35.316 -16.597 10.498 1.00 96.56 348 PHE A CA 1
ATOM 2882 C C . PHE A 1 348 ? -36.414 -16.576 9.432 1.00 96.56 348 PHE A C 1
ATOM 2884 O O . PHE A 1 348 ? -36.875 -15.496 9.070 1.00 96.56 348 PHE A O 1
ATOM 2891 N N . LYS A 1 349 ? -36.882 -17.743 8.967 1.00 93.75 349 LYS A N 1
ATOM 2892 C CA . LYS A 1 349 ? -37.840 -17.875 7.854 1.00 93.75 349 LYS A CA 1
ATOM 2893 C C . LYS A 1 349 ? -39.123 -17.034 8.001 1.00 93.75 349 LYS A C 1
ATOM 2895 O O . LYS A 1 349 ? -39.600 -16.517 7.001 1.00 93.75 349 LYS A O 1
ATOM 2900 N N . ASP A 1 350 ? -39.635 -16.884 9.227 1.00 94.19 350 ASP A N 1
ATOM 2901 C CA . ASP A 1 350 ? -40.890 -16.173 9.529 1.00 94.19 350 ASP A CA 1
ATOM 2902 C C . ASP A 1 350 ? -40.637 -14.831 10.246 1.00 94.19 350 ASP A C 1
ATOM 2904 O O . ASP A 1 350 ? -41.559 -14.210 10.779 1.00 94.19 350 ASP A O 1
ATOM 2908 N N . THR A 1 351 ? -39.378 -14.386 10.319 1.00 96.75 351 THR A N 1
ATOM 2909 C CA . THR A 1 351 ? -39.047 -13.099 10.944 1.00 96.75 351 THR A CA 1
ATOM 2910 C C . THR A 1 351 ? -39.507 -11.940 10.068 1.00 96.75 351 THR A C 1
ATOM 2912 O O . THR A 1 351 ? -39.509 -12.020 8.842 1.00 96.75 351 THR A O 1
ATOM 2915 N N . LYS A 1 352 ? -39.883 -10.827 10.700 1.00 97.12 352 LYS A N 1
ATOM 2916 C CA . LYS A 1 352 ? -40.290 -9.597 10.007 1.00 97.12 352 LYS A CA 1
ATOM 2917 C C . LYS A 1 352 ? -39.109 -8.862 9.372 1.00 97.12 352 LYS A C 1
ATOM 2919 O O . LYS A 1 352 ? -39.307 -8.038 8.487 1.00 97.12 352 LYS A O 1
ATOM 2924 N N . GLY A 1 353 ? -37.895 -9.124 9.848 1.00 96.25 353 GLY A N 1
ATOM 2925 C CA . GLY A 1 353 ? -36.672 -8.509 9.355 1.00 96.25 353 GLY A CA 1
ATOM 2926 C C . GLY A 1 353 ? -35.438 -9.198 9.919 1.00 96.25 353 GLY A C 1
ATOM 2927 O O . GLY A 1 353 ? -35.515 -9.917 10.916 1.00 96.25 353 GLY A O 1
ATOM 2928 N N . ILE A 1 354 ? -34.295 -8.972 9.273 1.00 96.81 354 ILE A N 1
ATOM 2929 C CA . ILE A 1 354 ? -33.011 -9.554 9.661 1.00 96.81 354 ILE A CA 1
ATOM 2930 C C . ILE A 1 354 ? -31.970 -8.437 9.763 1.00 96.81 354 ILE A C 1
ATOM 2932 O O . ILE A 1 354 ? -31.809 -7.641 8.841 1.00 96.81 354 ILE A O 1
ATOM 2936 N N . ILE A 1 355 ? -31.243 -8.402 10.875 1.00 96.75 355 ILE A N 1
ATOM 2937 C CA . ILE A 1 355 ? -30.053 -7.583 11.089 1.00 96.75 355 ILE A CA 1
ATOM 2938 C C . ILE A 1 355 ? -28.832 -8.460 10.819 1.00 96.75 355 ILE A C 1
ATOM 2940 O O . ILE A 1 355 ? -28.613 -9.460 11.507 1.00 96.75 355 ILE A O 1
ATOM 2944 N N . VAL A 1 356 ? -28.028 -8.070 9.831 1.00 95.25 356 VAL A N 1
ATOM 2945 C CA . VAL A 1 356 ? -26.745 -8.708 9.516 1.00 95.25 356 VAL A CA 1
ATOM 2946 C C . VAL A 1 356 ? -25.619 -7.809 10.019 1.00 95.25 356 VAL A C 1
ATOM 2948 O O . VAL A 1 356 ? -25.366 -6.741 9.467 1.00 95.25 356 VAL A O 1
ATOM 2951 N N . ASP A 1 357 ? -24.946 -8.229 11.085 1.00 94.94 357 ASP A N 1
ATOM 2952 C CA . ASP A 1 357 ? -23.865 -7.477 11.713 1.00 94.94 357 ASP A CA 1
ATOM 2953 C C . ASP A 1 357 ? -22.501 -7.858 11.121 1.00 94.94 357 ASP A C 1
ATOM 2955 O O . ASP A 1 357 ? -21.897 -8.878 11.472 1.00 94.94 357 ASP A O 1
ATOM 2959 N N . LEU A 1 358 ? -22.029 -7.007 10.208 1.00 92.94 358 LEU A N 1
ATOM 2960 C CA . LEU A 1 358 ? -20.749 -7.134 9.504 1.00 92.94 358 LEU A CA 1
ATOM 2961 C C . LEU A 1 358 ? -19.620 -6.316 10.152 1.00 92.94 358 LEU A C 1
ATOM 2963 O O . LEU A 1 358 ? -18.555 -6.175 9.559 1.00 92.94 358 LEU A O 1
ATOM 2967 N N . ARG A 1 359 ? -19.838 -5.739 11.343 1.00 90.00 359 ARG A N 1
ATOM 2968 C CA . ARG A 1 359 ? -18.840 -4.870 11.997 1.00 90.00 359 ARG A CA 1
ATOM 2969 C C . ARG A 1 359 ? -17.633 -5.639 12.534 1.00 90.00 359 ARG A C 1
ATOM 2971 O O . ARG A 1 359 ? -16.590 -5.042 12.770 1.00 90.00 359 ARG A O 1
ATOM 2978 N N . ASN A 1 360 ? -17.782 -6.945 12.745 1.00 88.50 360 ASN A N 1
ATOM 2979 C CA . ASN A 1 360 ? -16.742 -7.811 13.293 1.00 88.50 360 ASN A CA 1
ATOM 2980 C C . ASN A 1 360 ? -15.986 -8.540 12.182 1.00 88.50 360 ASN A C 1
ATOM 2982 O O . ASN A 1 360 ? -16.540 -8.805 11.113 1.00 88.50 360 ASN A O 1
ATOM 2986 N N . TYR A 1 361 ? -14.751 -8.951 12.474 1.00 87.25 361 TYR A N 1
ATOM 2987 C CA . TYR A 1 361 ? -14.020 -9.844 11.582 1.00 87.25 361 TYR A CA 1
ATOM 2988 C C . TYR A 1 361 ? -14.750 -11.197 11.472 1.00 87.25 361 TYR A C 1
ATOM 2990 O O . TYR A 1 361 ? -15.141 -11.760 12.501 1.00 87.25 361 TYR A O 1
ATOM 2998 N N . PRO A 1 362 ? -14.987 -11.714 10.254 1.00 91.81 362 PRO A N 1
ATOM 2999 C CA . PRO A 1 362 ? -15.772 -12.925 10.073 1.00 91.81 362 PRO A CA 1
ATOM 3000 C C . PRO A 1 362 ? -14.992 -14.178 10.496 1.00 91.81 362 PRO A C 1
ATOM 3002 O O . PRO A 1 362 ? -13.867 -14.393 10.056 1.00 91.81 362 PRO A O 1
ATOM 3005 N N . SER A 1 363 ? -15.628 -15.054 11.279 1.00 92.94 363 SER A N 1
ATOM 3006 C CA . SER A 1 363 ? -15.067 -16.360 11.675 1.00 92.94 363 SER A CA 1
ATOM 3007 C C . SER A 1 363 ? -15.023 -17.391 10.546 1.00 92.94 363 SER A C 1
ATOM 3009 O O . SER A 1 363 ? -14.317 -18.393 10.637 1.00 92.94 363 SER A O 1
ATOM 3011 N N . ALA A 1 364 ? -15.786 -17.170 9.477 1.00 92.50 364 ALA A N 1
ATOM 3012 C CA . ALA A 1 364 ? -15.840 -18.056 8.327 1.00 92.50 364 ALA A CA 1
ATOM 3013 C C . ALA A 1 364 ? -16.164 -17.269 7.051 1.00 92.50 364 ALA A C 1
ATOM 3015 O O . ALA A 1 364 ? -16.813 -16.221 7.084 1.00 92.50 364 ALA A O 1
ATOM 3016 N N . PHE A 1 365 ? -15.732 -17.791 5.902 1.00 90.56 365 PHE A N 1
ATOM 3017 C CA . PHE A 1 365 ? -15.951 -17.155 4.605 1.00 90.56 365 PHE A CA 1
ATOM 3018 C C . PHE A 1 365 ? -17.408 -17.329 4.138 1.00 90.56 365 PHE A C 1
ATOM 3020 O O . PHE A 1 365 ? -17.786 -18.341 3.552 1.00 90.56 365 PHE A O 1
ATOM 3027 N N . MET A 1 366 ? -18.240 -16.333 4.446 1.00 92.19 366 MET A N 1
ATOM 3028 C CA . MET A 1 366 ? -19.695 -16.354 4.256 1.00 92.19 366 MET A CA 1
ATOM 3029 C C . MET A 1 366 ? -20.288 -15.768 2.958 1.00 92.19 366 MET A C 1
ATOM 3031 O O . MET A 1 366 ? -21.478 -16.031 2.755 1.00 92.19 366 MET A O 1
ATOM 3035 N N . PRO A 1 367 ? -19.571 -15.030 2.072 1.00 87.81 367 PRO A N 1
ATOM 3036 C CA . PRO A 1 367 ? -20.209 -14.361 0.930 1.00 87.81 367 PRO A CA 1
ATOM 3037 C C . PRO A 1 367 ? -21.124 -15.259 0.085 1.00 87.81 367 PRO A C 1
ATOM 3039 O O . PRO A 1 367 ? -22.237 -14.861 -0.243 1.00 87.81 367 PRO A O 1
ATOM 3042 N N . PHE A 1 368 ? -20.705 -16.496 -0.201 1.00 86.56 368 PHE A N 1
ATOM 3043 C CA . PHE A 1 368 ? -21.489 -17.434 -1.012 1.00 86.56 368 PHE A CA 1
ATOM 3044 C C . PHE A 1 368 ? -22.566 -18.183 -0.211 1.00 86.56 368 PHE A C 1
ATOM 3046 O O . PHE A 1 368 ? -23.699 -18.330 -0.669 1.00 86.56 368 PHE A O 1
ATOM 3053 N N . LEU A 1 369 ? -22.232 -18.651 0.997 1.00 89.69 369 LEU A N 1
ATOM 3054 C CA . LEU A 1 369 ? -23.122 -19.495 1.800 1.00 89.69 369 LEU A CA 1
ATOM 3055 C C . LEU A 1 369 ? -24.308 -18.704 2.348 1.00 89.69 369 LEU A C 1
ATOM 3057 O O . LEU A 1 369 ? -25.462 -19.072 2.120 1.00 89.69 369 LEU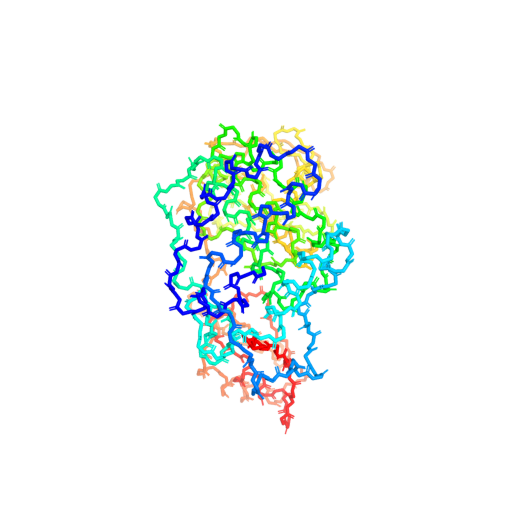 A O 1
ATOM 3061 N N . LEU A 1 370 ? -24.024 -17.601 3.041 1.00 90.38 370 LEU A N 1
ATOM 3062 C CA . LEU A 1 370 ? -25.053 -16.761 3.640 1.00 90.38 370 LEU A CA 1
ATOM 3063 C C . LEU A 1 370 ? -25.728 -15.876 2.584 1.00 90.38 370 LEU A C 1
ATOM 3065 O O . LEU A 1 370 ? -26.941 -15.702 2.640 1.00 90.38 370 LEU A O 1
ATOM 3069 N N . GLY A 1 371 ? -24.980 -15.396 1.581 1.00 88.38 371 GLY A N 1
ATOM 3070 C CA . GLY A 1 371 ? -25.528 -14.596 0.480 1.00 88.38 371 GLY A CA 1
ATOM 3071 C C . GLY A 1 371 ? -26.674 -15.297 -0.254 1.00 88.38 371 GLY A C 1
ATOM 3072 O O . GLY A 1 371 ? -27.703 -14.676 -0.504 1.00 88.38 371 GLY A O 1
ATOM 3073 N N . SER A 1 372 ? -26.563 -16.616 -0.469 1.00 87.00 372 SER A N 1
ATOM 3074 C CA . SER A 1 372 ? -27.624 -17.439 -1.078 1.00 87.00 372 SER A CA 1
ATOM 3075 C C . SER A 1 372 ? -28.957 -17.435 -0.320 1.00 87.00 372 SER A C 1
ATOM 3077 O O . SER A 1 372 ? -29.964 -17.894 -0.847 1.00 87.00 372 SER A O 1
ATOM 3079 N N . TYR A 1 373 ? -28.977 -17.000 0.944 1.00 88.75 373 TYR A N 1
ATOM 3080 C CA . TYR A 1 373 ? -30.222 -16.863 1.696 1.00 88.75 373 TYR A CA 1
ATOM 3081 C C . TYR A 1 373 ? -31.031 -15.640 1.261 1.00 88.75 373 TYR A C 1
ATOM 3083 O O . TYR A 1 373 ? -32.256 -15.652 1.329 1.00 88.75 373 TYR A O 1
ATOM 3091 N N . PHE A 1 374 ? -30.338 -14.587 0.833 1.00 88.12 374 PHE A N 1
ATOM 3092 C CA . PHE A 1 374 ? -30.920 -13.275 0.578 1.00 88.12 374 PHE A CA 1
ATOM 3093 C C . PHE A 1 374 ? -31.186 -13.016 -0.906 1.00 88.12 374 PHE A C 1
ATOM 3095 O O . PHE A 1 374 ? -31.711 -11.962 -1.257 1.00 88.12 374 PHE A O 1
ATOM 3102 N N . THR A 1 375 ? -30.844 -13.963 -1.783 1.00 88.56 375 THR A N 1
ATOM 3103 C CA . THR A 1 375 ? -31.075 -13.858 -3.225 1.00 88.56 375 THR A CA 1
ATOM 3104 C C . THR A 1 375 ? -31.875 -15.059 -3.728 1.00 88.56 375 THR A C 1
ATOM 3106 O O . THR A 1 375 ? -31.654 -16.196 -3.320 1.00 88.56 375 THR A O 1
ATOM 3109 N N . SER A 1 376 ? -32.833 -14.811 -4.624 1.00 88.00 376 SER A N 1
ATOM 3110 C CA . SER A 1 376 ? -33.683 -15.851 -5.232 1.00 88.00 376 SER A CA 1
ATOM 3111 C C . SER A 1 376 ? -33.164 -16.355 -6.582 1.00 88.00 376 SER A C 1
ATOM 3113 O O . SER A 1 376 ? -33.697 -17.310 -7.140 1.00 88.00 376 SER A O 1
ATOM 3115 N N . HIS A 1 377 ? -32.139 -15.703 -7.123 1.00 89.62 377 HIS A N 1
ATOM 3116 C CA . HIS A 1 377 ? -31.538 -15.993 -8.418 1.00 89.62 377 HIS A CA 1
ATOM 3117 C C . HIS A 1 377 ? -30.041 -15.670 -8.379 1.00 89.62 377 HIS A C 1
ATOM 3119 O O . HIS A 1 377 ? -29.543 -15.051 -7.434 1.00 89.62 377 HIS A O 1
ATOM 3125 N N . PHE A 1 378 ? -29.315 -16.111 -9.406 1.00 87.81 378 PHE A N 1
ATOM 3126 C CA . PHE A 1 378 ? -27.912 -15.756 -9.578 1.00 87.81 378 PHE A CA 1
ATOM 3127 C C . PHE A 1 378 ? -27.776 -14.240 -9.773 1.00 87.81 378 PHE A C 1
ATOM 3129 O O . PHE A 1 378 ? -28.366 -13.678 -10.695 1.00 87.81 378 PHE A O 1
ATOM 3136 N N . SER A 1 379 ? -26.977 -13.593 -8.925 1.00 86.94 379 SER A N 1
ATOM 3137 C CA . SER A 1 379 ? -26.727 -12.152 -8.981 1.00 86.94 379 SER A CA 1
ATOM 3138 C C . SER A 1 379 ? -25.220 -11.895 -9.066 1.00 86.94 379 SER A C 1
ATOM 3140 O O . SER A 1 379 ? -24.491 -12.261 -8.140 1.00 86.94 379 SER A O 1
ATOM 3142 N N . PRO A 1 380 ? -24.722 -11.269 -10.147 1.00 88.38 380 PRO A N 1
ATOM 3143 C CA . PRO A 1 380 ? -23.352 -10.772 -10.183 1.00 88.38 380 PRO A CA 1
ATOM 3144 C C . PRO A 1 380 ? -23.140 -9.747 -9.060 1.00 88.38 380 PRO A C 1
ATOM 3146 O O . PRO A 1 380 ? -23.871 -8.763 -8.989 1.00 88.38 380 PRO A O 1
ATOM 3149 N N . PHE A 1 381 ? -22.152 -9.967 -8.188 1.00 86.75 381 PHE A N 1
ATOM 3150 C CA . PHE A 1 381 ? -21.870 -9.073 -7.050 1.00 86.75 381 PHE A CA 1
ATOM 3151 C C . PHE A 1 381 ? -20.433 -8.534 -7.028 1.00 86.75 381 PHE A C 1
ATOM 3153 O O . PHE A 1 381 ? -20.109 -7.671 -6.217 1.00 86.75 381 PHE A O 1
ATOM 3160 N N . VAL A 1 382 ? -19.565 -9.025 -7.916 1.00 88.62 382 VAL A N 1
ATOM 3161 C CA . VAL A 1 382 ? -18.192 -8.541 -8.076 1.00 88.62 382 VAL A CA 1
ATOM 3162 C C . VAL A 1 382 ? -17.703 -8.795 -9.502 1.00 88.62 382 VAL A C 1
ATOM 3164 O O . VAL A 1 382 ? -18.115 -9.758 -10.151 1.00 88.62 382 VAL A O 1
ATOM 3167 N N . LYS A 1 383 ? -16.818 -7.925 -9.990 1.00 86.44 383 LYS A N 1
ATOM 3168 C CA . LYS A 1 383 ? -16.097 -8.074 -11.256 1.00 86.44 383 LYS A CA 1
ATOM 3169 C C . LYS A 1 383 ? -14.620 -7.805 -10.995 1.00 86.44 383 LYS A C 1
ATOM 3171 O O . LYS A 1 383 ? -14.289 -6.817 -10.348 1.00 86.44 383 LYS A O 1
ATOM 3176 N N . PHE A 1 384 ? -13.753 -8.665 -11.516 1.00 86.00 384 PHE A N 1
ATOM 3177 C CA . PHE A 1 384 ? -12.304 -8.530 -11.390 1.00 86.00 384 PHE A CA 1
ATOM 3178 C C . PHE A 1 384 ? -11.676 -8.247 -12.754 1.00 86.00 384 PHE A C 1
ATOM 3180 O O . PHE A 1 384 ? -12.144 -8.739 -13.783 1.00 86.00 384 PHE A O 1
ATOM 3187 N N . THR A 1 385 ? -10.611 -7.452 -12.762 1.00 87.25 385 THR A N 1
ATOM 3188 C CA . THR A 1 385 ? -9.684 -7.347 -13.893 1.00 87.25 385 THR A CA 1
ATOM 3189 C C . THR A 1 385 ? -8.620 -8.431 -13.774 1.00 87.25 385 THR A C 1
ATOM 3191 O O . THR A 1 385 ? -8.176 -8.726 -12.668 1.00 87.25 385 THR A O 1
ATOM 3194 N N . HIS A 1 386 ? -8.165 -8.982 -14.897 1.00 87.69 386 HIS A N 1
ATOM 3195 C CA . HIS A 1 386 ? -7.065 -9.947 -14.922 1.00 87.69 386 HIS A CA 1
ATOM 3196 C C . HIS A 1 386 ? -5.846 -9.349 -15.618 1.00 87.69 386 HIS A C 1
ATOM 3198 O O . HIS A 1 386 ? -5.985 -8.675 -16.641 1.00 87.69 386 HIS A O 1
ATOM 3204 N N . GLY A 1 387 ? -4.654 -9.624 -15.083 1.00 87.88 387 GLY A N 1
ATOM 3205 C CA . GLY A 1 387 ? -3.408 -9.252 -15.739 1.00 87.88 387 GLY A CA 1
ATOM 3206 C C . GLY A 1 387 ? -3.201 -10.018 -17.049 1.00 87.88 387 GLY A C 1
ATOM 3207 O O . GLY A 1 387 ? -3.548 -11.197 -17.167 1.00 87.88 387 GLY A O 1
ATOM 3208 N N . ASN A 1 388 ? -2.613 -9.342 -18.035 1.00 86.94 388 ASN A N 1
ATOM 3209 C CA . ASN A 1 388 ? -2.194 -9.923 -19.306 1.00 86.94 388 ASN A CA 1
ATOM 3210 C C . ASN A 1 388 ? -0.757 -9.481 -19.599 1.00 86.94 388 ASN A C 1
ATOM 3212 O O . ASN A 1 388 ? -0.443 -8.299 -19.502 1.00 86.94 388 ASN A O 1
ATOM 3216 N N . ILE A 1 389 ? 0.106 -10.441 -19.920 1.00 85.94 389 ILE A N 1
ATOM 3217 C CA . ILE A 1 389 ? 1.535 -10.220 -20.181 1.00 85.94 389 ILE A CA 1
ATOM 3218 C C . ILE A 1 389 ? 1.847 -9.950 -21.664 1.00 85.94 389 ILE A C 1
ATOM 3220 O O . ILE A 1 389 ? 3.009 -9.752 -22.000 1.00 85.94 389 ILE A O 1
ATOM 3224 N N . ASN A 1 390 ? 0.833 -9.961 -22.541 1.00 80.94 390 ASN A N 1
ATOM 3225 C CA . ASN A 1 390 ? 0.979 -9.854 -24.002 1.00 80.94 390 ASN A CA 1
ATOM 3226 C C . ASN A 1 390 ? 0.694 -8.471 -24.583 1.00 80.94 390 ASN A C 1
ATOM 3228 O O . ASN A 1 390 ? -0.247 -7.796 -24.112 1.00 80.94 390 ASN A O 1
#

pLDDT: mean 94.53, std 3.78, range [79.31, 98.81]

Sequence (390 aa):
FLKYYHPAIAKGNYNWDYELFRILPNYQKVKNNLERDELLVNWINNLGEVEPCRSCKETPNDAVLKPDLAWIDKSGFSKALTSTLKYIQANRSQGNHYYISMNPGVKNPDFTNENPYSQMTYPDAGFRLLALYRYWNIIQYFYPNRHLTDKDWNTTLSEYIPQFINAKNELEYELAMIQIIADVKDTHANLWGGNDQIQAKRGDHYPPVHVRFAENKLVVDDFFNPDMKSSTKLKIGDIITHINGTPVEKLIEENQKYYPASNVPTRLRDMSQDMLRSSSDKVTITFIHDTQQLTEDLKLYKKDLLDYYRWYKPEPNGKSYKLLDNTIGYVTLKNIKQEDVPLIKKAFKDTKGIIVDLRNYPSAFMPFLLGSYFTSHFSPFVKFTHGNIN

Foldseek 3Di:
DCCQWPPLNQVVVDPVLVLLVVLVVVCVVDDDQVSNLVSVLVSLPVSDDQDQDPPDDDDDPPAPDDQPPCCLVVVPHDPSSSVSVVRSNRRTDADRGQQWDADPPQQAIDRPNDDPPQVCLPDALSVLLVVLVVVLVCCRAGNSCNVVFPDDSVCLSVVLSCQSNPQPDSQSSLQSVLLSQQSRQAQPRGCPDSCVVVDVQLAFWAFQFQWAADPNFTFGQGGLDPVCPVVDPDDGGKTWQDKLNHGPVVVCVVCLSNQRHNDDRSSRRVVSRRVQGDNDQWIWIWIDDPHDIDIDGGGTDGCVVNNNCVQQAQPDVDDQWDDDVLAEIEGEQSNDDLVCLVVSLVSCVRHPYYHYHPVGDGPDDPCPRNVVSVDPDDDDDDDDDHDGSD

Radius of gyration: 27.0 Å; chains: 1; bounding box: 70×44×74 Å

Secondary structure (DSSP, 8-state):
-HHHH-HHHHTT-S-HHHHHHHHHHHHTT--SHHHHHHHHHHHHHTT------TTPPPPPTT-SS----THHHHS---HHHHHHHHHHHHT---S--SS-EE-TTT--EE-TTS---TT-SS--HHHHHHHHHHHHHHHHHH-TTGGG-SS-HHHHHHHHHHHHHH--SHHHHHHHHHHHHHTT--TT-S-SSS-HHHHHHH-SEE-SEEEEEETTEEEEEEESSGGGGGGSS--TT-EEEEETTEEHHHHHHHHGGGS--SSHHHHHHHHHTTTT-BSSSEEEEEEEETTEEEEEEEE-EEGGGTTTTGGGSPPTT--SEEEETTTEEEEETTS--TTHHHHHHHHHTT-SEEEEE-SSPPSS--HHHHHHHH-SS-------------